Protein AF-A0A917I4Q7-F1 (afdb_monomer)

Foldseek 3Di:
DDDPPPPPLPPDDQPDDDPVRLVVCCVPFVVLDDPVLSVVQVVVCRVLVHDVVVVQKGWDWPPSPDPLLTDIDIAGELNSLVVLQVSSVFKDWDDKDWDADPLLVVLVVQLVVLVPDPDPVSSVVSNVVSCVVRPAQQQCNRRTQKMKTWMWGDDPNDIDIFIFIFGSVQQFQKDWDAPDWDFQFPVDADPVPRHTRTDTHHDDDTGIHGDPVDCCVVCVSVRRRSVRSSVRSCVRCVPSCVPHHHPSNPDVVVSSVVSVVVVVVVVVVVVVCVVVQDDDAQFADLDPVLDTHGDHLVCPLVVLLVSCVVCLVPLVVLVVRCVSCVVSLVVNCVVPVVSSVVSVVSSVVSNVVVVVVVVVVVVVVPPDD

Structure (mmCIF, N/CA/C/O backbone):
data_AF-A0A917I4Q7-F1
#
_entry.id   AF-A0A917I4Q7-F1
#
loop_
_atom_site.group_PDB
_atom_site.id
_atom_site.type_symbol
_atom_site.label_atom_id
_atom_site.label_alt_id
_atom_site.label_comp_id
_atom_site.label_asym_id
_atom_site.label_entity_id
_atom_site.label_seq_id
_atom_site.pdbx_PDB_ins_code
_atom_site.Cartn_x
_atom_site.Cartn_y
_atom_site.Cartn_z
_atom_site.occupancy
_atom_site.B_iso_or_equiv
_atom_site.auth_seq_id
_atom_site.auth_comp_id
_atom_site.auth_asym_id
_atom_site.auth_atom_id
_atom_site.pdbx_PDB_model_num
ATOM 1 N N . MET A 1 1 ? 14.598 47.608 -10.311 1.00 35.94 1 MET A N 1
ATOM 2 C CA . MET A 1 1 ? 14.016 46.550 -11.163 1.00 35.94 1 MET A CA 1
ATOM 3 C C . MET A 1 1 ? 14.691 45.249 -10.763 1.00 35.94 1 MET A C 1
ATOM 5 O O . MET A 1 1 ? 15.860 45.078 -11.078 1.00 35.94 1 MET A O 1
ATOM 9 N N . ASN A 1 2 ? 14.024 44.410 -9.967 1.00 41.19 2 ASN A N 1
ATOM 10 C CA . ASN A 1 2 ? 14.578 43.113 -9.574 1.00 41.19 2 ASN A CA 1
ATOM 11 C C . ASN A 1 2 ? 14.436 42.154 -10.754 1.00 41.19 2 ASN A C 1
ATOM 13 O O . ASN A 1 2 ? 13.331 41.957 -11.255 1.00 41.19 2 ASN A O 1
ATOM 17 N N . ALA A 1 3 ? 15.558 41.604 -11.214 1.00 35.28 3 ALA A N 1
ATOM 18 C CA . ALA A 1 3 ? 15.562 40.559 -12.224 1.00 35.28 3 ALA A CA 1
ATOM 19 C C . ALA A 1 3 ? 14.778 39.336 -11.706 1.00 35.28 3 ALA A C 1
ATOM 21 O O . ALA A 1 3 ? 14.897 39.010 -10.520 1.00 35.28 3 ALA A O 1
ATOM 22 N N . PRO A 1 4 ? 13.990 38.654 -12.553 1.00 44.56 4 PRO A N 1
ATOM 23 C CA . PRO A 1 4 ? 13.347 37.411 -12.160 1.00 44.56 4 PRO A CA 1
ATOM 24 C C . PRO A 1 4 ? 14.432 36.392 -11.797 1.00 44.56 4 PRO A C 1
ATOM 26 O O . PRO A 1 4 ? 15.316 36.094 -12.601 1.00 44.56 4 PRO A O 1
ATOM 29 N N . ILE A 1 5 ? 14.381 35.876 -10.567 1.00 48.00 5 ILE A N 1
ATOM 30 C CA . ILE A 1 5 ? 15.181 34.722 -10.158 1.00 48.00 5 ILE A CA 1
ATOM 31 C C . ILE A 1 5 ? 14.674 33.552 -10.998 1.00 48.00 5 ILE A C 1
ATOM 33 O O . ILE A 1 5 ? 13.614 32.992 -10.727 1.00 48.00 5 ILE A O 1
ATOM 37 N N . ALA A 1 6 ? 15.403 33.214 -12.059 1.00 42.25 6 ALA A N 1
ATOM 38 C CA . ALA A 1 6 ? 15.156 31.997 -12.806 1.00 42.25 6 ALA A CA 1
ATOM 39 C C . ALA A 1 6 ? 15.386 30.817 -11.854 1.00 42.25 6 ALA A C 1
ATOM 41 O O . ALA A 1 6 ? 16.525 30.539 -11.465 1.00 42.25 6 ALA A O 1
ATOM 42 N N . ILE A 1 7 ? 14.307 30.135 -11.464 1.00 52.53 7 ILE A N 1
ATOM 43 C CA . ILE A 1 7 ? 14.391 28.817 -10.840 1.00 52.53 7 ILE A CA 1
ATOM 44 C C . ILE A 1 7 ? 15.008 27.918 -11.911 1.00 52.53 7 ILE A C 1
ATOM 46 O O . ILE A 1 7 ? 14.329 27.469 -12.832 1.00 52.53 7 ILE A O 1
ATOM 50 N N . ARG A 1 8 ? 16.333 27.732 -11.861 1.00 43.12 8 ARG A N 1
ATOM 51 C CA . ARG A 1 8 ? 17.009 26.712 -12.662 1.00 43.12 8 ARG A CA 1
ATOM 52 C C . ARG A 1 8 ? 16.333 25.396 -12.309 1.00 43.12 8 ARG A C 1
ATOM 54 O O . ARG A 1 8 ? 16.529 24.915 -11.196 1.00 43.12 8 ARG A O 1
ATOM 61 N N . GLN A 1 9 ? 15.581 24.810 -13.239 1.00 49.81 9 GLN A N 1
ATOM 62 C CA . GLN A 1 9 ? 15.310 23.382 -13.159 1.00 49.81 9 GLN A CA 1
ATOM 63 C C . GLN A 1 9 ? 16.684 22.704 -13.118 1.00 49.81 9 GLN A C 1
ATOM 65 O O . GLN A 1 9 ? 17.482 22.906 -14.043 1.00 49.81 9 GLN A O 1
ATOM 70 N N . PRO A 1 10 ? 17.046 21.994 -12.037 1.00 46.19 10 PRO A N 1
ATOM 71 C CA . PRO A 1 10 ? 18.266 21.219 -12.062 1.00 46.19 10 PRO A CA 1
ATOM 72 C C . PRO A 1 10 ? 18.080 20.181 -13.167 1.00 46.19 10 PRO A C 1
ATOM 74 O O . PRO A 1 10 ? 17.215 19.317 -13.062 1.00 46.19 10 PRO A O 1
ATOM 77 N N . GLN A 1 11 ? 18.865 20.285 -14.243 1.00 44.78 11 GLN A N 1
ATOM 78 C CA . GLN A 1 11 ? 18.984 19.218 -15.229 1.00 44.78 11 GLN A CA 1
ATOM 79 C C . GLN A 1 11 ? 19.556 18.018 -14.470 1.00 44.78 11 GLN A C 1
ATOM 81 O O . GLN A 1 11 ? 20.761 17.931 -14.225 1.00 44.78 11 GLN A O 1
ATOM 86 N N . ALA A 1 12 ? 18.673 17.172 -13.956 1.00 51.59 12 ALA A N 1
ATOM 87 C CA . ALA A 1 12 ? 19.065 16.120 -13.048 1.00 51.59 12 ALA A CA 1
ATOM 88 C C . ALA A 1 12 ? 19.883 15.089 -13.829 1.00 51.59 12 ALA A C 1
ATOM 90 O O . ALA A 1 12 ? 19.433 14.551 -14.841 1.00 51.59 12 ALA A O 1
ATOM 91 N N . ALA A 1 13 ? 21.116 14.862 -13.374 1.00 52.75 13 ALA A N 1
ATOM 92 C CA . ALA A 1 13 ? 21.976 13.829 -13.921 1.00 52.75 13 ALA A CA 1
ATOM 93 C C . ALA A 1 13 ? 21.224 12.495 -13.860 1.00 52.75 13 ALA A C 1
ATOM 95 O O . ALA A 1 13 ? 20.721 12.116 -12.799 1.00 52.75 13 ALA A O 1
ATOM 96 N N . ALA A 1 14 ? 21.127 11.805 -14.999 1.00 57.84 14 ALA A N 1
ATOM 97 C CA . ALA A 1 14 ? 20.530 10.480 -15.052 1.00 57.84 14 ALA A CA 1
ATOM 98 C C . ALA A 1 14 ? 21.190 9.600 -13.983 1.00 57.84 14 ALA A C 1
ATOM 100 O O . ALA A 1 14 ? 22.419 9.571 -13.870 1.00 57.84 14 ALA A O 1
ATOM 101 N N . ILE A 1 15 ? 20.380 8.909 -13.176 1.00 65.50 15 ILE A N 1
ATOM 102 C CA . ILE A 1 15 ? 20.906 7.971 -12.186 1.00 65.50 15 ILE A CA 1
ATOM 103 C C . ILE A 1 15 ? 21.518 6.800 -12.958 1.00 65.50 15 ILE A C 1
ATOM 105 O O . ILE A 1 15 ? 20.830 5.876 -13.394 1.00 65.50 15 ILE A O 1
ATOM 109 N N . LEU A 1 16 ? 22.830 6.863 -13.160 1.00 71.44 16 LEU A N 1
ATOM 110 C CA . LEU A 1 16 ? 23.604 5.783 -13.745 1.00 71.44 16 LEU A CA 1
ATOM 111 C C . LEU A 1 16 ? 23.990 4.826 -12.622 1.00 71.44 16 LEU A C 1
ATOM 113 O O . LEU A 1 16 ? 24.830 5.142 -11.782 1.00 71.44 16 LEU A O 1
ATOM 117 N N . TYR A 1 17 ? 23.345 3.662 -12.600 1.00 82.38 17 TYR A N 1
ATOM 118 C CA . TYR A 1 17 ? 23.758 2.566 -11.735 1.00 82.38 17 TYR A CA 1
ATOM 119 C C . TYR A 1 17 ? 24.942 1.840 -12.363 1.00 82.38 17 TYR A C 1
ATOM 121 O O . TYR A 1 17 ? 24.873 1.429 -13.524 1.00 82.38 17 TYR A O 1
ATOM 129 N N . ASP A 1 18 ? 26.008 1.649 -11.591 1.00 87.19 18 ASP A N 1
ATOM 130 C CA . ASP A 1 18 ? 27.073 0.734 -11.989 1.00 87.19 18 ASP A CA 1
ATOM 131 C C . ASP A 1 18 ? 26.607 -0.735 -11.884 1.00 87.19 18 ASP A C 1
ATOM 133 O O . ASP A 1 18 ? 25.572 -1.050 -11.286 1.00 87.19 18 ASP A O 1
ATOM 137 N N . LYS A 1 19 ? 27.377 -1.668 -12.457 1.00 89.25 19 LYS A N 1
ATOM 138 C CA . LYS A 1 19 ? 27.023 -3.097 -12.442 1.00 89.25 19 LYS A CA 1
ATOM 139 C C . LYS A 1 19 ? 26.873 -3.657 -11.019 1.00 89.25 19 LYS A C 1
ATOM 141 O O . LYS A 1 19 ? 25.948 -4.418 -10.761 1.00 89.25 19 LYS A O 1
ATOM 146 N N . LYS A 1 20 ? 27.734 -3.250 -10.078 1.00 91.38 20 LYS A N 1
ATOM 147 C CA . LYS A 1 20 ? 27.679 -3.725 -8.684 1.00 91.38 20 LYS A CA 1
ATOM 148 C C . LYS A 1 20 ? 26.423 -3.220 -7.975 1.00 91.38 20 LYS A C 1
ATOM 150 O O . LYS A 1 20 ? 25.862 -3.926 -7.140 1.00 91.38 20 LYS A O 1
ATOM 155 N N . GLN A 1 21 ? 25.987 -2.006 -8.292 1.00 88.50 21 GLN A N 1
ATOM 156 C CA . GLN A 1 21 ? 24.757 -1.413 -7.788 1.00 88.50 21 GLN A CA 1
ATOM 157 C C . GLN A 1 21 ? 23.533 -2.111 -8.371 1.00 88.50 21 GLN A C 1
ATOM 159 O O . GLN A 1 21 ? 22.620 -2.412 -7.611 1.00 88.50 21 GLN A O 1
ATOM 164 N N . LEU A 1 22 ? 23.523 -2.428 -9.668 1.00 91.75 22 LEU A N 1
ATOM 165 C CA . LEU A 1 22 ? 22.445 -3.218 -10.273 1.00 91.75 22 LEU A CA 1
ATOM 166 C C . LEU A 1 22 ? 22.337 -4.602 -9.622 1.00 91.75 22 LEU A C 1
ATOM 168 O O . LEU A 1 22 ? 21.249 -4.979 -9.192 1.00 91.75 22 LEU A O 1
ATOM 172 N N . ASP A 1 23 ? 23.458 -5.299 -9.427 1.00 91.75 23 ASP A N 1
ATOM 173 C CA . ASP A 1 23 ? 23.487 -6.595 -8.735 1.00 91.75 23 ASP A CA 1
ATOM 174 C C . ASP A 1 23 ? 22.988 -6.477 -7.279 1.00 91.75 23 ASP A C 1
ATOM 176 O O . ASP A 1 23 ? 22.279 -7.348 -6.764 1.00 91.75 23 ASP A O 1
ATOM 180 N N . LEU A 1 24 ? 23.331 -5.377 -6.593 1.00 91.62 24 LEU A N 1
ATOM 181 C CA . LEU A 1 24 ? 22.845 -5.082 -5.244 1.00 91.62 24 LEU A CA 1
ATOM 182 C C . LEU A 1 24 ? 21.334 -4.816 -5.222 1.00 91.62 24 LEU A C 1
ATOM 184 O O . LEU A 1 24 ? 20.646 -5.315 -4.331 1.00 91.62 24 LEU A O 1
ATOM 188 N N . ILE A 1 25 ? 20.816 -4.033 -6.166 1.00 91.00 25 ILE A N 1
ATOM 189 C CA . ILE A 1 25 ? 19.386 -3.726 -6.273 1.00 91.00 25 ILE A CA 1
ATOM 190 C C . ILE A 1 25 ? 18.622 -5.020 -6.563 1.00 91.00 25 ILE A C 1
ATOM 192 O O . ILE A 1 25 ? 17.666 -5.330 -5.851 1.00 91.00 25 ILE A O 1
ATOM 196 N N . TRP A 1 26 ? 19.098 -5.832 -7.509 1.00 91.94 26 TRP A N 1
ATOM 197 C CA . TRP A 1 26 ? 18.516 -7.137 -7.811 1.00 91.94 26 TRP A CA 1
ATOM 198 C C . TRP A 1 26 ? 18.400 -7.997 -6.554 1.00 91.94 26 TRP A C 1
ATOM 200 O O . TRP A 1 26 ? 17.307 -8.378 -6.151 1.00 91.94 26 TRP A O 1
ATOM 210 N N . ARG A 1 27 ? 19.519 -8.269 -5.871 1.00 90.25 27 ARG A N 1
ATOM 211 C CA . ARG A 1 27 ? 19.540 -9.229 -4.752 1.00 90.25 27 ARG A CA 1
ATOM 212 C C . ARG A 1 27 ? 18.774 -8.768 -3.509 1.00 90.25 27 ARG A C 1
ATOM 214 O O . ARG A 1 27 ? 18.493 -9.589 -2.641 1.00 90.25 27 ARG A O 1
ATOM 221 N N . THR A 1 28 ? 18.492 -7.470 -3.379 1.00 87.62 28 THR A N 1
ATOM 222 C CA . THR A 1 28 ? 17.867 -6.904 -2.171 1.00 87.62 28 THR A CA 1
ATOM 223 C C . THR A 1 28 ? 16.399 -6.563 -2.373 1.00 87.62 28 THR A C 1
ATOM 225 O O . THR A 1 28 ? 15.549 -7.099 -1.665 1.00 87.62 28 THR A O 1
ATOM 228 N N . VAL A 1 29 ? 16.096 -5.679 -3.320 1.00 85.06 29 VAL A N 1
ATOM 229 C CA . VAL A 1 29 ? 14.776 -5.047 -3.467 1.00 85.06 29 VAL A CA 1
ATOM 230 C C . VAL A 1 29 ? 13.956 -5.629 -4.614 1.00 85.06 29 VAL A C 1
ATOM 232 O O . VAL A 1 29 ? 12.742 -5.469 -4.609 1.00 85.06 29 VAL A O 1
ATOM 235 N N . ALA A 1 30 ? 14.593 -6.331 -5.554 1.00 89.19 30 ALA A N 1
ATOM 236 C CA . ALA A 1 30 ? 13.949 -6.886 -6.745 1.00 89.19 30 ALA A CA 1
ATOM 237 C C . ALA A 1 30 ? 14.266 -8.380 -6.956 1.00 89.19 30 ALA A C 1
ATOM 239 O O . ALA A 1 30 ? 14.260 -8.874 -8.078 1.00 89.19 30 ALA A O 1
ATOM 240 N N . LYS A 1 31 ? 14.527 -9.120 -5.869 1.00 89.19 31 LYS A N 1
ATOM 241 C CA . LYS A 1 31 ? 15.029 -10.511 -5.909 1.00 89.19 31 LYS A CA 1
ATOM 242 C C . LYS A 1 31 ? 14.111 -11.499 -6.630 1.00 89.19 31 LYS A C 1
ATOM 244 O O . LYS A 1 31 ? 14.552 -12.571 -7.024 1.00 89.19 31 LYS A O 1
ATOM 249 N N . ASP A 1 32 ? 12.833 -11.152 -6.714 1.00 88.69 32 ASP A N 1
ATOM 250 C CA . ASP A 1 32 ? 11.785 -11.989 -7.280 1.00 88.69 32 ASP A CA 1
ATOM 251 C C . ASP A 1 32 ? 11.535 -11.699 -8.768 1.00 88.69 32 ASP A C 1
ATOM 253 O O . ASP A 1 32 ? 10.763 -12.421 -9.394 1.00 88.69 32 ASP A O 1
ATOM 257 N N . CYS A 1 33 ? 12.165 -10.658 -9.325 1.00 91.00 33 CYS A N 1
ATOM 258 C CA . CYS A 1 33 ? 12.004 -10.260 -10.721 1.00 91.00 33 CYS A CA 1
ATOM 259 C C . CYS A 1 33 ? 12.710 -11.233 -11.680 1.00 91.00 33 CYS A C 1
ATOM 261 O O . CYS A 1 33 ? 13.751 -11.805 -11.351 1.00 91.00 33 CYS A O 1
ATOM 263 N N . THR A 1 34 ? 12.169 -11.398 -12.888 1.00 92.75 34 THR A N 1
ATOM 264 C CA . THR A 1 34 ? 12.927 -11.907 -14.043 1.00 92.75 34 THR A CA 1
ATOM 265 C C . THR A 1 34 ? 13.897 -10.846 -14.566 1.00 92.75 34 THR A C 1
ATOM 267 O O . THR A 1 34 ? 13.879 -9.694 -14.129 1.00 92.75 34 THR A O 1
ATOM 270 N N . ALA A 1 35 ? 14.759 -11.224 -15.518 1.00 91.75 35 ALA A N 1
ATOM 271 C CA . ALA A 1 35 ? 15.715 -10.296 -16.128 1.00 91.75 35 ALA A CA 1
ATOM 272 C C . ALA A 1 35 ? 15.009 -9.121 -16.820 1.00 91.75 35 ALA A C 1
ATOM 274 O O . ALA A 1 35 ? 15.420 -7.967 -16.668 1.00 91.75 35 ALA A O 1
ATOM 275 N N . ASP A 1 36 ? 13.908 -9.417 -17.504 1.00 92.06 36 ASP A N 1
ATOM 276 C CA . ASP A 1 36 ? 13.111 -8.426 -18.220 1.00 92.06 36 ASP A CA 1
ATOM 277 C C . ASP A 1 36 ? 12.319 -7.553 -17.240 1.00 92.06 36 ASP A C 1
ATOM 279 O O . ASP A 1 36 ? 12.370 -6.327 -17.329 1.00 92.06 36 ASP A O 1
ATOM 283 N N . GLU A 1 37 ? 11.683 -8.156 -16.229 1.00 92.38 37 GLU A N 1
ATOM 284 C CA . GLU A 1 37 ? 10.967 -7.429 -15.169 1.00 92.38 37 GLU A CA 1
ATOM 285 C C . GLU A 1 37 ? 11.893 -6.469 -14.413 1.00 92.38 37 GLU A C 1
ATOM 287 O O . GLU A 1 37 ? 11.541 -5.319 -14.144 1.00 92.38 37 GLU A O 1
ATOM 292 N N . PHE A 1 38 ? 13.107 -6.917 -14.095 1.00 94.50 38 PHE A N 1
ATOM 293 C CA . PHE A 1 38 ? 14.103 -6.073 -13.452 1.00 94.50 38 PHE A CA 1
ATOM 294 C C . PHE A 1 38 ? 14.560 -4.928 -14.354 1.00 94.50 38 PHE A C 1
ATOM 296 O O . PHE A 1 38 ? 14.769 -3.815 -13.872 1.00 94.50 38 PHE A O 1
ATOM 303 N N . SER A 1 39 ? 14.698 -5.177 -15.656 1.00 91.44 39 SER A N 1
ATOM 304 C CA . SER A 1 39 ? 15.061 -4.141 -16.624 1.00 91.44 39 SER A CA 1
ATOM 305 C C . SER A 1 39 ? 13.985 -3.058 -16.695 1.00 91.44 39 SER A C 1
ATOM 307 O O . SER A 1 39 ? 14.316 -1.875 -16.615 1.00 91.44 39 SER A O 1
ATOM 309 N N . VAL A 1 40 ? 12.705 -3.451 -16.728 1.00 90.56 40 VAL A N 1
ATOM 310 C CA . VAL A 1 40 ? 11.569 -2.519 -16.631 1.00 90.56 40 VAL A CA 1
ATOM 311 C C . VAL A 1 40 ? 11.632 -1.733 -15.322 1.00 90.56 40 VAL A C 1
ATOM 313 O O . VAL A 1 40 ? 11.576 -0.506 -15.341 1.00 90.56 40 VAL A O 1
ATOM 316 N N . PHE A 1 41 ? 11.831 -2.409 -14.187 1.00 91.12 41 PHE A N 1
ATOM 317 C CA . PHE A 1 41 ? 11.920 -1.755 -12.881 1.00 91.12 41 PHE A CA 1
ATOM 318 C C . PHE A 1 41 ? 13.043 -0.714 -12.802 1.00 91.12 41 PHE A C 1
ATOM 320 O O . PHE A 1 41 ? 12.829 0.402 -12.320 1.00 91.12 41 PHE A O 1
ATOM 327 N N . VAL A 1 42 ? 14.240 -1.053 -13.284 1.00 91.62 42 VAL A N 1
ATOM 328 C CA . VAL A 1 42 ? 15.385 -0.136 -13.308 1.00 91.62 42 VAL A CA 1
ATOM 329 C C . VAL A 1 42 ? 15.112 1.051 -14.226 1.00 91.62 42 VAL A C 1
ATOM 331 O O . VAL A 1 42 ? 15.448 2.179 -13.861 1.00 91.62 42 VAL A O 1
ATOM 334 N N . GLU A 1 43 ? 14.486 0.827 -15.380 1.00 89.12 43 GLU A N 1
ATOM 335 C CA . GLU A 1 43 ? 14.144 1.908 -16.300 1.00 89.12 43 GLU A CA 1
ATOM 336 C C . GLU A 1 43 ? 13.104 2.855 -15.693 1.00 89.12 43 GLU A C 1
ATOM 338 O O . GLU A 1 43 ? 13.284 4.071 -15.730 1.00 89.12 43 GLU A O 1
ATOM 343 N N . THR A 1 44 ? 12.095 2.327 -14.996 1.00 88.12 44 THR A N 1
ATOM 344 C CA . THR A 1 44 ? 11.155 3.146 -14.219 1.00 88.12 44 THR A CA 1
ATOM 345 C C . THR A 1 44 ? 11.867 3.949 -13.125 1.00 88.12 44 THR A C 1
ATOM 347 O O . THR A 1 44 ? 11.596 5.140 -12.958 1.00 88.12 44 THR A O 1
ATOM 350 N N . CYS A 1 45 ? 12.822 3.347 -12.403 1.00 89.75 45 CYS A N 1
ATOM 351 C CA . CYS A 1 45 ? 13.621 4.060 -11.398 1.00 89.75 45 CYS A CA 1
ATOM 352 C C . CYS A 1 45 ? 14.418 5.217 -12.015 1.00 89.75 45 CYS A C 1
ATOM 354 O O . CYS A 1 45 ? 14.504 6.289 -11.415 1.00 89.75 45 CYS A O 1
ATOM 356 N N . ARG A 1 46 ? 14.988 5.019 -13.210 1.00 88.12 46 ARG A N 1
ATOM 357 C CA . ARG A 1 46 ? 15.728 6.059 -13.939 1.00 88.12 46 ARG A CA 1
ATOM 358 C C . ARG A 1 46 ? 14.810 7.173 -14.419 1.00 88.12 46 ARG A C 1
ATOM 360 O O . ARG A 1 46 ? 15.121 8.335 -14.163 1.00 88.12 46 ARG A O 1
ATOM 367 N N . ALA A 1 47 ? 13.687 6.822 -15.044 1.00 84.88 47 ALA A N 1
ATOM 368 C CA . ALA A 1 47 ? 12.709 7.772 -15.564 1.00 84.88 47 ALA A CA 1
ATOM 369 C C . ALA A 1 47 ? 12.153 8.677 -14.454 1.00 84.88 47 ALA A C 1
ATOM 371 O O . ALA A 1 47 ? 12.139 9.896 -14.594 1.00 84.88 47 ALA A O 1
ATOM 372 N N . LEU A 1 48 ? 11.785 8.094 -13.307 1.00 85.50 48 LEU A N 1
ATOM 373 C CA . LEU A 1 48 ? 11.273 8.837 -12.150 1.00 85.50 48 LEU A CA 1
ATOM 374 C C . LEU A 1 48 ? 12.379 9.403 -11.247 1.00 85.50 48 LEU A C 1
ATOM 376 O O . LEU A 1 48 ? 12.091 10.063 -10.245 1.00 85.50 48 LEU A O 1
ATOM 380 N N . GLN A 1 49 ? 13.647 9.122 -11.556 1.00 88.38 49 GLN A N 1
ATOM 381 C CA . GLN A 1 49 ? 14.808 9.476 -10.737 1.00 88.38 49 GLN A CA 1
ATOM 382 C C . GLN A 1 49 ? 14.639 9.072 -9.265 1.00 88.38 49 GLN A C 1
ATOM 384 O O . GLN A 1 49 ? 14.927 9.838 -8.339 1.00 88.38 49 GLN A O 1
ATOM 389 N N . LEU A 1 50 ? 14.114 7.872 -9.040 1.00 88.75 50 LEU A N 1
ATOM 390 C 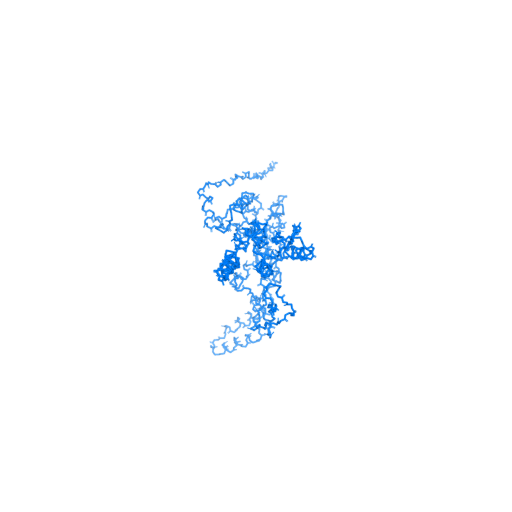CA . LEU A 1 50 ? 13.894 7.311 -7.715 1.00 88.75 50 LEU A CA 1
ATOM 391 C C . LEU A 1 50 ? 15.002 6.330 -7.366 1.00 88.75 50 LEU A C 1
ATOM 393 O O . LEU A 1 50 ? 15.548 5.628 -8.212 1.00 88.75 50 LEU A O 1
ATOM 397 N N . ASN A 1 51 ? 15.338 6.276 -6.081 1.00 88.56 51 ASN A N 1
ATOM 398 C CA . ASN A 1 51 ? 16.340 5.364 -5.567 1.00 88.56 51 ASN A CA 1
ATOM 399 C C . ASN A 1 51 ? 15.670 4.200 -4.813 1.00 88.56 51 ASN A C 1
ATOM 401 O O . ASN A 1 51 ? 15.148 4.401 -3.707 1.00 88.56 51 ASN A O 1
ATOM 405 N N . PRO A 1 52 ? 15.733 2.969 -5.351 1.00 88.69 52 PRO A N 1
ATOM 406 C CA . PRO A 1 52 ? 15.087 1.822 -4.727 1.00 88.69 52 PRO A CA 1
ATOM 407 C C . PRO A 1 52 ? 15.783 1.394 -3.419 1.00 88.69 52 PRO A C 1
ATOM 409 O O . PRO A 1 52 ? 15.120 0.964 -2.477 1.00 88.69 52 PRO A O 1
ATOM 412 N N . LEU A 1 53 ? 17.095 1.629 -3.268 1.00 88.50 53 LEU A N 1
ATOM 413 C CA . LEU A 1 53 ? 17.831 1.364 -2.018 1.00 88.50 53 LEU A CA 1
ATOM 414 C C . LEU A 1 53 ? 17.444 2.330 -0.886 1.00 88.50 53 LEU A C 1
ATOM 416 O O . LEU A 1 53 ? 17.595 2.003 0.290 1.00 88.50 53 LEU A O 1
ATOM 420 N N . ARG A 1 54 ? 16.909 3.509 -1.225 1.00 84.31 54 ARG A N 1
ATOM 421 C CA . ARG A 1 54 ? 16.369 4.482 -0.261 1.00 84.31 54 ARG A CA 1
ATOM 422 C C . ARG A 1 54 ? 14.883 4.279 0.026 1.00 84.31 54 ARG A C 1
ATOM 424 O O . ARG A 1 54 ? 14.285 5.150 0.653 1.00 84.31 54 ARG A O 1
ATOM 431 N N . ARG A 1 55 ? 14.292 3.154 -0.404 1.00 83.75 55 ARG A N 1
ATOM 432 C CA . ARG A 1 55 ? 12.871 2.831 -0.180 1.00 83.75 55 ARG A CA 1
ATOM 433 C C . ARG A 1 55 ? 11.910 3.859 -0.788 1.00 83.75 55 ARG A C 1
ATOM 435 O O . ARG A 1 55 ? 10.843 4.127 -0.241 1.00 83.75 55 ARG A O 1
ATOM 442 N N . GLN A 1 56 ? 12.309 4.464 -1.904 1.00 86.50 56 GLN A N 1
ATOM 443 C CA . GLN A 1 56 ? 11.468 5.412 -2.634 1.00 86.50 56 GLN A CA 1
ATOM 444 C C . GLN A 1 56 ? 10.530 4.709 -3.620 1.00 86.50 56 GLN A C 1
ATOM 446 O O . GLN A 1 56 ? 9.467 5.239 -3.923 1.00 86.50 56 GLN A O 1
ATOM 451 N N . VAL A 1 57 ? 10.902 3.516 -4.082 1.00 88.12 57 VAL A N 1
ATOM 452 C CA . VAL A 1 57 ? 10.140 2.701 -5.030 1.00 88.12 57 VAL A CA 1
ATOM 453 C C . VAL A 1 57 ? 10.397 1.221 -4.745 1.00 88.12 57 VAL A C 1
ATOM 455 O O . VAL A 1 57 ? 11.497 0.853 -4.321 1.00 88.12 57 VAL A O 1
ATOM 458 N N . TYR A 1 58 ? 9.379 0.392 -4.950 1.00 87.88 58 TYR A N 1
ATOM 459 C CA . TYR A 1 58 ? 9.394 -1.047 -4.713 1.00 87.88 58 TYR A CA 1
ATOM 460 C C . TYR A 1 58 ? 8.909 -1.803 -5.950 1.00 87.88 58 TYR A C 1
ATOM 462 O O . TYR A 1 58 ? 8.049 -1.314 -6.680 1.00 87.88 58 TYR A O 1
ATOM 470 N N . ALA A 1 59 ? 9.434 -3.011 -6.147 1.00 89.38 59 ALA A N 1
ATOM 471 C CA . ALA A 1 59 ? 8.948 -3.968 -7.132 1.00 89.38 59 ALA A CA 1
ATOM 472 C C . ALA A 1 59 ? 8.293 -5.144 -6.405 1.00 89.38 59 ALA A C 1
ATOM 474 O O . ALA A 1 59 ? 8.935 -5.820 -5.597 1.00 89.38 59 ALA A O 1
ATOM 475 N N . PHE A 1 60 ? 7.021 -5.397 -6.695 1.00 87.75 60 PHE A N 1
ATOM 476 C CA . PHE A 1 60 ? 6.292 -6.554 -6.194 1.00 87.75 60 PHE A CA 1
ATOM 477 C C . PHE A 1 60 ? 5.970 -7.489 -7.353 1.00 87.75 60 PHE A C 1
ATOM 479 O O . PHE A 1 60 ? 5.381 -7.063 -8.338 1.00 87.75 60 PHE A O 1
ATOM 486 N N . VAL A 1 61 ? 6.348 -8.761 -7.226 1.00 87.81 61 VAL A N 1
ATOM 487 C CA . VAL A 1 61 ? 5.975 -9.807 -8.188 1.00 87.81 61 VAL A CA 1
ATOM 488 C C . VAL A 1 61 ? 4.929 -10.709 -7.547 1.00 87.81 61 VAL A C 1
ATOM 490 O O . VAL A 1 61 ? 5.196 -11.350 -6.521 1.00 87.81 61 VAL A O 1
ATOM 493 N N . TYR A 1 62 ? 3.746 -10.753 -8.149 1.00 85.62 62 TYR A N 1
ATOM 494 C CA . TYR A 1 62 ? 2.636 -11.623 -7.769 1.00 85.62 62 TYR A CA 1
ATOM 495 C C . TYR A 1 62 ? 2.645 -12.908 -8.609 1.00 85.62 62 TYR A C 1
ATOM 497 O O . TYR A 1 62 ? 3.227 -12.942 -9.689 1.00 85.62 62 TYR A O 1
ATOM 505 N N . ASN A 1 63 ? 2.045 -13.984 -8.081 1.00 83.31 63 ASN A N 1
ATOM 506 C CA . ASN A 1 63 ? 1.919 -15.295 -8.743 1.00 83.31 63 ASN A CA 1
ATOM 507 C C . ASN A 1 63 ? 3.236 -15.860 -9.313 1.00 83.31 63 ASN A C 1
ATOM 509 O O . ASN A 1 63 ? 3.271 -16.446 -10.384 1.00 83.31 63 ASN A O 1
ATOM 513 N N . LYS A 1 64 ? 4.338 -15.728 -8.566 1.00 84.25 64 LYS A N 1
ATOM 514 C CA . LYS A 1 64 ? 5.705 -16.085 -9.007 1.00 84.25 64 LYS A CA 1
ATOM 515 C C . LYS A 1 64 ? 5.872 -17.506 -9.571 1.00 84.25 64 LYS A C 1
ATOM 517 O O . LYS A 1 64 ? 6.831 -17.746 -10.296 1.00 84.25 64 LYS A O 1
ATOM 522 N N . GLY A 1 65 ? 5.010 -18.440 -9.165 1.00 80.50 65 GLY A N 1
ATOM 523 C CA . GLY A 1 65 ? 5.060 -19.847 -9.571 1.00 80.50 65 GLY A CA 1
ATOM 524 C C . GLY A 1 65 ? 4.181 -20.204 -10.771 1.00 80.50 65 GLY A C 1
ATOM 525 O O . GLY A 1 65 ? 4.255 -21.339 -11.221 1.00 80.50 65 GLY A O 1
ATOM 526 N N . ASP A 1 66 ? 3.367 -19.272 -11.267 1.00 83.19 66 ASP A N 1
ATOM 527 C CA . ASP A 1 66 ? 2.437 -19.480 -12.378 1.00 83.19 66 ASP A CA 1
ATOM 528 C C . ASP A 1 66 ? 2.780 -18.469 -13.488 1.00 83.19 66 ASP A C 1
ATOM 530 O O . ASP A 1 66 ? 2.493 -17.281 -13.317 1.00 83.19 66 ASP A O 1
ATOM 534 N N . PRO A 1 67 ? 3.451 -18.893 -14.579 1.00 82.12 67 PRO A N 1
ATOM 535 C CA . PRO A 1 67 ? 3.873 -17.995 -15.653 1.00 82.12 67 PRO A CA 1
ATOM 536 C C . PRO A 1 67 ? 2.733 -17.176 -16.263 1.00 82.12 67 PRO A C 1
ATOM 538 O O . PRO A 1 67 ? 2.954 -16.012 -16.585 1.00 82.12 67 PRO A O 1
ATOM 541 N N . ASP A 1 68 ? 1.528 -17.743 -16.354 1.00 81.00 68 ASP A N 1
ATOM 542 C CA . ASP A 1 68 ? 0.384 -17.114 -17.023 1.00 81.00 68 ASP A CA 1
ATOM 543 C C . ASP A 1 68 ? -0.296 -16.061 -16.141 1.00 81.00 68 ASP A C 1
ATOM 545 O O . ASP A 1 68 ? -0.943 -15.138 -16.630 1.00 81.00 68 ASP A O 1
ATOM 549 N N . LYS A 1 69 ? -0.125 -16.166 -14.818 1.00 80.88 69 LYS A N 1
ATOM 550 C CA . LYS A 1 69 ? -0.678 -15.212 -13.841 1.00 80.88 69 LYS A CA 1
ATOM 551 C C . LYS A 1 69 ? 0.372 -14.292 -13.236 1.00 80.88 69 LYS A C 1
ATOM 553 O O . LYS A 1 69 ? 0.035 -13.451 -12.395 1.00 80.88 69 LYS A O 1
ATOM 558 N N . ARG A 1 70 ? 1.645 -14.484 -13.585 1.00 86.50 70 ARG A N 1
ATOM 559 C CA . ARG A 1 70 ? 2.770 -13.728 -13.040 1.00 86.50 70 ARG A CA 1
ATOM 560 C C . ARG A 1 70 ? 2.644 -12.259 -13.424 1.00 86.50 70 ARG A C 1
ATOM 562 O O . ARG A 1 70 ? 2.521 -11.921 -14.595 1.00 86.50 70 ARG A O 1
ATOM 569 N N . GLN A 1 71 ? 2.732 -11.379 -12.431 1.00 83.44 71 GLN A N 1
ATOM 570 C CA . GLN A 1 71 ? 2.556 -9.945 -12.644 1.00 83.44 71 GLN A CA 1
ATOM 571 C C . GLN A 1 71 ? 3.575 -9.140 -11.841 1.00 83.44 71 GLN A C 1
ATOM 573 O O . GLN A 1 71 ? 3.695 -9.314 -10.625 1.00 83.44 71 GLN A O 1
ATOM 578 N N . LEU A 1 72 ? 4.281 -8.232 -12.518 1.00 85.81 72 LEU A N 1
ATOM 579 C CA . LEU A 1 72 ? 5.112 -7.207 -11.892 1.00 85.81 72 LEU A CA 1
ATOM 580 C C . LEU A 1 72 ? 4.269 -5.961 -11.606 1.00 85.81 72 LEU A C 1
ATOM 582 O O . LEU A 1 72 ? 3.642 -5.402 -12.502 1.00 85.81 72 LEU A O 1
ATOM 586 N N . THR A 1 73 ? 4.335 -5.466 -10.376 1.00 85.94 73 THR A N 1
ATOM 587 C CA . THR A 1 73 ? 3.754 -4.185 -9.983 1.00 85.94 73 THR A CA 1
ATOM 588 C C . THR A 1 73 ? 4.815 -3.310 -9.336 1.00 85.94 73 THR A C 1
ATOM 590 O O . THR A 1 73 ? 5.406 -3.666 -8.314 1.00 85.94 73 THR A O 1
ATOM 593 N N . ILE A 1 74 ? 5.054 -2.147 -9.937 1.00 87.00 74 ILE A N 1
ATOM 594 C CA . ILE A 1 74 ? 5.995 -1.151 -9.429 1.00 87.00 74 ILE A CA 1
ATOM 595 C C . ILE A 1 74 ? 5.203 -0.129 -8.626 1.00 87.00 74 ILE A C 1
ATOM 597 O O . ILE A 1 74 ? 4.274 0.491 -9.133 1.00 87.00 74 ILE A O 1
ATOM 601 N N . VAL A 1 75 ? 5.579 0.037 -7.364 1.00 86.88 75 VAL A N 1
ATOM 602 C CA . VAL A 1 75 ? 4.867 0.889 -6.415 1.00 86.88 75 VAL A CA 1
ATOM 603 C C . VAL A 1 75 ? 5.807 1.965 -5.905 1.00 86.88 75 VAL A C 1
ATOM 605 O O . VAL A 1 75 ? 6.889 1.670 -5.389 1.00 86.88 75 VAL A O 1
ATOM 608 N N . THR A 1 76 ? 5.389 3.222 -6.012 1.00 87.50 76 THR A N 1
ATOM 609 C CA . THR A 1 76 ? 6.155 4.349 -5.479 1.00 87.50 76 THR A CA 1
ATOM 610 C C . THR A 1 76 ? 5.728 4.629 -4.049 1.00 87.50 76 THR A C 1
ATOM 612 O O . THR A 1 76 ? 4.555 4.822 -3.752 1.00 87.50 76 THR A O 1
ATOM 615 N N . ALA A 1 77 ? 6.698 4.657 -3.139 1.00 87.81 77 ALA A N 1
ATOM 616 C CA . ALA A 1 77 ? 6.442 4.969 -1.742 1.00 87.81 77 ALA A CA 1
ATOM 617 C C . ALA A 1 77 ? 6.166 6.465 -1.569 1.00 87.81 77 ALA A C 1
ATOM 619 O O . ALA A 1 77 ? 6.700 7.284 -2.317 1.00 87.81 77 ALA A O 1
ATOM 620 N N . ILE A 1 78 ? 5.499 6.857 -0.480 1.00 89.25 78 ILE A N 1
ATOM 621 C CA . ILE A 1 78 ? 5.334 8.283 -0.140 1.00 89.25 78 ILE A CA 1
ATOM 622 C C . ILE A 1 78 ? 6.671 9.048 -0.076 1.00 89.25 78 ILE A C 1
ATOM 624 O O . ILE A 1 78 ? 6.763 10.215 -0.445 1.00 89.25 78 ILE A O 1
ATOM 628 N N . SER A 1 79 ? 7.762 8.380 0.326 1.00 86.94 79 SER A N 1
ATOM 629 C CA . SER A 1 79 ? 9.100 8.982 0.296 1.00 86.94 79 SER A CA 1
ATOM 630 C C . SER A 1 79 ? 9.595 9.269 -1.124 1.00 86.94 79 SER A C 1
ATOM 632 O O . SER A 1 79 ? 10.412 10.173 -1.291 1.00 86.94 79 SER A O 1
ATOM 634 N N . GLY A 1 80 ? 9.170 8.484 -2.115 1.00 89.56 80 GLY A N 1
ATOM 635 C CA . GLY A 1 80 ? 9.419 8.732 -3.530 1.00 89.56 80 GLY A CA 1
ATOM 636 C C . GLY A 1 80 ? 8.608 9.919 -4.029 1.00 89.56 80 GLY A C 1
ATOM 637 O O . GLY A 1 80 ? 9.195 10.833 -4.598 1.00 89.56 80 GLY A O 1
ATOM 638 N N . PHE A 1 81 ? 7.316 9.983 -3.695 1.00 91.56 81 PHE A N 1
ATOM 639 C CA . PHE A 1 81 ? 6.464 11.137 -4.007 1.00 91.56 81 PHE A CA 1
ATOM 640 C C . PHE A 1 81 ? 7.057 12.454 -3.484 1.00 91.56 81 PHE A C 1
ATOM 642 O O . PHE A 1 81 ? 7.272 13.398 -4.240 1.00 91.56 81 PHE A O 1
ATOM 649 N N . ARG A 1 82 ? 7.445 12.487 -2.204 1.00 91.25 82 ARG A N 1
ATOM 650 C CA . ARG A 1 82 ? 8.119 13.648 -1.598 1.00 91.25 82 ARG A CA 1
ATOM 651 C C . ARG A 1 82 ? 9.442 13.990 -2.280 1.00 91.25 82 ARG A C 1
ATOM 653 O O . ARG A 1 82 ? 9.799 15.159 -2.339 1.00 91.25 82 ARG A O 1
ATOM 660 N N . ALA A 1 83 ? 10.192 12.995 -2.757 1.00 90.62 83 ALA A N 1
ATOM 661 C CA . ALA A 1 83 ? 11.457 13.227 -3.449 1.00 90.62 83 ALA A CA 1
ATOM 662 C C . ALA A 1 83 ? 11.245 13.832 -4.843 1.00 90.62 83 ALA A C 1
ATOM 664 O O . ALA A 1 83 ? 11.993 14.731 -5.216 1.00 90.62 83 ALA A O 1
ATOM 665 N N . VAL A 1 84 ? 10.223 13.376 -5.575 1.00 90.44 84 VAL A N 1
ATOM 666 C CA . VAL A 1 84 ? 9.796 13.976 -6.848 1.00 90.44 84 VAL A CA 1
ATOM 667 C C . VAL A 1 84 ? 9.403 15.430 -6.615 1.00 90.44 84 VAL A C 1
ATOM 669 O O . VAL A 1 84 ? 10.024 16.321 -7.191 1.00 90.44 84 VAL A O 1
ATOM 672 N N . ALA A 1 85 ? 8.486 15.676 -5.674 1.00 91.88 85 ALA A N 1
ATOM 673 C CA . ALA A 1 85 ? 8.040 17.022 -5.338 1.00 91.88 85 ALA A CA 1
ATOM 674 C C . ALA A 1 85 ? 9.203 17.910 -4.870 1.00 91.88 85 ALA A C 1
ATOM 676 O O . ALA A 1 85 ? 9.361 19.019 -5.358 1.00 91.88 85 ALA A O 1
ATOM 677 N N . ALA A 1 86 ? 10.095 17.432 -3.998 1.00 90.94 86 ALA A N 1
ATOM 678 C CA . ALA A 1 86 ? 11.235 18.220 -3.522 1.00 90.94 86 ALA A CA 1
ATOM 679 C C . ALA A 1 86 ? 12.208 18.643 -4.639 1.00 90.94 86 ALA A C 1
ATOM 681 O O . ALA A 1 86 ? 12.815 19.709 -4.541 1.00 90.94 86 ALA A O 1
ATOM 682 N N . ARG A 1 87 ? 12.365 17.845 -5.705 1.00 89.62 87 ARG A N 1
ATOM 683 C CA . ARG A 1 87 ? 13.275 18.173 -6.821 1.00 89.62 87 ARG A CA 1
ATOM 684 C C . ARG A 1 87 ? 12.813 19.346 -7.671 1.00 89.62 87 ARG A C 1
ATOM 686 O O . ARG A 1 87 ? 13.654 20.003 -8.277 1.00 89.62 87 ARG A O 1
ATOM 693 N N . THR A 1 88 ? 11.516 19.623 -7.695 1.00 89.06 88 THR A N 1
ATOM 694 C CA . THR A 1 88 ? 10.956 20.784 -8.402 1.00 89.06 88 THR A CA 1
ATOM 695 C C . THR A 1 88 ? 11.465 22.113 -7.825 1.00 89.06 88 THR A C 1
ATOM 697 O O . THR A 1 88 ? 11.414 23.144 -8.489 1.00 89.06 88 THR A O 1
ATOM 700 N N . GLY A 1 89 ? 11.965 22.099 -6.580 1.00 91.56 89 GLY A N 1
ATOM 701 C CA . GLY A 1 89 ? 12.419 23.288 -5.863 1.00 91.56 89 GLY A CA 1
ATOM 702 C C . GLY A 1 89 ? 11.283 24.186 -5.369 1.00 91.56 89 GLY A C 1
ATOM 703 O O . GLY A 1 89 ? 11.563 25.206 -4.743 1.00 91.56 89 GLY A O 1
ATOM 704 N N . ASN A 1 90 ? 10.021 23.814 -5.612 1.00 94.88 90 ASN A N 1
ATOM 705 C CA . ASN A 1 90 ? 8.847 24.596 -5.237 1.00 94.88 90 ASN A CA 1
ATOM 706 C C . ASN A 1 90 ? 7.904 23.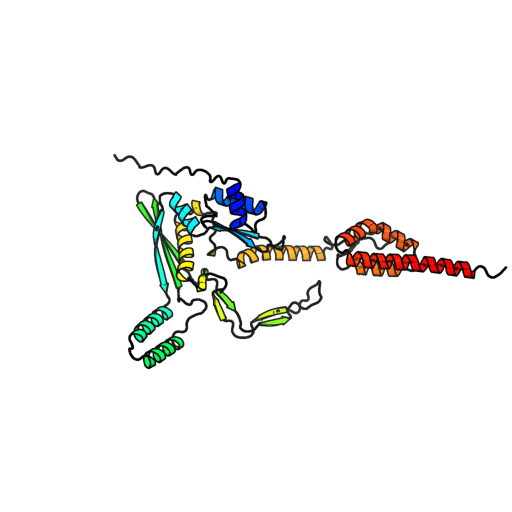867 -4.263 1.00 94.88 90 ASN A C 1
ATOM 708 O O . ASN A 1 90 ? 6.777 24.307 -4.074 1.00 94.88 90 ASN A O 1
ATOM 712 N N . TYR A 1 91 ? 8.360 22.788 -3.621 1.00 95.31 91 TYR A N 1
ATOM 713 C CA . TYR A 1 91 ? 7.588 21.992 -2.661 1.00 95.31 91 TYR A CA 1
ATOM 714 C C . TYR A 1 91 ? 7.907 22.338 -1.201 1.00 95.31 91 TYR A C 1
ATOM 716 O O . TYR A 1 91 ? 9.074 22.418 -0.807 1.00 95.31 91 TYR A O 1
ATOM 724 N N . ARG A 1 92 ? 6.865 22.429 -0.366 1.00 94.56 92 ARG A N 1
ATOM 725 C CA . ARG A 1 92 ? 6.967 22.416 1.099 1.00 94.56 92 ARG A CA 1
ATOM 726 C C . ARG A 1 92 ? 5.855 21.537 1.710 1.00 94.56 92 ARG A C 1
ATOM 728 O O . ARG A 1 92 ? 4.712 21.621 1.265 1.00 94.56 92 ARG A O 1
ATOM 735 N N . PRO A 1 93 ? 6.146 20.732 2.751 1.00 94.38 93 PRO A N 1
ATOM 736 C CA . PRO A 1 93 ? 5.113 19.985 3.469 1.00 94.38 93 PRO A CA 1
ATOM 737 C C . PRO A 1 93 ? 4.168 20.925 4.232 1.00 94.38 93 PRO A C 1
ATOM 739 O O . PRO A 1 93 ? 4.607 21.942 4.778 1.00 94.38 93 PRO A O 1
ATOM 742 N N . GLY A 1 94 ? 2.885 20.578 4.277 1.00 93.94 94 GLY A N 1
ATOM 743 C CA . GLY A 1 94 ? 1.879 21.248 5.096 1.00 93.94 94 GLY A CA 1
ATOM 744 C C . GLY A 1 94 ? 1.458 20.410 6.301 1.00 93.94 94 GLY A C 1
ATOM 745 O O . GLY A 1 94 ? 2.215 19.565 6.788 1.00 93.94 94 GLY A O 1
ATOM 746 N N . ASP A 1 95 ? 0.252 20.676 6.790 1.00 96.00 95 ASP A N 1
ATOM 747 C CA . ASP A 1 95 ? -0.274 20.069 8.009 1.00 96.00 95 ASP A CA 1
ATOM 748 C C . ASP A 1 95 ? -1.041 18.778 7.713 1.00 96.00 95 ASP A C 1
ATOM 750 O O . ASP A 1 95 ? -1.511 18.531 6.602 1.00 96.00 95 ASP A O 1
ATOM 754 N N . THR A 1 96 ? -1.184 17.940 8.737 1.00 97.00 96 THR A N 1
ATOM 755 C CA . THR A 1 96 ? -2.025 16.740 8.701 1.00 97.00 96 THR A CA 1
ATOM 756 C C . THR A 1 96 ? -3.043 16.810 9.824 1.00 97.00 96 THR A C 1
ATOM 758 O O . THR A 1 96 ? -2.680 16.995 10.987 1.00 97.00 96 THR A O 1
ATOM 761 N N . THR A 1 97 ? -4.314 16.620 9.490 1.00 96.94 97 THR A N 1
ATOM 762 C CA . THR A 1 97 ? -5.410 16.548 10.454 1.00 96.94 97 THR A CA 1
ATOM 763 C C . THR A 1 97 ? -6.226 15.277 10.237 1.00 96.94 97 THR A C 1
ATOM 765 O O . THR A 1 97 ? -6.267 14.715 9.144 1.00 96.94 97 THR A O 1
ATOM 768 N N . TRP A 1 98 ? -6.858 14.791 11.305 1.00 96.62 98 TRP A N 1
ATOM 769 C CA . TRP A 1 98 ? -7.728 13.617 11.266 1.00 96.62 98 TRP A CA 1
ATOM 770 C C . TRP A 1 98 ? -9.106 14.007 11.774 1.00 96.62 98 TRP A C 1
ATOM 772 O O . TRP A 1 98 ? -9.226 14.616 12.839 1.00 96.62 98 TRP A O 1
ATOM 782 N N . THR A 1 99 ? -10.138 13.617 11.037 1.00 96.56 99 THR A N 1
ATOM 783 C CA . THR A 1 99 ? -11.515 13.660 11.520 1.00 96.56 99 THR A CA 1
ATOM 784 C C . THR A 1 99 ? -11.818 12.311 12.155 1.00 96.56 99 THR A C 1
ATOM 786 O O . THR A 1 99 ? -11.724 11.278 11.491 1.00 96.56 99 THR A O 1
ATOM 789 N N . ILE A 1 100 ? -12.115 12.318 13.453 1.00 95.62 100 ILE A N 1
ATOM 790 C CA . ILE A 1 100 ? -12.467 11.128 14.232 1.00 95.62 100 ILE A CA 1
ATOM 791 C C . ILE A 1 100 ? -13.972 11.152 14.478 1.00 95.62 100 ILE A C 1
ATOM 793 O O . ILE A 1 100 ? -14.526 12.207 14.789 1.00 95.62 100 ILE A O 1
ATOM 797 N N . ASN A 1 101 ? -14.619 9.996 14.361 1.00 92.56 101 ASN A N 1
ATOM 798 C CA . ASN A 1 101 ? -16.050 9.873 14.564 1.00 92.56 101 ASN A CA 1
ATOM 799 C C . ASN A 1 101 ? -16.453 10.233 16.002 1.00 92.56 101 ASN A C 1
ATOM 801 O O . ASN A 1 101 ? -15.663 10.187 16.959 1.00 92.56 101 ASN A O 1
ATOM 805 N N . GLN A 1 102 ? -17.721 10.607 16.152 1.00 91.44 102 GLN A N 1
ATOM 806 C CA . GLN A 1 102 ? -18.256 11.059 17.430 1.00 91.44 102 GLN A CA 1
ATOM 807 C C . GLN A 1 102 ? -18.151 9.973 18.510 1.00 91.44 102 GLN A C 1
ATOM 809 O O . GLN A 1 102 ? -17.679 10.256 19.608 1.00 91.44 102 GLN A O 1
ATOM 814 N N . ALA A 1 103 ? -18.491 8.723 18.180 1.00 90.19 103 ALA A N 1
ATOM 815 C CA . ALA A 1 103 ? -18.477 7.611 19.130 1.00 90.19 103 ALA A CA 1
ATOM 816 C C . ALA A 1 103 ? -17.086 7.367 19.745 1.00 90.19 103 ALA A C 1
ATOM 818 O O . ALA A 1 103 ? -16.958 7.165 20.954 1.00 90.19 103 ALA A O 1
ATOM 819 N N . ARG A 1 104 ? -16.015 7.430 18.942 1.00 93.12 104 ARG A N 1
ATOM 820 C CA . ARG A 1 104 ? -14.640 7.288 19.436 1.00 93.12 104 ARG A CA 1
ATOM 821 C C . ARG A 1 104 ? -14.212 8.502 20.252 1.00 93.12 104 ARG A C 1
ATOM 823 O O . ARG A 1 104 ? -13.544 8.340 21.272 1.00 93.12 104 ARG A O 1
ATOM 830 N N . THR A 1 105 ? -14.622 9.699 19.842 1.00 92.81 105 THR A N 1
ATOM 831 C CA . THR A 1 105 ? -14.346 10.933 20.587 1.00 92.81 105 THR A CA 1
ATOM 832 C C . THR A 1 105 ? -14.982 10.888 21.981 1.00 92.81 105 THR A C 1
ATOM 834 O O . THR A 1 105 ? -14.313 11.164 22.976 1.00 92.81 105 THR A O 1
ATOM 837 N N . GLU A 1 106 ? -16.248 10.481 22.076 1.00 94.00 106 GLU A N 1
ATOM 838 C CA . GLU A 1 106 ? -16.975 10.314 23.340 1.00 94.00 106 GLU A CA 1
ATOM 839 C C . GLU A 1 106 ? -16.332 9.239 24.223 1.00 94.00 106 GLU A C 1
ATOM 841 O O . GLU A 1 106 ? -16.102 9.462 25.414 1.00 94.00 106 GLU A O 1
ATOM 846 N N . ARG A 1 107 ? -15.937 8.106 23.630 1.00 94.25 107 ARG A N 1
ATOM 847 C CA . ARG A 1 107 ? -15.195 7.048 24.324 1.00 94.25 107 ARG A CA 1
ATOM 848 C C . ARG A 1 107 ? -13.897 7.565 24.942 1.00 94.25 107 ARG A C 1
ATOM 850 O O . ARG A 1 107 ? -13.645 7.324 26.123 1.00 94.25 107 ARG A O 1
ATOM 857 N N . ASP A 1 108 ? -13.083 8.293 24.180 1.00 93.25 108 ASP A N 1
ATOM 858 C CA . ASP A 1 108 ? -11.810 8.837 24.663 1.00 93.25 108 ASP A CA 1
ATOM 859 C C . ASP A 1 108 ? -12.0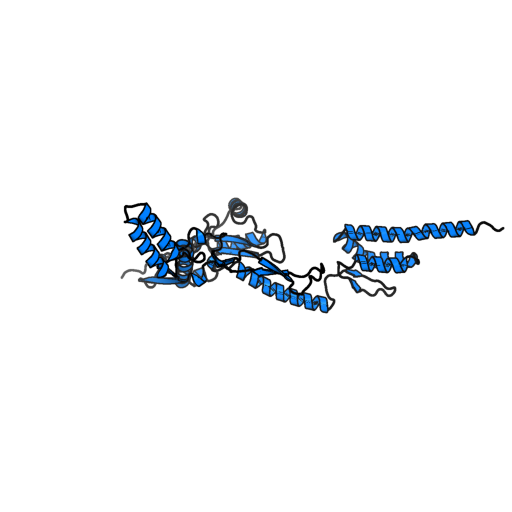28 9.852 25.805 1.00 93.25 108 ASP A C 1
ATOM 861 O O . ASP A 1 108 ? -11.274 9.859 26.786 1.00 93.25 108 ASP A O 1
ATOM 865 N N . GLN A 1 109 ? -13.096 10.658 25.740 1.00 94.75 109 GLN A N 1
ATOM 866 C CA . GLN A 1 109 ? -13.495 11.565 26.823 1.00 94.75 109 GLN A CA 1
ATOM 867 C C . GLN A 1 109 ? -13.909 10.807 28.091 1.00 94.75 109 GLN A C 1
ATOM 869 O O . GLN A 1 109 ? -13.472 11.162 29.190 1.00 94.75 109 GLN A O 1
ATOM 874 N N . GLU A 1 110 ? -14.719 9.755 27.969 1.00 95.00 110 GLU A N 1
ATOM 875 C CA . GLU A 1 110 ? -15.138 8.932 29.107 1.00 95.00 110 GLU A CA 1
ATOM 876 C C . GLU A 1 110 ? -13.964 8.167 29.729 1.00 95.00 110 GLU A C 1
ATOM 878 O O . GLU A 1 110 ? -13.843 8.117 30.956 1.00 95.00 110 GLU A O 1
ATOM 883 N N . ILE A 1 111 ? -13.030 7.660 28.918 1.00 94.25 111 ILE A N 1
ATOM 884 C CA . ILE A 1 111 ? -11.782 7.055 29.406 1.00 94.25 111 ILE A CA 1
ATOM 885 C C . ILE A 1 111 ? -10.952 8.092 30.168 1.00 94.25 111 ILE A C 1
ATOM 887 O O . ILE A 1 111 ? -10.425 7.793 31.243 1.00 94.25 111 ILE A O 1
ATOM 891 N N . ALA A 1 112 ? -10.833 9.318 29.651 1.00 95.69 112 ALA A N 1
ATOM 892 C CA . ALA A 1 112 ? -10.105 10.388 30.325 1.00 95.69 112 ALA A CA 1
ATOM 893 C C . ALA A 1 112 ? -10.736 10.755 31.679 1.00 95.69 112 ALA A C 1
ATOM 895 O O . ALA A 1 112 ? -10.001 10.983 32.641 1.00 95.69 112 ALA A O 1
ATOM 896 N N . LYS A 1 113 ? -12.073 10.760 31.783 1.00 95.62 113 LYS A N 1
ATOM 897 C CA . LYS A 1 113 ? -12.791 10.930 33.059 1.00 95.62 113 LYS A CA 1
ATOM 898 C C . LYS A 1 113 ? -12.533 9.752 34.001 1.00 95.62 113 LYS A C 1
ATOM 900 O O . LYS A 1 113 ? -12.158 9.973 35.148 1.00 95.62 113 LYS A O 1
ATOM 905 N N . ALA A 1 114 ? -12.647 8.51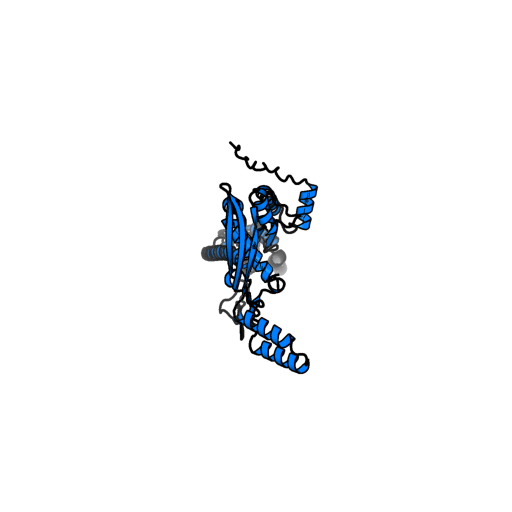6 33.515 1.00 94.56 114 ALA A N 1
ATOM 906 C CA . ALA A 1 114 ? -12.425 7.307 34.311 1.00 94.56 114 ALA A CA 1
ATOM 907 C C . ALA A 1 114 ? -10.996 7.220 34.872 1.00 94.56 114 ALA A C 1
ATOM 909 O O . ALA A 1 114 ? -10.791 6.767 35.993 1.00 94.56 114 ALA A O 1
ATOM 910 N N . ARG A 1 115 ? -9.992 7.703 34.129 1.00 93.94 115 ARG A N 1
ATOM 911 C CA . ARG A 1 115 ? -8.591 7.752 34.584 1.00 93.94 115 ARG A CA 1
ATOM 912 C C . ARG A 1 115 ? -8.349 8.702 35.761 1.00 93.94 115 ARG A C 1
ATOM 914 O O . ARG A 1 115 ? -7.317 8.559 36.407 1.00 93.94 115 ARG A O 1
ATOM 921 N N . ARG A 1 116 ? -9.260 9.646 36.030 1.00 95.19 116 ARG A N 1
ATOM 922 C CA . ARG A 1 116 ? -9.190 10.558 37.188 1.00 95.19 116 ARG A CA 1
ATOM 923 C C . ARG A 1 116 ? -9.746 9.938 38.474 1.00 95.19 116 ARG A C 1
ATOM 925 O O . ARG A 1 116 ? -9.606 10.544 39.526 1.00 95.19 116 ARG A O 1
ATOM 932 N N . ILE A 1 117 ? -10.386 8.769 38.394 1.00 95.12 117 ILE A N 1
ATOM 933 C CA . ILE A 1 117 ? -10.888 8.040 39.562 1.00 95.12 117 ILE A CA 1
ATOM 934 C C . ILE A 1 117 ? -9.693 7.419 40.295 1.00 95.12 117 ILE A C 1
ATOM 936 O O . ILE A 1 117 ? -8.934 6.652 39.699 1.00 95.12 117 ILE A O 1
ATOM 940 N N . GLU A 1 118 ? -9.532 7.759 41.575 1.00 94.62 118 GLU A N 1
ATOM 941 C CA . GLU A 1 118 ? -8.433 7.264 42.418 1.00 94.62 118 GLU A CA 1
ATOM 942 C C . GLU A 1 118 ? -8.628 5.800 42.832 1.00 94.62 118 GLU A C 1
ATOM 944 O O . GLU A 1 118 ? -7.677 5.019 42.814 1.00 94.62 118 GLU A O 1
ATOM 949 N N . ASP A 1 119 ? -9.864 5.411 43.156 1.00 97.19 119 ASP A N 1
ATOM 950 C CA . ASP A 1 119 ? -10.201 4.026 43.484 1.00 97.19 119 ASP A CA 1
ATOM 951 C C . ASP A 1 119 ? -10.039 3.128 42.247 1.00 97.19 119 ASP A C 1
ATOM 953 O O . ASP A 1 119 ? -10.750 3.257 41.246 1.00 97.19 119 ASP A O 1
ATOM 957 N N . LEU A 1 120 ? -9.102 2.183 42.332 1.00 94.50 120 LEU A N 1
ATOM 958 C CA . LEU A 1 120 ? -8.788 1.241 41.263 1.00 94.50 120 LEU A CA 1
ATOM 959 C C . LEU A 1 120 ? -9.954 0.303 40.931 1.00 94.50 120 LEU A C 1
ATOM 961 O O . LEU A 1 120 ? -10.137 -0.026 39.758 1.00 94.50 120 LEU A O 1
ATOM 965 N N . ALA A 1 121 ? -10.737 -0.125 41.925 1.00 95.31 121 ALA A N 1
ATOM 966 C CA . ALA A 1 121 ? -11.862 -1.030 41.710 1.00 95.31 121 ALA A CA 1
ATOM 967 C C . ALA A 1 121 ? -12.998 -0.312 40.974 1.00 95.31 121 ALA A C 1
ATOM 969 O O . ALA A 1 121 ? -13.567 -0.853 40.023 1.00 95.31 121 ALA A O 1
ATOM 970 N N . GLU A 1 122 ? -13.287 0.928 41.363 1.00 95.12 122 GLU A N 1
ATOM 971 C CA . GLU A 1 122 ? -14.294 1.750 40.693 1.00 95.12 122 GLU A CA 1
ATOM 972 C C . GLU A 1 122 ? -13.837 2.184 39.297 1.00 95.12 122 GLU A C 1
ATOM 974 O O . GLU A 1 122 ? -14.595 2.097 38.328 1.00 95.12 122 GLU A O 1
ATOM 979 N N . ARG A 1 123 ? -12.557 2.543 39.145 1.00 96.56 123 ARG A N 1
ATOM 980 C CA . ARG A 1 123 ? -11.952 2.808 37.836 1.00 96.56 123 ARG A CA 1
ATOM 981 C C . ARG A 1 123 ? -12.068 1.601 36.906 1.00 96.56 123 ARG A C 1
ATOM 983 O O . ARG A 1 123 ? -12.418 1.777 35.741 1.00 96.56 123 ARG A O 1
ATOM 990 N N . ALA A 1 124 ? -11.789 0.392 37.394 1.00 94.88 124 ALA A N 1
ATOM 991 C CA . ALA A 1 124 ? -11.898 -0.829 36.598 1.00 94.88 124 ALA A CA 1
ATOM 992 C C . ALA A 1 124 ? -13.343 -1.088 36.143 1.00 94.88 124 ALA A C 1
ATOM 994 O O . ALA A 1 124 ? -13.569 -1.352 34.962 1.00 94.88 124 ALA A O 1
ATOM 995 N N . LYS A 1 125 ? -14.329 -0.927 37.038 1.00 96.31 125 LYS A N 1
ATOM 996 C CA . LYS A 1 125 ? -15.756 -1.027 36.685 1.00 96.31 125 LYS A CA 1
ATOM 997 C C . LYS A 1 125 ? -16.158 0.013 35.644 1.00 96.31 125 LYS A C 1
ATOM 999 O O . LYS A 1 125 ? -16.844 -0.322 34.681 1.00 96.31 125 LYS A O 1
ATOM 1004 N N . ARG A 1 126 ? -15.706 1.263 35.803 1.00 95.31 126 ARG A N 1
ATOM 1005 C CA . ARG A 1 126 ? -16.013 2.338 34.854 1.00 95.31 126 ARG A CA 1
ATOM 1006 C C . ARG A 1 126 ? -15.415 2.060 33.477 1.00 95.31 126 ARG A C 1
ATOM 1008 O O . ARG A 1 126 ? -16.104 2.265 32.486 1.00 95.31 126 ARG A O 1
ATOM 1015 N N . LEU A 1 127 ? -14.176 1.571 33.408 1.00 94.44 127 LEU A N 1
ATOM 1016 C CA . LEU A 1 127 ? -13.543 1.184 32.144 1.00 94.44 127 LEU A CA 1
ATOM 1017 C C . LEU A 1 127 ? -14.284 0.021 31.465 1.00 94.44 127 LEU A C 1
ATOM 1019 O O . LEU A 1 127 ? -14.575 0.120 30.278 1.00 94.44 127 LEU A O 1
ATOM 1023 N N . ALA A 1 128 ? -14.680 -1.012 32.215 1.00 94.44 128 ALA A N 1
ATOM 1024 C CA . ALA A 1 128 ? -15.466 -2.124 31.675 1.00 94.44 128 ALA A CA 1
ATOM 1025 C C . ALA A 1 128 ? -16.842 -1.675 31.146 1.00 94.44 128 ALA A C 1
ATOM 1027 O O . ALA A 1 128 ? -17.292 -2.141 30.102 1.00 94.44 128 ALA A O 1
ATOM 1028 N N . LEU A 1 129 ? -17.498 -0.728 31.826 1.00 95.44 129 LEU A N 1
ATOM 1029 C CA . LEU A 1 129 ? -18.747 -0.135 31.344 1.00 95.44 129 LEU A CA 1
ATOM 1030 C C . LEU A 1 129 ? -18.535 0.671 30.052 1.00 95.44 129 LEU A C 1
ATOM 1032 O O . LEU A 1 129 ? -19.367 0.616 29.152 1.00 95.44 129 LEU A O 1
ATOM 1036 N N . ILE A 1 130 ? -17.423 1.406 29.938 1.00 94.06 130 ILE A N 1
ATOM 1037 C CA . ILE A 1 130 ? -17.081 2.145 28.715 1.00 94.06 130 ILE A CA 1
ATOM 1038 C C . ILE A 1 130 ? -16.864 1.182 27.538 1.00 94.06 130 ILE A C 1
ATOM 1040 O O . ILE A 1 130 ? -17.323 1.472 26.437 1.00 94.06 130 ILE A O 1
ATOM 1044 N N . ASP A 1 131 ? -16.225 0.030 27.758 1.00 92.94 131 ASP A N 1
ATOM 1045 C CA . ASP A 1 131 ? -16.075 -1.032 26.748 1.00 92.94 131 ASP A CA 1
ATOM 1046 C C . ASP A 1 131 ? -17.416 -1.577 26.247 1.00 92.94 131 ASP A C 1
ATOM 1048 O O . ASP A 1 131 ? -17.550 -1.846 25.056 1.00 92.94 131 ASP A O 1
ATOM 1052 N N . GLN A 1 132 ? -18.417 -1.677 27.124 1.00 92.56 132 GLN A N 1
ATOM 1053 C CA . GLN A 1 132 ? -19.767 -2.110 26.754 1.00 92.56 132 GLN A CA 1
ATOM 1054 C C . GLN A 1 132 ? -20.570 -1.025 26.024 1.00 92.56 132 GLN A C 1
ATOM 1056 O O . GLN A 1 132 ? -21.270 -1.329 25.063 1.00 92.56 132 GLN A O 1
ATOM 1061 N N . LEU A 1 133 ? -20.494 0.230 26.480 1.00 92.25 133 LEU A N 1
ATOM 1062 C CA . LEU A 1 133 ? -21.277 1.338 25.916 1.00 92.25 133 LEU A CA 1
ATOM 1063 C C . LEU A 1 133 ? -20.711 1.859 24.592 1.00 92.25 133 LEU A C 1
ATOM 1065 O O . LEU A 1 133 ? -21.469 2.299 23.733 1.00 92.25 133 LEU A O 1
ATOM 1069 N N . TYR A 1 134 ? -19.389 1.814 24.435 1.00 91.69 134 TYR A N 1
ATOM 1070 C CA . TYR A 1 134 ? -18.681 2.332 23.269 1.00 91.69 134 TYR A CA 1
ATOM 1071 C C . TYR A 1 134 ? -17.742 1.257 22.711 1.00 91.69 134 TYR A C 1
ATOM 1073 O O . TYR A 1 134 ? -16.524 1.369 22.886 1.00 91.69 134 TYR A O 1
ATOM 1081 N N . PRO A 1 135 ? -18.262 0.190 22.085 1.00 89.88 135 PRO A N 1
ATOM 1082 C CA . PRO A 1 135 ? -17.426 -0.880 21.552 1.00 89.88 135 PRO A CA 1
ATOM 1083 C C . PRO A 1 135 ? -16.471 -0.356 20.469 1.00 89.88 135 PRO A C 1
ATOM 1085 O O . PRO A 1 135 ? -16.791 0.565 19.717 1.00 89.88 135 PRO A O 1
ATOM 1088 N N . ILE A 1 136 ? -15.276 -0.946 20.395 1.00 90.31 136 ILE A N 1
ATOM 1089 C CA . ILE A 1 136 ? -14.287 -0.623 19.359 1.00 90.31 136 ILE A CA 1
ATOM 1090 C C . ILE A 1 136 ? -14.632 -1.410 18.096 1.00 90.31 136 ILE A C 1
ATOM 1092 O O . ILE A 1 136 ? -14.721 -2.634 18.149 1.00 90.31 136 ILE A O 1
ATOM 1096 N N . ASP A 1 137 ? -14.763 -0.717 16.967 1.00 90.31 137 ASP A N 1
ATOM 1097 C CA . ASP A 1 137 ? -14.920 -1.344 15.654 1.00 90.31 137 ASP A CA 1
ATOM 1098 C C . ASP A 1 137 ? -13.595 -2.008 15.213 1.00 90.31 137 ASP A C 1
ATOM 1100 O O . ASP A 1 137 ? -12.598 -1.304 15.015 1.00 90.31 137 ASP A O 1
ATOM 1104 N N . PRO A 1 138 ? -13.539 -3.339 15.015 1.00 90.25 138 PRO A N 1
ATOM 1105 C CA . PRO A 1 138 ? -12.337 -4.020 14.529 1.00 90.25 138 PRO A CA 1
ATOM 1106 C C . PRO A 1 138 ? -11.897 -3.594 13.115 1.00 90.25 138 PRO A C 1
ATOM 1108 O O . PRO A 1 138 ? -10.725 -3.760 12.759 1.00 90.25 138 PRO A O 1
ATOM 1111 N N . ALA A 1 139 ? -12.804 -3.057 12.294 1.00 91.38 139 ALA A N 1
ATOM 1112 C CA . ALA A 1 139 ? -12.507 -2.513 10.968 1.00 91.38 139 ALA A CA 1
ATOM 1113 C C . ALA A 1 139 ? -12.009 -1.061 11.013 1.00 91.38 139 ALA A C 1
ATOM 1115 O O . ALA A 1 139 ? -11.361 -0.597 10.070 1.00 91.38 139 ALA A O 1
ATOM 1116 N N . ASN A 1 140 ? -12.277 -0.341 12.102 1.00 93.69 140 ASN A N 1
ATOM 1117 C CA . ASN A 1 140 ? -11.794 1.017 12.321 1.00 93.69 140 ASN A CA 1
ATOM 1118 C C . ASN A 1 140 ? -11.517 1.279 13.806 1.00 93.69 140 ASN A C 1
ATOM 1120 O O . ASN A 1 140 ? -12.254 2.029 14.456 1.00 93.69 140 ASN A O 1
ATOM 1124 N N . PRO A 1 141 ? -10.431 0.709 14.361 1.00 91.19 141 PRO A N 1
ATOM 1125 C CA . PRO A 1 141 ? -10.198 0.789 15.795 1.00 91.19 141 PRO A CA 1
ATOM 1126 C C . PRO A 1 141 ? -10.071 2.229 16.286 1.00 91.19 141 PRO A C 1
ATOM 1128 O O . PRO A 1 141 ? -10.556 2.556 17.363 1.00 91.19 141 PRO A O 1
ATOM 1131 N N . GLU A 1 142 ? -9.456 3.100 15.481 1.00 91.69 142 GLU A N 1
ATOM 1132 C CA . GLU A 1 142 ? -9.229 4.517 15.785 1.00 91.69 142 GLU A CA 1
ATOM 1133 C C . GLU A 1 142 ? -10.418 5.430 15.471 1.00 91.69 142 GLU A C 1
ATOM 1135 O O . GLU A 1 142 ? -10.326 6.628 15.726 1.00 91.69 142 GLU A O 1
ATOM 1140 N N . GLY A 1 143 ? -11.519 4.898 14.933 1.00 93.69 143 GLY A N 1
ATOM 1141 C CA . GLY A 1 143 ? -12.691 5.686 14.557 1.00 93.69 143 GLY A CA 1
ATOM 1142 C C . GLY A 1 143 ? -12.383 6.802 13.558 1.00 93.69 143 GLY A C 1
ATOM 1143 O O . GLY A 1 143 ? -13.036 7.838 13.590 1.00 93.69 143 GLY A O 1
ATOM 1144 N N . ILE A 1 144 ? -11.366 6.645 12.708 1.00 95.56 144 ILE A N 1
ATOM 1145 C CA . ILE A 1 144 ? -10.967 7.678 11.746 1.00 95.56 144 ILE A CA 1
ATOM 1146 C C . ILE A 1 144 ? -11.997 7.710 10.619 1.00 95.56 144 ILE A C 1
ATOM 1148 O O . ILE A 1 144 ? -12.239 6.690 9.987 1.00 95.56 144 ILE A O 1
ATOM 1152 N N . GLU A 1 145 ? -12.585 8.866 10.341 1.00 95.94 145 GLU A N 1
ATOM 1153 C CA . GLU A 1 145 ? -13.466 9.057 9.183 1.00 95.94 145 GLU A CA 1
ATOM 1154 C C . GLU A 1 145 ? -12.651 9.438 7.951 1.00 95.94 145 GLU A C 1
ATOM 1156 O O . GLU A 1 145 ? -12.812 8.855 6.878 1.00 95.94 145 GLU A O 1
ATOM 1161 N N . LYS A 1 146 ? -11.727 10.387 8.123 1.00 96.75 146 LYS A N 1
ATOM 1162 C CA . LYS A 1 146 ? -10.798 10.816 7.080 1.00 96.75 146 LYS A CA 1
ATOM 1163 C C . LYS A 1 146 ? -9.519 11.411 7.654 1.00 96.75 146 LYS A C 1
ATOM 1165 O O . LYS A 1 146 ? -9.491 11.872 8.799 1.00 96.75 146 LYS A O 1
ATOM 1170 N N . ALA A 1 147 ? -8.480 11.440 6.831 1.00 97.56 147 ALA A N 1
ATOM 1171 C CA . ALA A 1 147 ? -7.324 12.301 7.037 1.00 97.56 147 ALA A CA 1
ATOM 1172 C C . ALA A 1 147 ? -7.281 13.381 5.961 1.00 97.56 147 ALA A C 1
ATOM 1174 O O . ALA A 1 147 ? -7.502 13.091 4.787 1.00 97.56 147 ALA A O 1
ATOM 1175 N N . THR A 1 148 ? -6.962 14.601 6.373 1.00 97.81 148 THR A N 1
ATOM 1176 C CA . THR A 1 148 ? -6.734 15.739 5.487 1.00 97.81 148 THR A CA 1
ATOM 1177 C C . THR A 1 148 ? -5.263 16.110 5.574 1.00 97.81 148 THR A C 1
ATOM 1179 O O . THR A 1 148 ? -4.744 16.346 6.668 1.00 97.81 148 THR A O 1
ATOM 1182 N N . VAL A 1 149 ? -4.582 16.165 4.434 1.00 97.75 149 VAL A N 1
ATOM 1183 C CA . VAL A 1 149 ? -3.183 16.600 4.352 1.00 97.75 149 VAL A CA 1
ATOM 1184 C C . VAL A 1 149 ? -3.081 17.793 3.423 1.00 97.75 149 VAL A C 1
ATOM 1186 O O . VAL A 1 149 ? -3.703 17.806 2.359 1.00 97.75 149 VAL A O 1
ATOM 1189 N N . SER A 1 150 ? -2.282 18.784 3.822 1.00 97.31 150 SER A N 1
ATOM 1190 C CA . SER A 1 150 ? -1.905 19.891 2.956 1.00 97.31 150 SER A CA 1
ATOM 1191 C C . SER A 1 150 ? -0.452 19.813 2.500 1.00 97.31 150 SER A C 1
ATOM 1193 O O . SER A 1 150 ? 0.439 19.353 3.217 1.00 97.31 150 SER A O 1
ATOM 1195 N N . VAL A 1 151 ? -0.213 20.268 1.276 1.00 96.94 151 VAL A N 1
ATOM 1196 C CA . VAL A 1 151 ? 1.112 20.492 0.698 1.00 96.94 151 VAL A CA 1
ATOM 1197 C C . VAL A 1 151 ? 1.132 21.866 0.049 1.00 96.94 151 VAL A C 1
ATOM 1199 O O . VAL A 1 151 ? 0.105 22.370 -0.399 1.00 96.94 151 VAL A O 1
ATOM 1202 N N . TRP A 1 152 ? 2.302 22.486 0.008 1.00 97.06 152 TRP A N 1
ATOM 1203 C CA . TRP A 1 152 ? 2.468 23.829 -0.526 1.00 97.06 152 TRP A CA 1
ATOM 1204 C C . TRP A 1 152 ? 3.315 23.791 -1.791 1.00 97.06 152 TRP A C 1
ATOM 1206 O O . TRP A 1 152 ? 4.413 23.225 -1.785 1.00 97.06 152 TRP A O 1
ATOM 1216 N N . GLN A 1 153 ? 2.811 24.425 -2.847 1.00 96.69 153 GLN A N 1
ATOM 1217 C CA . GLN A 1 153 ? 3.499 24.606 -4.118 1.00 96.69 153 GLN A CA 1
ATOM 1218 C C . GLN A 1 153 ? 3.779 26.094 -4.351 1.00 96.69 153 GLN A C 1
ATOM 1220 O O . GLN A 1 153 ? 2.878 26.924 -4.260 1.00 96.69 153 GLN A O 1
ATOM 1225 N N . PHE A 1 154 ? 5.023 26.446 -4.669 1.00 95.38 154 PHE A N 1
ATOM 1226 C CA . PHE A 1 154 ? 5.377 27.806 -5.070 1.00 95.38 154 PHE A CA 1
ATOM 1227 C C . PHE A 1 154 ? 5.203 27.984 -6.583 1.00 95.38 154 PHE A C 1
ATOM 1229 O O . PHE A 1 154 ? 5.867 27.326 -7.390 1.00 95.38 154 PHE A O 1
ATOM 1236 N N . SER A 1 155 ? 4.307 28.881 -6.979 1.00 91.88 155 SER A N 1
ATOM 1237 C CA . SER A 1 155 ? 4.021 29.210 -8.377 1.00 91.88 155 SER A CA 1
ATOM 1238 C C . SER A 1 155 ? 3.645 30.687 -8.471 1.00 91.88 155 SER A C 1
ATOM 1240 O O . SER A 1 155 ? 3.184 31.255 -7.491 1.00 91.88 155 SER A O 1
ATOM 1242 N N . HIS A 1 156 ? 3.862 31.343 -9.612 1.00 91.69 156 HIS A N 1
ATOM 1243 C CA . HIS A 1 156 ? 3.439 32.743 -9.808 1.00 91.69 156 HIS A CA 1
ATOM 1244 C C . HIS A 1 156 ? 3.883 33.718 -8.691 1.00 91.69 156 HIS A C 1
ATOM 1246 O O . HIS A 1 156 ? 3.175 34.663 -8.365 1.00 91.69 156 HIS A O 1
ATOM 1252 N N . CYS A 1 157 ? 5.081 33.500 -8.131 1.00 93.00 157 CYS A N 1
ATOM 1253 C CA . CYS A 1 157 ? 5.655 34.264 -7.013 1.00 93.00 157 CYS A CA 1
ATOM 1254 C C . CYS A 1 157 ? 4.913 34.147 -5.669 1.00 93.00 157 CYS A C 1
ATOM 1256 O O . CYS A 1 157 ? 5.220 34.899 -4.744 1.00 93.00 157 CYS A O 1
ATOM 1258 N N . GLU A 1 158 ? 4.003 33.187 -5.528 1.00 95.94 158 GLU A N 1
ATOM 1259 C CA . GLU A 1 158 ? 3.218 32.965 -4.319 1.00 95.94 158 GLU A CA 1
ATOM 1260 C C . GLU A 1 158 ? 3.189 31.481 -3.932 1.00 95.94 158 GLU A C 1
ATOM 1262 O O . GLU A 1 158 ? 3.485 30.580 -4.719 1.00 95.94 158 GLU A O 1
ATOM 1267 N N . TRP A 1 159 ? 2.880 31.222 -2.664 1.00 96.00 159 TRP A N 1
ATOM 1268 C CA . TRP A 1 159 ? 2.684 29.869 -2.157 1.00 96.00 159 TRP A CA 1
ATOM 1269 C C . TRP A 1 159 ? 1.203 29.509 -2.230 1.00 96.00 159 TRP A C 1
ATOM 1271 O O . TRP A 1 159 ? 0.374 30.177 -1.614 1.00 96.00 159 TRP A O 1
ATOM 1281 N N . HIS A 1 160 ? 0.889 28.425 -2.932 1.00 95.50 160 HIS A N 1
ATOM 1282 C CA . HIS A 1 160 ? -0.454 27.870 -3.035 1.00 95.50 160 HIS A CA 1
ATOM 1283 C C . HIS A 1 160 ? -0.555 26.612 -2.182 1.00 95.50 160 HIS A C 1
ATOM 1285 O O . HIS A 1 160 ? 0.296 25.722 -2.254 1.00 95.50 160 HIS A O 1
ATOM 1291 N N . GLU A 1 161 ? -1.590 26.550 -1.352 1.00 96.81 161 GLU A N 1
ATOM 1292 C CA . GLU A 1 161 ? -1.892 25.369 -0.556 1.00 96.81 161 GLU A CA 1
ATOM 1293 C C . GLU A 1 161 ? -2.791 24.422 -1.354 1.00 96.81 161 GLU A C 1
ATOM 1295 O O . GLU A 1 161 ? -3.846 24.819 -1.847 1.00 96.81 161 GLU A O 1
ATOM 1300 N N . HIS A 1 162 ? -2.397 23.157 -1.423 1.00 96.44 162 HIS A N 1
ATOM 1301 C CA . HIS A 1 162 ? -3.191 22.069 -1.975 1.00 96.44 162 HIS A CA 1
ATOM 1302 C C . HIS A 1 162 ? -3.560 21.128 -0.838 1.00 96.44 162 HIS A C 1
ATOM 1304 O O . HIS A 1 162 ? -2.691 20.678 -0.091 1.00 96.44 162 HIS A O 1
ATOM 1310 N N . LYS A 1 163 ? -4.855 20.853 -0.687 1.00 97.19 163 LYS A N 1
ATOM 1311 C CA . LYS A 1 163 ? -5.410 20.020 0.380 1.00 97.19 163 LYS A CA 1
ATOM 1312 C C . LYS A 1 163 ? -6.159 18.854 -0.229 1.00 97.19 163 LYS A C 1
ATOM 1314 O O . LYS A 1 163 ? -7.028 19.065 -1.071 1.00 97.19 163 LYS A O 1
ATOM 1319 N N . ALA A 1 164 ? -5.877 17.653 0.258 1.00 96.69 164 ALA A N 1
ATOM 1320 C CA . ALA A 1 164 ? -6.629 16.472 -0.122 1.00 96.69 164 ALA A CA 1
ATOM 1321 C C . ALA A 1 164 ? -7.094 15.686 1.098 1.00 96.69 164 ALA A C 1
ATOM 1323 O O . ALA A 1 164 ? -6.423 15.637 2.133 1.00 96.69 164 ALA A O 1
ATOM 1324 N N . ASP A 1 165 ? -8.248 15.053 0.917 1.00 96.75 165 ASP A N 1
ATOM 1325 C CA . ASP A 1 165 ? -8.897 14.195 1.892 1.00 96.75 165 ASP A CA 1
ATOM 1326 C C . ASP A 1 165 ? -8.779 12.739 1.436 1.00 96.75 165 ASP A C 1
ATOM 1328 O O . ASP A 1 165 ? -9.067 12.427 0.282 1.00 96.75 165 ASP A O 1
ATOM 1332 N N . ALA A 1 166 ? -8.394 11.847 2.348 1.00 95.75 166 ALA A N 1
ATOM 1333 C CA . ALA A 1 166 ? -8.517 10.404 2.164 1.00 95.75 166 ALA A CA 1
ATOM 1334 C C . ALA A 1 166 ? -9.519 9.847 3.173 1.00 95.75 166 ALA A C 1
ATOM 1336 O O . ALA A 1 166 ? -9.310 9.950 4.389 1.00 95.75 166 ALA A O 1
ATOM 1337 N N . PHE A 1 167 ? -10.599 9.251 2.669 1.00 95.75 167 PHE A N 1
ATOM 1338 C CA . PHE A 1 167 ? -11.650 8.664 3.493 1.00 95.75 167 PHE A CA 1
ATOM 1339 C C . PHE A 1 167 ? -11.284 7.246 3.923 1.00 95.75 167 PHE A C 1
ATOM 1341 O O . PHE A 1 167 ? -10.847 6.419 3.122 1.00 95.75 167 PHE A O 1
ATOM 1348 N N . TRP A 1 168 ? -11.502 6.930 5.199 1.00 94.44 168 TRP A N 1
ATOM 1349 C CA . TRP A 1 168 ? -11.212 5.601 5.738 1.00 94.44 168 TRP A CA 1
ATOM 1350 C C . TRP A 1 168 ? -11.972 4.500 4.995 1.00 94.44 168 TRP A C 1
ATOM 1352 O O . TRP A 1 168 ? -11.409 3.449 4.709 1.00 94.44 168 TRP A O 1
ATOM 1362 N N . SER A 1 169 ? -13.229 4.765 4.630 1.00 92.06 169 SER A N 1
ATOM 1363 C CA . SER A 1 169 ? -14.087 3.837 3.886 1.00 92.06 169 SER A CA 1
ATOM 1364 C C . SER A 1 169 ? -13.555 3.457 2.504 1.00 92.06 169 SER A C 1
ATOM 1366 O O . SER A 1 169 ? -13.958 2.423 1.984 1.00 92.06 169 SER A O 1
ATOM 1368 N N . GLU A 1 170 ? -12.690 4.280 1.908 1.00 89.62 170 GLU A N 1
ATOM 1369 C CA . GLU A 1 170 ? -12.160 4.067 0.557 1.00 89.62 170 GLU A CA 1
ATOM 1370 C C . GLU A 1 170 ? -10.807 3.353 0.572 1.00 89.62 170 GLU A C 1
ATOM 1372 O O . GLU A 1 170 ? -10.555 2.493 -0.268 1.00 89.62 170 GLU A O 1
ATOM 1377 N N . PHE A 1 171 ? -9.941 3.702 1.529 1.00 90.56 171 PHE A N 1
ATOM 1378 C CA . PHE A 1 171 ? -8.541 3.265 1.532 1.00 90.56 171 PHE A CA 1
ATOM 1379 C C . PHE A 1 171 ? -8.230 2.151 2.533 1.00 90.56 171 PHE A C 1
ATOM 1381 O O . PHE A 1 171 ? -7.253 1.421 2.350 1.00 90.56 171 PHE A O 1
ATOM 1388 N N . ALA A 1 172 ? -8.999 2.020 3.618 1.00 90.94 172 ALA A N 1
ATOM 1389 C CA . ALA A 1 172 ? -8.688 1.032 4.642 1.00 90.94 172 ALA A CA 1
ATOM 1390 C C . ALA A 1 172 ? -8.952 -0.393 4.114 1.00 90.94 172 ALA A C 1
ATOM 1392 O O . ALA A 1 172 ? -10.070 -0.691 3.687 1.00 90.94 172 ALA A O 1
ATOM 1393 N N . PRO A 1 173 ? -7.969 -1.312 4.181 1.00 88.94 173 PRO A N 1
ATOM 1394 C CA . PRO A 1 173 ? -8.136 -2.679 3.708 1.00 88.94 173 PRO A CA 1
ATOM 1395 C C . PRO A 1 173 ? -8.951 -3.478 4.728 1.00 88.94 173 PRO A C 1
ATOM 1397 O O . PRO A 1 173 ? -8.400 -4.108 5.635 1.00 88.94 173 PRO A O 1
ATOM 1400 N N . VAL A 1 174 ? -10.273 -3.426 4.595 1.00 89.69 174 VAL A N 1
ATOM 1401 C CA . VAL A 1 174 ? -11.213 -4.169 5.438 1.00 89.69 174 VAL A CA 1
ATOM 1402 C C . VAL A 1 174 ? -11.537 -5.502 4.775 1.00 89.69 174 VAL A C 1
ATOM 1404 O O . VAL A 1 174 ? -11.943 -5.552 3.617 1.00 89.69 174 VAL A O 1
ATOM 1407 N N . LYS A 1 175 ? -11.365 -6.587 5.527 1.00 85.25 175 LYS A N 1
ATOM 1408 C CA . LYS A 1 175 ? -11.760 -7.940 5.151 1.00 85.25 175 LYS A CA 1
ATOM 1409 C C . LYS A 1 175 ? -12.967 -8.380 5.956 1.00 85.25 175 LYS A C 1
ATOM 1411 O O . LYS A 1 175 ? -13.147 -7.997 7.110 1.00 85.25 175 LYS A O 1
ATOM 1416 N N . GLU A 1 176 ? -13.765 -9.207 5.310 1.00 82.44 176 GLU A N 1
ATOM 1417 C CA . GLU A 1 176 ? -14.864 -9.933 5.918 1.00 82.44 176 GLU A CA 1
ATOM 1418 C C . GLU A 1 176 ? -14.363 -11.325 6.302 1.00 82.44 176 GLU A C 1
ATOM 1420 O O . GLU A 1 176 ? -13.951 -12.107 5.442 1.00 82.44 176 GLU A O 1
ATOM 1425 N N . GLU A 1 177 ? -14.343 -11.612 7.601 1.00 68.75 177 GLU A N 1
ATOM 1426 C CA . GLU A 1 177 ? -13.963 -12.911 8.146 1.00 68.75 177 GLU A CA 1
ATOM 1427 C C . GLU A 1 177 ? -15.150 -13.492 8.920 1.00 68.75 177 GLU A C 1
ATOM 1429 O O . GLU A 1 177 ? -15.741 -12.833 9.772 1.00 68.75 177 GLU A O 1
ATOM 1434 N N . ALA A 1 178 ? -15.514 -14.733 8.606 1.00 70.19 178 ALA A N 1
ATOM 1435 C CA . ALA A 1 178 ? -16.461 -15.517 9.391 1.00 70.19 178 ALA A CA 1
ATOM 1436 C C . ALA A 1 178 ? -15.710 -16.485 10.312 1.00 70.19 178 ALA A C 1
ATOM 1438 O O . ALA A 1 178 ? -14.624 -16.955 9.953 1.00 70.19 178 ALA A O 1
ATOM 1439 N N . GLU A 1 179 ? -16.297 -16.785 11.474 1.00 61.84 179 GLU A N 1
ATOM 1440 C CA . GLU A 1 179 ? -15.749 -17.750 12.438 1.00 61.84 179 GLU A CA 1
ATOM 1441 C C . GLU A 1 179 ? -15.674 -19.158 11.841 1.00 61.84 179 GLU A C 1
ATOM 1443 O O . GLU A 1 179 ? -14.645 -19.821 11.954 1.00 61.84 179 GLU A O 1
ATOM 1448 N N . ASP A 1 180 ? -16.726 -19.563 11.125 1.00 62.22 180 ASP A N 1
ATOM 1449 C CA . ASP A 1 180 ? -16.810 -20.844 10.440 1.00 62.22 180 ASP A CA 1
ATOM 1450 C C . ASP A 1 180 ? -17.182 -20.664 8.968 1.00 62.22 180 ASP A C 1
ATOM 1452 O O . ASP A 1 180 ? -17.838 -19.704 8.556 1.00 62.22 180 ASP A O 1
ATOM 1456 N N . TYR A 1 181 ? -16.761 -21.622 8.148 1.00 70.19 181 TYR A N 1
ATOM 1457 C CA . TYR A 1 181 ? -17.098 -21.655 6.732 1.00 70.19 181 TYR A CA 1
ATOM 1458 C C . TYR A 1 181 ? -17.634 -23.026 6.363 1.00 70.19 181 TYR A C 1
ATOM 1460 O O . TYR A 1 181 ? -16.952 -24.036 6.544 1.00 70.19 181 TYR A O 1
ATOM 1468 N N . ASP A 1 182 ? -18.823 -23.043 5.775 1.00 66.81 182 ASP A N 1
ATOM 1469 C CA . ASP A 1 182 ? -19.359 -24.236 5.146 1.00 66.81 182 ASP A CA 1
ATOM 1470 C C . ASP A 1 182 ? -18.905 -24.273 3.682 1.00 66.81 182 ASP A C 1
ATOM 1472 O O . ASP A 1 182 ? -18.900 -23.273 2.958 1.00 66.81 182 ASP A O 1
ATOM 1476 N N . TYR A 1 183 ? -18.506 -25.455 3.227 1.00 70.31 183 TYR A N 1
ATOM 1477 C CA . TYR A 1 183 ? -18.173 -25.694 1.828 1.00 70.31 183 TYR A CA 1
ATOM 1478 C C . TYR A 1 183 ? -19.398 -26.278 1.139 1.00 70.31 183 TYR A C 1
ATOM 1480 O O . TYR A 1 183 ? -19.607 -27.494 1.155 1.00 70.31 183 TYR A O 1
ATOM 1488 N N . VAL A 1 184 ? -20.213 -25.395 0.567 1.00 72.25 184 VAL A N 1
ATOM 1489 C CA . VAL A 1 184 ? -21.453 -25.764 -0.118 1.00 72.25 184 VAL A CA 1
ATOM 1490 C C . VAL A 1 184 ? -21.126 -26.144 -1.556 1.00 72.25 184 VAL A C 1
ATOM 1492 O O . VAL A 1 184 ? -20.375 -25.447 -2.238 1.00 72.25 184 VAL A O 1
ATOM 1495 N N . ASP A 1 185 ? -21.664 -27.270 -2.005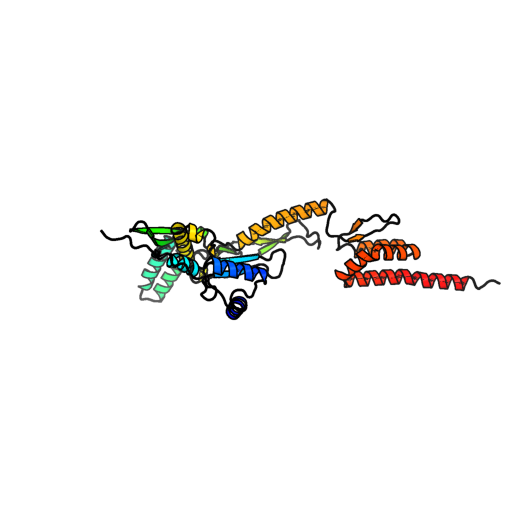 1.00 70.44 185 ASP A N 1
ATOM 1496 C CA . ASP A 1 185 ? -21.559 -27.720 -3.391 1.00 70.44 185 ASP A CA 1
ATOM 1497 C C . ASP A 1 185 ? -22.277 -26.726 -4.318 1.00 70.44 185 ASP A C 1
ATOM 1499 O O . ASP A 1 185 ? -23.435 -26.380 -4.079 1.00 70.44 185 ASP A O 1
ATOM 1503 N N . THR A 1 186 ? -21.594 -26.225 -5.347 1.00 63.41 186 THR A N 1
ATOM 1504 C CA . THR A 1 186 ? -22.188 -25.290 -6.314 1.00 63.41 186 THR A CA 1
ATOM 1505 C C . THR A 1 186 ? -23.020 -25.991 -7.384 1.00 63.41 186 THR A C 1
ATOM 1507 O O . THR A 1 186 ? -23.606 -25.307 -8.218 1.00 63.41 186 THR A O 1
ATOM 1510 N N . GLY A 1 187 ? -23.067 -27.329 -7.393 1.00 66.31 187 GLY A N 1
ATOM 1511 C CA . GLY A 1 187 ? -23.751 -28.122 -8.419 1.00 66.31 187 GLY A CA 1
ATOM 1512 C C . GLY A 1 187 ? -22.984 -28.215 -9.743 1.00 66.31 187 GLY A C 1
ATOM 1513 O O . GLY A 1 187 ? -23.431 -28.880 -10.673 1.00 66.31 187 GLY A O 1
ATOM 1514 N N . GLU A 1 188 ? -21.814 -27.581 -9.823 1.00 62.12 188 GLU A N 1
ATOM 1515 C CA . GLU A 1 188 ? -20.877 -27.694 -10.937 1.00 62.12 188 GLU A CA 1
ATOM 1516 C C . GLU A 1 188 ? -19.754 -28.655 -10.558 1.00 62.12 188 GLU A C 1
ATOM 1518 O O . GLU A 1 188 ? -19.236 -28.591 -9.448 1.00 62.12 188 GLU A O 1
ATOM 1523 N N . VAL A 1 189 ? -19.322 -29.505 -11.483 1.00 72.25 189 VAL A N 1
ATOM 1524 C CA . VAL A 1 189 ? -18.178 -30.406 -11.292 1.00 72.25 189 VAL A CA 1
ATOM 1525 C C . VAL A 1 189 ? -16.968 -29.903 -12.067 1.00 72.25 189 VAL A C 1
ATOM 1527 O O . VAL A 1 189 ? -17.101 -29.321 -13.144 1.00 72.25 189 VAL A O 1
ATOM 1530 N N . TRP A 1 190 ? -15.776 -30.108 -11.509 1.00 55.34 190 TRP A N 1
ATOM 1531 C CA . TRP A 1 190 ? -14.524 -29.887 -12.229 1.00 55.34 190 TRP A CA 1
ATOM 1532 C C . TRP A 1 190 ? -14.446 -30.846 -13.436 1.00 55.34 190 TRP A C 1
ATOM 1534 O O . TRP A 1 190 ? -14.556 -32.058 -13.220 1.00 55.34 190 TRP A O 1
ATOM 1544 N N . PRO A 1 191 ? -14.275 -30.354 -14.680 1.00 49.22 191 PRO A N 1
ATOM 1545 C CA . PRO A 1 191 ? -14.250 -31.185 -15.897 1.00 49.22 191 PRO A CA 1
ATOM 1546 C C . PRO A 1 191 ? -13.177 -32.284 -15.884 1.00 49.22 191 PRO A C 1
ATOM 1548 O O . PRO A 1 191 ? -13.329 -33.341 -16.488 1.00 49.22 191 PRO A O 1
ATOM 1551 N N . ASP A 1 192 ? -12.098 -32.006 -15.170 1.00 52.38 192 ASP A N 1
ATOM 1552 C CA . ASP A 1 192 ? -10.843 -32.735 -15.065 1.00 52.38 192 ASP A CA 1
ATOM 1553 C C . ASP A 1 192 ? -10.836 -33.781 -13.938 1.00 52.38 192 ASP A C 1
ATOM 1555 O O . ASP A 1 192 ? -10.177 -34.811 -14.054 1.00 52.38 192 ASP A O 1
ATOM 1559 N N . THR A 1 193 ? -11.587 -33.563 -12.854 1.00 60.97 193 THR A N 1
ATOM 1560 C CA . THR A 1 193 ? -11.571 -34.456 -11.677 1.00 60.97 193 THR A CA 1
ATOM 1561 C C . THR A 1 193 ? -12.935 -35.024 -11.289 1.00 60.97 193 THR A C 1
ATOM 1563 O O . THR A 1 193 ? -13.001 -35.871 -10.397 1.00 60.97 193 THR A O 1
ATOM 1566 N N . GLY A 1 194 ? -14.034 -34.562 -11.902 1.00 61.31 194 GLY A N 1
ATOM 1567 C CA . GLY A 1 194 ? -15.405 -34.990 -11.591 1.00 61.31 194 GLY A CA 1
ATOM 1568 C C . GLY A 1 194 ? -15.871 -34.644 -10.171 1.00 61.31 194 GLY A C 1
ATOM 1569 O O . GLY A 1 194 ? -16.977 -35.006 -9.771 1.00 61.31 194 GLY A O 1
ATOM 1570 N N . LYS A 1 195 ? -15.038 -33.949 -9.385 1.00 68.81 195 LYS A N 1
ATOM 1571 C CA . LYS A 1 195 ? -15.363 -33.536 -8.020 1.00 68.81 195 LYS A CA 1
ATOM 1572 C C . LYS A 1 195 ? -16.253 -32.296 -8.058 1.00 68.81 195 LYS A C 1
ATOM 1574 O O . LYS A 1 195 ? -15.975 -31.388 -8.846 1.00 68.81 195 LYS A O 1
ATOM 1579 N N . PRO A 1 196 ? -17.274 -32.217 -7.191 1.00 67.62 196 PRO A N 1
ATOM 1580 C CA . PRO A 1 196 ? -18.096 -31.026 -7.092 1.00 67.62 196 PRO A CA 1
ATOM 1581 C C . PRO A 1 196 ? -17.252 -29.825 -6.673 1.00 67.62 196 PRO A C 1
ATOM 1583 O O . PRO A 1 196 ? -16.482 -29.883 -5.705 1.00 67.62 196 PRO A O 1
ATOM 1586 N N . LYS A 1 197 ? -17.401 -28.730 -7.413 1.00 65.31 197 LYS A N 1
ATOM 1587 C CA . LYS A 1 197 ? -16.896 -27.420 -7.034 1.00 65.31 197 LYS A CA 1
ATOM 1588 C C . LYS A 1 197 ? -17.620 -27.021 -5.757 1.00 65.31 197 LYS A C 1
ATOM 1590 O O . LYS A 1 197 ? -18.844 -26.998 -5.685 1.00 65.31 197 LYS A O 1
ATOM 1595 N N . LYS A 1 198 ? -16.849 -26.727 -4.716 1.00 71.12 198 LYS A N 1
ATOM 1596 C CA . LYS A 1 198 ? -17.400 -26.231 -3.460 1.00 71.12 198 LYS A CA 1
ATOM 1597 C C . LYS A 1 198 ? -17.121 -24.748 -3.355 1.00 71.12 198 LYS A C 1
ATOM 1599 O O . LYS A 1 198 ? -15.968 -24.327 -3.444 1.00 71.12 198 LYS A O 1
ATOM 1604 N N . LYS A 1 199 ? -18.165 -23.962 -3.129 1.00 65.25 199 LYS A N 1
ATOM 1605 C CA . LYS A 1 199 ? -18.039 -22.554 -2.773 1.00 65.25 199 LYS A CA 1
ATOM 1606 C C . LYS A 1 199 ? -17.935 -22.456 -1.262 1.00 65.25 199 LYS A C 1
ATOM 1608 O O . LYS A 1 199 ? -18.750 -23.006 -0.525 1.00 65.25 199 LYS A O 1
ATOM 1613 N N . LYS A 1 200 ? -16.904 -21.748 -0.812 1.00 66.38 200 LYS A N 1
ATOM 1614 C CA . LYS A 1 200 ? -16.734 -21.390 0.591 1.00 66.38 200 LYS A CA 1
ATOM 1615 C C . LYS A 1 200 ? -17.788 -20.335 0.927 1.00 66.38 200 LYS A C 1
ATOM 1617 O O . LYS A 1 200 ? -17.732 -19.227 0.397 1.00 66.38 200 LYS A O 1
ATOM 1622 N N . VAL A 1 201 ? -18.758 -20.693 1.757 1.00 67.25 201 VAL A N 1
ATOM 1623 C CA . VAL A 1 201 ? -19.804 -19.791 2.244 1.00 67.25 201 VAL A CA 1
ATOM 1624 C C . VAL A 1 201 ? -19.573 -19.579 3.735 1.00 67.25 201 VAL A C 1
ATOM 1626 O O . VAL A 1 201 ? -19.313 -20.527 4.472 1.00 67.25 201 VAL A O 1
ATOM 1629 N N . ALA A 1 202 ? -19.606 -18.324 4.170 1.00 63.00 202 ALA A N 1
ATOM 1630 C CA . ALA A 1 202 ? -19.512 -17.979 5.581 1.00 63.00 202 ALA A CA 1
ATOM 1631 C C . ALA A 1 202 ? -20.691 -18.585 6.353 1.00 63.00 202 ALA A C 1
ATOM 1633 O O . ALA A 1 202 ? -21.847 -18.407 5.965 1.00 63.00 202 ALA A O 1
ATOM 1634 N N . ARG A 1 203 ? -20.396 -19.290 7.445 1.00 56.94 203 ARG A N 1
ATOM 1635 C CA . ARG A 1 203 ? -21.392 -19.790 8.385 1.00 56.94 203 ARG A CA 1
ATOM 1636 C C . ARG A 1 203 ? -21.432 -18.844 9.582 1.00 56.94 203 ARG A C 1
ATOM 1638 O O . ARG A 1 203 ? -20.440 -18.684 10.283 1.00 56.94 203 ARG A O 1
ATOM 1645 N N . GLY A 1 204 ? -22.593 -18.243 9.824 1.00 68.56 204 GLY A N 1
ATOM 1646 C CA . GLY A 1 204 ? -22.801 -17.338 10.955 1.00 68.56 204 GLY A CA 1
ATOM 1647 C C . GLY A 1 204 ? -22.474 -15.877 10.645 1.00 68.56 204 GLY A C 1
ATOM 1648 O O . GLY A 1 204 ? -22.611 -15.422 9.508 1.00 68.56 204 GLY A O 1
ATOM 1649 N N . THR A 1 205 ? -22.114 -15.128 11.687 1.00 71.94 205 THR A N 1
ATOM 1650 C CA . THR A 1 205 ? -21.859 -13.687 11.603 1.00 71.94 205 THR A CA 1
ATOM 1651 C C . THR A 1 205 ? -20.540 -13.426 10.885 1.00 71.94 205 THR A C 1
ATOM 1653 O O . THR A 1 205 ? -19.495 -13.945 11.270 1.00 71.94 205 THR A O 1
ATOM 1656 N N . VAL A 1 206 ? -20.592 -12.606 9.839 1.00 74.94 206 VAL A N 1
ATOM 1657 C CA . VAL A 1 206 ? -19.405 -12.107 9.146 1.00 74.94 206 VAL A CA 1
ATOM 1658 C C . VAL A 1 206 ? -18.931 -10.856 9.875 1.00 74.94 206 VAL A C 1
ATOM 1660 O O . VAL A 1 206 ? -19.627 -9.839 9.884 1.00 74.94 206 VAL A O 1
ATOM 1663 N N . GLU A 1 207 ? -17.759 -10.922 10.501 1.00 80.75 207 GLU A N 1
ATOM 1664 C CA . GLU A 1 207 ? -17.137 -9.758 11.121 1.00 80.75 207 GLU A CA 1
ATOM 1665 C C . GLU A 1 207 ? -16.279 -9.008 10.102 1.00 80.75 207 GLU A C 1
ATOM 1667 O O . GLU A 1 207 ? -15.494 -9.589 9.348 1.00 80.75 207 GLU A O 1
ATOM 1672 N N . ARG A 1 208 ? -16.400 -7.679 10.101 1.00 87.88 208 ARG A N 1
ATOM 1673 C CA . ARG A 1 208 ? -15.525 -6.797 9.327 1.00 87.88 208 ARG A CA 1
ATOM 1674 C C . ARG A 1 208 ? -14.321 -6.428 10.182 1.00 87.88 208 ARG A C 1
ATOM 1676 O O . ARG A 1 208 ? -14.473 -5.933 11.296 1.00 87.88 208 ARG A O 1
ATOM 1683 N N . ARG A 1 209 ? -13.117 -6.633 9.656 1.00 89.56 209 ARG A N 1
ATOM 1684 C CA . ARG A 1 209 ? -11.862 -6.325 10.351 1.00 89.56 209 ARG A CA 1
ATOM 1685 C C . ARG A 1 209 ? -10.809 -5.822 9.378 1.00 89.56 209 ARG A C 1
ATOM 1687 O O . ARG A 1 209 ? -10.793 -6.208 8.215 1.00 89.56 209 ARG A O 1
ATOM 1694 N N . LEU A 1 210 ? -9.891 -4.981 9.848 1.00 89.38 210 LEU A N 1
ATOM 1695 C CA . LEU A 1 210 ? -8.694 -4.646 9.075 1.00 89.38 210 LEU A CA 1
ATOM 1696 C C . LEU A 1 210 ? -7.865 -5.893 8.748 1.00 89.38 210 LEU A C 1
ATOM 1698 O O . LEU A 1 210 ? -7.655 -6.741 9.613 1.00 89.38 210 LEU A O 1
ATOM 1702 N N . ASP A 1 211 ? -7.318 -5.958 7.534 1.00 86.81 211 ASP A N 1
ATOM 1703 C CA . ASP A 1 211 ? -6.440 -7.054 7.130 1.00 86.81 211 ASP A CA 1
ATOM 1704 C C . ASP A 1 211 ? -5.205 -7.132 8.053 1.00 86.81 211 ASP A C 1
ATOM 1706 O O . ASP A 1 211 ? -4.335 -6.243 7.997 1.00 86.81 211 ASP A O 1
ATOM 1710 N N . PRO A 1 212 ? -5.069 -8.202 8.865 1.00 83.44 212 PRO A N 1
ATOM 1711 C CA . PRO A 1 212 ? -3.978 -8.342 9.825 1.00 83.44 212 PRO A CA 1
ATOM 1712 C C . PRO A 1 212 ? -2.607 -8.483 9.153 1.00 83.44 212 PRO A C 1
ATOM 1714 O O . PRO A 1 212 ? -1.578 -8.302 9.806 1.00 83.44 212 PRO A O 1
ATOM 1717 N N . LYS A 1 213 ? -2.567 -8.792 7.849 1.00 82.38 213 LYS A N 1
ATOM 1718 C CA . LYS A 1 213 ? -1.325 -8.905 7.073 1.00 82.38 213 LYS A CA 1
ATOM 1719 C C . LYS A 1 213 ? -0.741 -7.546 6.676 1.00 82.38 213 LYS A C 1
ATOM 1721 O O . LYS A 1 213 ? 0.383 -7.495 6.176 1.00 82.38 213 LYS A O 1
ATOM 1726 N N . THR A 1 214 ? -1.472 -6.452 6.884 1.00 82.44 214 THR A N 1
ATOM 1727 C CA . THR A 1 214 ? -1.037 -5.095 6.526 1.00 82.44 214 THR A CA 1
ATOM 1728 C C . THR A 1 214 ? -0.492 -4.326 7.738 1.00 82.44 214 THR A C 1
ATOM 1730 O O . THR A 1 214 ? -0.558 -4.787 8.875 1.00 82.44 214 THR A O 1
ATOM 1733 N N . GLN A 1 215 ? 0.072 -3.131 7.519 1.00 83.50 215 GLN A N 1
ATOM 1734 C CA . GLN A 1 215 ? 0.498 -2.242 8.615 1.00 83.50 215 GLN A CA 1
ATOM 1735 C C . GLN A 1 215 ? -0.647 -1.399 9.202 1.00 83.50 215 GLN A C 1
ATOM 1737 O O . GLN A 1 215 ? -0.453 -0.757 10.236 1.00 83.50 215 GLN A O 1
ATOM 1742 N N . TRP A 1 216 ? -1.834 -1.414 8.585 1.00 88.94 216 TRP A N 1
ATOM 1743 C CA . TRP A 1 216 ? -2.989 -0.612 9.002 1.00 88.94 216 TRP A CA 1
ATOM 1744 C C . TRP A 1 216 ? -3.431 -0.864 10.450 1.00 88.94 216 TRP A C 1
ATOM 1746 O O . TRP A 1 216 ? -3.631 0.123 11.153 1.00 88.94 216 TRP A O 1
ATOM 1756 N N . PRO A 1 217 ? -3.478 -2.111 10.968 1.00 89.12 217 PRO A N 1
ATOM 1757 C CA . PRO A 1 217 ? -3.803 -2.347 12.377 1.00 89.12 217 PRO A CA 1
ATOM 1758 C C . PRO A 1 217 ? -2.792 -1.739 13.360 1.00 89.12 217 PRO A C 1
ATOM 1760 O O . PRO A 1 217 ? -3.145 -1.418 14.489 1.00 89.12 217 PRO A O 1
ATOM 1763 N N . LYS A 1 218 ? -1.523 -1.593 12.952 1.00 89.88 218 LYS A N 1
ATOM 1764 C CA . LYS A 1 218 ? -0.442 -1.103 13.825 1.00 89.88 218 LYS A CA 1
ATOM 1765 C C . LYS A 1 218 ? -0.288 0.414 13.782 1.00 89.88 218 LYS A C 1
ATOM 1767 O O . LYS A 1 218 ? 0.029 1.018 14.800 1.00 89.88 218 LYS A O 1
ATOM 1772 N N . MET A 1 219 ? -0.443 1.023 12.605 1.00 91.00 219 MET A N 1
ATOM 1773 C CA . MET A 1 219 ? -0.196 2.456 12.388 1.00 91.00 219 MET A CA 1
ATOM 1774 C C . MET A 1 219 ? -1.313 3.127 11.563 1.00 91.00 219 MET A C 1
ATOM 1776 O O . MET A 1 219 ? -1.021 3.764 10.550 1.00 91.00 219 MET A O 1
ATOM 1780 N N . PRO A 1 220 ? -2.589 3.033 11.976 1.00 93.44 220 PRO A N 1
ATOM 1781 C CA . PRO A 1 220 ? -3.743 3.419 11.153 1.00 93.44 220 PRO A CA 1
ATOM 1782 C C . PRO A 1 220 ? -3.722 4.890 10.712 1.00 93.44 220 PRO A C 1
ATOM 1784 O O . PRO A 1 220 ? -3.869 5.180 9.527 1.00 93.44 220 PRO A O 1
ATOM 1787 N N . ARG A 1 221 ? -3.442 5.820 11.637 1.00 93.75 221 ARG A N 1
ATOM 1788 C CA . ARG A 1 221 ? -3.367 7.269 11.357 1.00 93.75 221 ARG A CA 1
ATOM 1789 C C . ARG A 1 221 ? -2.311 7.619 10.314 1.00 93.75 221 ARG A C 1
ATOM 1791 O O . ARG A 1 221 ? -2.545 8.479 9.471 1.00 93.75 221 ARG A O 1
ATOM 1798 N N . LEU A 1 222 ? -1.156 6.957 10.387 1.00 92.31 222 LEU A N 1
ATOM 1799 C CA . LEU A 1 222 ? -0.056 7.177 9.455 1.00 92.31 222 LEU A CA 1
ATOM 1800 C C . LEU A 1 222 ? -0.394 6.630 8.067 1.00 92.31 222 LEU A C 1
ATOM 1802 O O . LEU A 1 222 ? -0.027 7.252 7.078 1.00 92.31 222 LEU A O 1
ATOM 1806 N N . MET A 1 223 ? -1.061 5.476 7.989 1.00 93.31 223 MET A N 1
ATOM 1807 C CA . MET A 1 223 ? -1.404 4.861 6.706 1.00 93.31 223 MET A CA 1
ATOM 1808 C C . MET A 1 223 ? -2.379 5.737 5.918 1.00 93.31 223 MET A C 1
ATOM 1810 O O . MET A 1 223 ? -2.061 6.118 4.798 1.00 93.31 223 MET A O 1
ATOM 1814 N N . ILE A 1 224 ? -3.484 6.164 6.533 1.00 94.44 224 ILE A N 1
ATOM 1815 C CA . ILE A 1 224 ? -4.462 7.031 5.858 1.00 94.44 224 ILE A CA 1
ATOM 1816 C C . ILE A 1 224 ? -3.895 8.423 5.528 1.00 94.44 224 ILE A C 1
A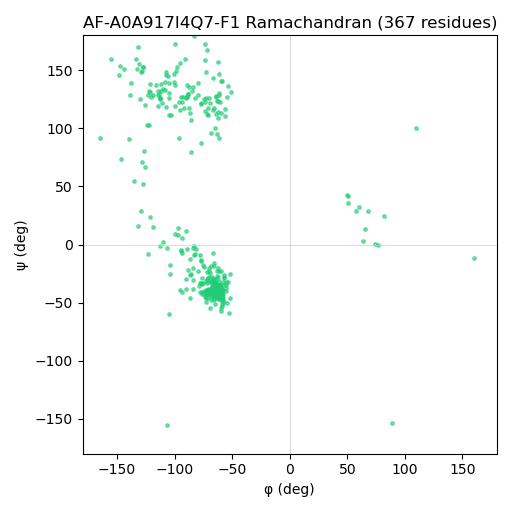TOM 1818 O O . ILE A 1 224 ? -4.210 8.990 4.486 1.00 94.44 224 ILE A O 1
ATOM 1822 N N . ALA A 1 225 ? -3.001 8.964 6.368 1.00 95.06 225 ALA A N 1
ATOM 1823 C CA . ALA A 1 225 ? -2.336 10.234 6.083 1.00 95.06 225 ALA A CA 1
ATOM 1824 C C . ALA A 1 225 ? -1.437 10.150 4.839 1.00 95.06 225 ALA A C 1
ATOM 1826 O O . ALA A 1 225 ? -1.377 11.103 4.073 1.00 95.06 225 ALA A O 1
ATOM 1827 N N . LYS A 1 226 ? -0.773 9.011 4.593 1.00 93.06 226 LYS A N 1
ATOM 1828 C CA . LYS A 1 226 ? 0.018 8.816 3.365 1.00 93.06 226 LYS A CA 1
ATOM 1829 C C . LYS A 1 226 ? -0.855 8.805 2.113 1.00 93.06 226 LYS A C 1
ATOM 1831 O O . LYS A 1 226 ? -0.444 9.387 1.115 1.00 93.06 226 LYS A O 1
ATOM 1836 N N . CYS A 1 227 ? -2.039 8.194 2.184 1.00 93.12 227 CYS A N 1
ATOM 1837 C CA . CYS A 1 227 ? -3.025 8.230 1.102 1.00 93.12 227 CYS A CA 1
ATOM 1838 C C . CYS A 1 227 ? -3.425 9.680 0.791 1.00 93.12 227 CYS A C 1
ATOM 1840 O O . CYS A 1 227 ? -3.307 10.128 -0.346 1.00 93.12 227 CYS A O 1
ATOM 1842 N N . ALA A 1 228 ? -3.808 10.446 1.820 1.00 95.56 228 ALA A N 1
ATOM 1843 C CA . ALA A 1 228 ? -4.184 11.854 1.670 1.00 95.56 228 ALA A CA 1
ATOM 1844 C C . ALA A 1 228 ? -3.031 12.711 1.123 1.00 95.56 228 ALA A C 1
ATOM 1846 O O . ALA A 1 228 ? -3.232 13.548 0.248 1.00 95.56 228 ALA A O 1
ATOM 1847 N N . GLU A 1 229 ? -1.805 12.484 1.594 1.00 95.19 229 GLU A N 1
ATOM 1848 C CA . GLU A 1 229 ? -0.627 13.200 1.106 1.00 95.19 229 GLU A CA 1
ATOM 1849 C C . GLU A 1 229 ? -0.324 12.882 -0.362 1.00 95.19 229 GLU A C 1
ATOM 1851 O O . GLU A 1 229 ? -0.021 13.794 -1.127 1.00 95.19 229 GLU A O 1
ATOM 1856 N N . ALA A 1 230 ? -0.434 11.617 -0.780 1.00 93.38 230 ALA A N 1
ATOM 1857 C CA . ALA A 1 230 ? -0.257 11.235 -2.178 1.00 93.38 230 ALA A CA 1
ATOM 1858 C C . ALA A 1 230 ? -1.281 11.942 -3.082 1.00 93.38 230 ALA A C 1
ATOM 1860 O O . ALA A 1 230 ? -0.900 12.505 -4.109 1.00 93.38 230 ALA A O 1
ATOM 1861 N N . LEU A 1 231 ? -2.550 12.008 -2.660 1.00 94.12 231 LEU A N 1
ATOM 1862 C CA . LEU A 1 231 ? -3.592 12.760 -3.364 1.00 94.12 231 LEU A CA 1
ATOM 1863 C C . LEU A 1 231 ? -3.269 14.260 -3.444 1.00 94.12 231 LEU A C 1
ATOM 1865 O O . LEU A 1 231 ? -3.385 14.855 -4.515 1.00 94.12 231 LEU A O 1
ATOM 1869 N N . ALA A 1 232 ? -2.818 14.872 -2.346 1.00 96.12 232 ALA A N 1
ATOM 1870 C CA . ALA A 1 232 ? -2.460 16.291 -2.317 1.00 96.12 232 ALA A CA 1
ATOM 1871 C C . ALA A 1 232 ? -1.268 16.594 -3.244 1.00 96.12 232 ALA A C 1
ATOM 1873 O O . ALA A 1 232 ? -1.275 17.583 -3.977 1.00 96.12 232 ALA A O 1
ATOM 1874 N N . LEU A 1 233 ? -0.264 15.711 -3.266 1.00 94.19 233 LEU A N 1
ATOM 1875 C CA . LEU A 1 233 ? 0.889 15.816 -4.162 1.00 94.19 233 LEU A CA 1
ATOM 1876 C C . LEU A 1 233 ? 0.483 15.668 -5.636 1.00 94.19 233 LEU A C 1
ATOM 1878 O O . LEU A 1 233 ? 0.956 16.449 -6.459 1.00 94.19 233 LEU A O 1
ATOM 1882 N N . ARG A 1 234 ? -0.432 14.746 -5.969 1.00 91.69 234 ARG A N 1
ATOM 1883 C CA . ARG A 1 234 ? -0.997 14.620 -7.328 1.00 91.69 234 ARG A CA 1
ATOM 1884 C C . ARG A 1 234 ? -1.732 15.882 -7.772 1.00 91.69 234 ARG A C 1
ATOM 1886 O O . ARG A 1 234 ? -1.613 16.271 -8.927 1.00 91.69 234 ARG A O 1
ATOM 1893 N N . GLN A 1 235 ? -2.484 16.515 -6.872 1.00 92.00 235 GLN A N 1
ATOM 1894 C CA . GLN A 1 235 ? -3.193 17.759 -7.179 1.00 92.00 235 GLN A CA 1
ATOM 1895 C C . GLN A 1 235 ? -2.235 18.924 -7.439 1.00 92.00 235 GLN A C 1
ATOM 1897 O O . GLN A 1 235 ? -2.516 19.763 -8.290 1.00 92.00 235 GLN A O 1
ATOM 1902 N N . ALA A 1 236 ? -1.127 18.990 -6.702 1.00 93.94 236 ALA A N 1
ATOM 1903 C CA . ALA A 1 236 ? -0.148 20.059 -6.842 1.00 93.94 236 ALA A CA 1
ATOM 1904 C C . ALA A 1 236 ? 0.770 19.869 -8.067 1.00 93.94 236 ALA A C 1
ATOM 1906 O O . ALA A 1 236 ? 1.027 20.829 -8.787 1.00 93.94 236 ALA A O 1
ATOM 1907 N N . TRP A 1 237 ? 1.231 18.648 -8.358 1.00 93.56 237 TRP A N 1
ATOM 1908 C CA . TRP A 1 237 ? 2.128 18.355 -9.490 1.00 93.56 237 TRP A CA 1
ATOM 1909 C C . TRP A 1 237 ? 1.572 17.247 -10.406 1.00 93.56 237 TRP A C 1
ATOM 1911 O O . TRP A 1 237 ? 2.142 16.156 -10.472 1.00 93.56 237 TRP A O 1
ATOM 1921 N N . PRO A 1 238 ? 0.456 17.485 -11.119 1.00 89.19 238 PRO A N 1
ATOM 1922 C CA . PRO A 1 238 ? -0.210 16.448 -11.909 1.00 89.19 238 PRO A CA 1
ATOM 1923 C C . PRO A 1 238 ? 0.694 15.841 -12.992 1.00 89.19 238 PRO A C 1
ATOM 1925 O O . PRO A 1 238 ? 0.711 14.621 -13.144 1.00 89.19 238 PRO A O 1
ATOM 1928 N N . ASP A 1 239 ? 1.494 16.659 -13.684 1.00 85.94 239 ASP A N 1
ATOM 1929 C CA . ASP A 1 239 ? 2.390 16.194 -14.753 1.00 85.94 239 ASP A CA 1
ATOM 1930 C C . ASP A 1 239 ? 3.540 15.324 -14.216 1.00 85.94 239 ASP A C 1
ATOM 1932 O O . ASP A 1 239 ? 3.900 14.318 -14.830 1.00 85.94 239 ASP A O 1
ATOM 1936 N N . ASP A 1 240 ? 4.079 15.655 -13.037 1.00 86.00 240 ASP A N 1
ATOM 1937 C CA . ASP A 1 240 ? 5.151 14.883 -12.397 1.00 86.00 240 ASP A CA 1
ATOM 1938 C C . ASP A 1 240 ? 4.657 13.528 -11.848 1.00 86.00 240 ASP A C 1
ATOM 1940 O O . ASP A 1 240 ? 5.447 12.593 -11.688 1.00 86.00 240 ASP A O 1
ATOM 1944 N N . PHE A 1 241 ? 3.352 13.400 -11.564 1.00 85.31 241 PHE A N 1
ATOM 1945 C CA . PHE A 1 241 ? 2.738 12.199 -10.979 1.00 85.31 241 PHE A CA 1
ATOM 1946 C C . PHE A 1 241 ? 1.822 11.412 -11.932 1.00 85.31 241 PHE A C 1
ATOM 1948 O O . PHE A 1 241 ? 1.276 10.383 -11.524 1.00 85.31 241 PHE A O 1
ATOM 1955 N N . ALA A 1 242 ? 1.686 11.828 -13.196 1.00 68.25 242 ALA A N 1
ATOM 1956 C CA . ALA A 1 242 ? 0.757 11.243 -14.170 1.00 68.25 242 ALA A CA 1
ATOM 1957 C C . ALA A 1 242 ? 0.949 9.730 -14.415 1.00 68.25 242 ALA A C 1
ATOM 1959 O O . ALA A 1 242 ? -0.010 9.038 -14.739 1.00 68.25 242 ALA A O 1
ATOM 1960 N N . ASN A 1 243 ? 2.161 9.199 -14.209 1.00 66.94 243 ASN A N 1
ATOM 1961 C CA . ASN A 1 243 ? 2.499 7.780 -14.411 1.00 66.94 243 ASN A CA 1
ATOM 1962 C C . ASN A 1 243 ? 3.038 7.092 -13.145 1.00 66.94 243 ASN A C 1
ATOM 1964 O O . ASN A 1 243 ? 3.778 6.111 -13.220 1.00 66.94 243 ASN A O 1
ATOM 1968 N N . VAL A 1 244 ? 2.711 7.626 -11.969 1.00 69.69 244 VAL A N 1
ATOM 1969 C CA . VAL A 1 244 ? 3.147 7.086 -10.679 1.00 69.69 244 VAL A CA 1
ATOM 1970 C C . VAL A 1 244 ? 1.938 6.496 -9.965 1.00 69.69 244 VAL A C 1
ATOM 1972 O O . VAL A 1 244 ? 0.897 7.140 -9.906 1.00 69.69 244 VAL A O 1
ATOM 1975 N N . TYR A 1 245 ? 2.077 5.294 -9.404 1.00 67.75 245 TYR A N 1
ATOM 1976 C CA . TYR A 1 245 ? 1.060 4.650 -8.567 1.00 67.75 245 TYR A CA 1
ATOM 1977 C C . TYR A 1 245 ? 1.583 4.473 -7.137 1.00 67.75 245 TYR A C 1
ATOM 1979 O O . TYR A 1 245 ? 2.746 4.103 -6.929 1.00 67.75 245 TYR A O 1
ATOM 1987 N N . GLU A 1 246 ? 0.727 4.760 -6.158 1.00 68.00 246 GLU A N 1
ATOM 1988 C CA . GLU A 1 246 ? 0.996 4.579 -4.726 1.00 68.00 246 GLU A CA 1
ATOM 1989 C C . GLU A 1 246 ? 0.384 3.257 -4.231 1.00 68.00 246 GLU A C 1
ATOM 1991 O O . GLU A 1 246 ? -0.578 2.757 -4.810 1.00 68.00 246 GLU A O 1
ATOM 1996 N N . GLU A 1 247 ? 0.956 2.654 -3.183 1.00 62.44 247 GLU A N 1
ATOM 1997 C CA . GLU A 1 247 ? 0.573 1.315 -2.704 1.00 62.44 247 GLU A CA 1
ATOM 1998 C C . GLU A 1 247 ? -0.920 1.186 -2.378 1.00 62.44 247 GLU A C 1
ATOM 2000 O O . GLU A 1 247 ? -1.510 0.143 -2.633 1.00 62.44 247 GLU A O 1
ATOM 2005 N N . SER A 1 248 ? -1.531 2.231 -1.824 1.00 56.47 248 SER A N 1
ATOM 2006 C CA . SER A 1 248 ? -2.942 2.254 -1.439 1.00 56.47 248 SER A CA 1
ATOM 2007 C C . SER A 1 248 ? -3.906 2.391 -2.616 1.00 56.47 248 SER A C 1
ATOM 2009 O O . SER A 1 248 ? -5.078 2.058 -2.473 1.00 56.47 248 SER A O 1
ATOM 2011 N N . GLU A 1 249 ? -3.426 2.825 -3.782 1.00 60.00 249 GLU A N 1
ATOM 2012 C CA . GLU A 1 249 ? -4.214 2.867 -5.021 1.00 60.00 249 GLU A CA 1
ATOM 2013 C C . GLU A 1 249 ? -4.118 1.552 -5.803 1.00 60.00 249 GLU A C 1
ATOM 2015 O O . GLU A 1 249 ? -4.987 1.215 -6.608 1.00 60.00 249 GLU A O 1
ATOM 2020 N N . VAL A 1 250 ? -3.059 0.785 -5.545 1.00 59.72 250 VAL A N 1
ATOM 2021 C CA . VAL A 1 250 ? -2.856 -0.549 -6.092 1.00 59.72 250 VAL A CA 1
ATOM 2022 C C . VAL A 1 250 ? -3.566 -1.544 -5.180 1.00 59.72 250 VAL A C 1
ATOM 2024 O O . VAL A 1 250 ? -2.962 -2.215 -4.341 1.00 59.72 250 VAL A O 1
ATOM 2027 N N . ASP A 1 251 ? -4.881 -1.653 -5.344 1.00 54.59 251 ASP A N 1
ATOM 2028 C CA . ASP A 1 251 ? -5.616 -2.735 -4.706 1.00 54.59 251 ASP A CA 1
ATOM 2029 C C . ASP A 1 251 ? -5.133 -4.067 -5.298 1.00 54.59 251 ASP A C 1
ATOM 2031 O O . ASP A 1 251 ? -5.337 -4.369 -6.478 1.00 54.59 251 ASP A O 1
ATOM 2035 N N . LYS A 1 252 ? -4.463 -4.867 -4.461 1.00 50.50 252 LYS A N 1
ATOM 2036 C CA . LYS A 1 252 ? -3.975 -6.200 -4.834 1.00 50.50 252 LYS A CA 1
ATOM 2037 C C . LYS A 1 252 ? -5.117 -7.067 -5.362 1.00 50.50 252 LYS A C 1
ATOM 2039 O O . LYS A 1 252 ? -4.865 -7.881 -6.240 1.00 50.50 252 LYS A O 1
ATOM 2044 N N . ALA A 1 253 ? -6.345 -6.880 -4.867 1.00 42.50 253 ALA A N 1
ATOM 2045 C CA . ALA A 1 253 ? -7.526 -7.575 -5.364 1.00 42.50 253 ALA A CA 1
ATOM 2046 C C . ALA A 1 253 ? -7.961 -7.061 -6.748 1.00 42.50 253 ALA A C 1
ATOM 2048 O O . ALA A 1 253 ? -8.186 -7.874 -7.634 1.00 42.50 253 ALA A O 1
ATOM 2049 N N . LYS A 1 254 ? -7.975 -5.742 -6.998 1.00 42.34 254 LYS A N 1
ATOM 2050 C CA . LYS A 1 254 ? -8.346 -5.193 -8.323 1.00 42.34 254 LYS A CA 1
ATOM 2051 C C . LYS A 1 254 ? -7.324 -5.493 -9.420 1.00 42.34 254 LYS A C 1
ATOM 2053 O O . LYS A 1 254 ? -7.712 -5.675 -10.566 1.00 42.34 254 LYS A O 1
ATOM 2058 N N . MET A 1 255 ? -6.032 -5.567 -9.090 1.00 37.09 255 MET A N 1
ATOM 2059 C CA . MET A 1 255 ? -4.993 -6.011 -10.036 1.00 37.09 255 MET A CA 1
ATOM 2060 C C . MET A 1 255 ? -5.161 -7.493 -10.408 1.00 37.09 255 MET A C 1
ATOM 2062 O O . MET A 1 255 ? -5.009 -7.851 -11.578 1.00 37.09 255 MET A O 1
ATOM 2066 N N . LEU A 1 256 ? -5.529 -8.331 -9.428 1.00 37.56 256 LEU A N 1
ATOM 2067 C CA . LEU A 1 256 ? -5.901 -9.730 -9.656 1.00 37.56 256 LEU A CA 1
ATOM 2068 C C . LEU A 1 256 ? -7.199 -9.844 -10.471 1.00 37.56 256 LEU A C 1
ATOM 2070 O O . LEU A 1 256 ? -7.286 -10.734 -11.306 1.00 37.56 256 LEU A O 1
ATOM 2074 N N . ASP A 1 257 ? -8.170 -8.944 -10.287 1.00 34.72 257 ASP A N 1
ATOM 2075 C CA . ASP A 1 257 ? -9.446 -8.963 -11.017 1.00 34.72 257 ASP A CA 1
ATOM 2076 C C . ASP A 1 257 ? -9.345 -8.425 -12.455 1.00 34.72 257 ASP A C 1
ATOM 2078 O O . ASP A 1 257 ? -10.028 -8.945 -13.336 1.00 34.72 257 ASP A O 1
ATOM 2082 N N . LEU A 1 258 ? -8.473 -7.443 -12.736 1.00 36.75 258 LEU A N 1
ATOM 2083 C CA . LEU A 1 258 ? -8.228 -6.973 -14.112 1.00 36.75 258 LEU A CA 1
ATOM 2084 C C . LEU A 1 258 ? -7.687 -8.111 -14.990 1.00 36.75 258 LEU A C 1
ATOM 2086 O O . LEU A 1 258 ? -8.169 -8.325 -16.097 1.00 36.75 258 LEU A O 1
ATOM 2090 N N . THR A 1 259 ? -6.744 -8.890 -14.449 1.00 40.22 259 THR A N 1
ATOM 2091 C CA . THR A 1 259 ? -6.221 -10.093 -15.110 1.00 40.22 259 THR A CA 1
ATOM 2092 C C . THR A 1 259 ? -7.198 -11.262 -15.036 1.00 40.22 259 THR A C 1
ATOM 2094 O O . THR A 1 259 ? -7.266 -12.029 -15.987 1.00 40.22 259 THR A O 1
ATOM 2097 N N . ALA A 1 260 ? -7.993 -11.410 -13.968 1.00 37.66 260 ALA A N 1
ATOM 2098 C CA . ALA A 1 260 ? -8.994 -12.473 -13.865 1.00 37.66 260 ALA A CA 1
ATOM 2099 C C . ALA A 1 260 ? -10.159 -12.292 -14.841 1.00 37.66 260 ALA A C 1
ATOM 2101 O O . ALA A 1 260 ? -10.689 -13.293 -15.302 1.00 37.66 260 ALA A O 1
ATOM 2102 N N . SER A 1 261 ? -10.556 -11.059 -15.172 1.00 40.06 261 SER A N 1
ATOM 2103 C CA . SER A 1 261 ? -11.589 -10.809 -16.182 1.00 40.06 261 SER A CA 1
ATOM 2104 C C . SER A 1 261 ? -11.062 -11.097 -17.588 1.00 40.06 261 SER A C 1
ATOM 2106 O O . SER A 1 261 ? -11.754 -11.740 -18.366 1.00 40.06 261 SER A O 1
ATOM 2108 N N . GLU A 1 262 ? -9.808 -10.740 -17.884 1.00 46.06 262 GLU A N 1
ATOM 2109 C CA . GLU A 1 262 ? -9.134 -11.125 -19.132 1.00 46.06 262 GLU A CA 1
ATOM 2110 C C . GLU A 1 262 ? -8.881 -12.643 -19.207 1.00 46.06 262 GLU A C 1
ATOM 2112 O O . GLU A 1 262 ? -9.057 -13.239 -20.263 1.00 46.06 262 GLU A O 1
ATOM 2117 N N . LEU A 1 263 ? -8.558 -13.301 -18.087 1.00 45.34 263 LEU A N 1
ATOM 2118 C CA . LEU A 1 263 ? -8.475 -14.764 -17.949 1.00 45.34 263 LEU A CA 1
ATOM 2119 C C . LEU A 1 263 ? -9.849 -15.441 -17.992 1.00 45.34 263 LEU A C 1
ATOM 2121 O O . LEU A 1 263 ? -9.939 -16.589 -18.405 1.00 45.34 263 LEU A O 1
ATOM 2125 N N . ALA A 1 264 ? -10.921 -14.770 -17.574 1.00 48.47 264 ALA A N 1
ATOM 2126 C CA . ALA A 1 264 ? -12.290 -15.259 -17.704 1.00 48.47 264 ALA A CA 1
ATOM 2127 C C . ALA A 1 264 ? -12.776 -15.115 -19.148 1.00 48.47 264 ALA A C 1
ATOM 2129 O O . ALA A 1 264 ? -13.483 -15.994 -19.633 1.00 48.47 264 ALA A O 1
ATOM 2130 N N . ASP A 1 265 ? -12.347 -14.071 -19.857 1.00 48.25 265 ASP A N 1
ATOM 2131 C CA . ASP A 1 265 ? -12.584 -13.891 -21.286 1.00 48.25 265 ASP A CA 1
ATOM 2132 C C . ASP A 1 265 ? -11.734 -14.853 -22.124 1.00 48.25 265 ASP A C 1
ATOM 2134 O O . ASP A 1 265 ? -12.247 -15.444 -23.076 1.00 48.25 265 ASP A O 1
ATOM 2138 N N . LEU A 1 266 ? -10.477 -15.097 -21.741 1.00 43.50 266 LEU A N 1
ATOM 2139 C CA . LEU A 1 266 ? -9.635 -16.162 -22.290 1.00 43.50 266 LEU A CA 1
ATOM 2140 C C . LEU A 1 266 ? -10.217 -17.532 -21.961 1.00 43.50 266 LEU A C 1
ATOM 2142 O O . LEU A 1 266 ? -10.363 -18.323 -22.871 1.00 43.50 266 LEU A O 1
ATOM 2146 N N . GLY A 1 267 ? -10.678 -17.784 -20.738 1.00 45.38 267 GLY A N 1
ATOM 2147 C CA . GLY A 1 267 ? -11.336 -19.030 -20.340 1.00 45.38 267 GLY A CA 1
ATOM 2148 C C . GLY A 1 267 ? -12.682 -19.241 -21.039 1.00 45.38 267 GLY A C 1
ATOM 2149 O O . GLY A 1 267 ? -13.042 -20.364 -21.388 1.00 45.38 267 GLY A O 1
ATOM 2150 N N . ALA A 1 268 ? -13.418 -18.166 -21.331 1.00 46.00 268 ALA A N 1
ATOM 2151 C CA . ALA A 1 268 ? -14.614 -18.198 -22.168 1.00 46.00 268 ALA A CA 1
ATOM 2152 C C . ALA A 1 268 ? -14.265 -18.413 -23.648 1.00 46.00 268 ALA A C 1
ATOM 2154 O O . ALA A 1 268 ? -15.042 -19.030 -24.374 1.00 46.00 268 ALA A O 1
ATOM 2155 N N . THR A 1 269 ? -13.106 -17.932 -24.101 1.00 44.72 269 THR A N 1
ATOM 2156 C CA . THR A 1 269 ? -12.580 -18.130 -25.458 1.00 44.72 269 THR A CA 1
ATOM 2157 C C . THR A 1 269 ? -12.022 -19.543 -25.636 1.00 44.72 269 THR A C 1
ATOM 2159 O O . THR A 1 269 ? -12.363 -20.191 -26.617 1.00 44.72 269 THR A O 1
ATOM 2162 N N . GLU A 1 270 ? -11.310 -20.081 -24.652 1.00 42.09 270 GLU A N 1
ATOM 2163 C CA . GLU A 1 270 ? -10.880 -21.474 -24.526 1.00 42.09 270 GLU A CA 1
ATOM 2164 C C . GLU A 1 270 ? -12.091 -22.402 -24.439 1.00 42.09 270 GLU A C 1
ATOM 2166 O O . GLU A 1 270 ? -12.167 -23.361 -25.189 1.00 42.09 270 GLU A O 1
ATOM 2171 N N . SER A 1 271 ? -13.120 -22.060 -23.656 1.00 45.38 271 SER A N 1
ATOM 2172 C CA . SER A 1 271 ? -14.388 -22.811 -23.625 1.00 45.38 271 SER A CA 1
ATOM 2173 C C . SER A 1 271 ? -15.127 -22.786 -24.972 1.00 45.38 271 SER A C 1
ATOM 2175 O O . SER A 1 271 ? -15.908 -23.692 -25.271 1.00 45.38 271 SER A O 1
ATOM 2177 N N . ARG A 1 272 ? -14.935 -21.741 -25.794 1.00 49.50 272 ARG A N 1
ATOM 2178 C CA . ARG A 1 272 ? -15.443 -21.680 -27.179 1.00 49.50 272 ARG A CA 1
ATOM 2179 C C . ARG A 1 272 ? -14.555 -22.489 -28.131 1.00 49.50 272 ARG A C 1
ATOM 2181 O O . ARG A 1 272 ? -15.101 -23.126 -29.025 1.00 49.50 272 ARG A O 1
ATOM 2188 N N . MET A 1 273 ? -13.237 -22.508 -27.922 1.00 41.47 273 MET A N 1
ATOM 2189 C CA . MET A 1 273 ? -12.267 -23.295 -28.695 1.00 41.47 273 MET A CA 1
ATOM 2190 C C . MET A 1 273 ? -12.378 -24.803 -28.410 1.00 41.47 273 MET A C 1
ATOM 2192 O O . MET A 1 273 ? -12.390 -25.587 -29.356 1.00 41.47 273 MET A O 1
ATOM 2196 N N . GLU A 1 274 ? -12.605 -25.213 -27.156 1.00 46.59 274 GLU A N 1
ATOM 2197 C CA . GLU A 1 274 ? -12.934 -26.591 -26.756 1.00 46.59 274 GLU A CA 1
ATOM 2198 C C . GLU A 1 274 ? -14.236 -27.063 -27.408 1.00 46.59 274 GLU A C 1
ATOM 2200 O O . GLU A 1 274 ? -14.313 -28.174 -27.929 1.00 46.59 274 GLU A O 1
ATOM 2205 N N . LYS A 1 275 ? -15.262 -26.203 -27.444 1.00 50.81 275 LYS A N 1
ATOM 2206 C CA . LYS A 1 275 ? -16.528 -26.499 -28.135 1.00 50.81 275 LYS A CA 1
ATOM 2207 C C . LYS A 1 275 ? -16.391 -26.508 -29.661 1.00 50.81 275 LYS A C 1
ATOM 2209 O O . LYS A 1 275 ? -17.235 -27.101 -30.327 1.00 50.81 275 LYS A O 1
ATOM 2214 N N . ALA A 1 276 ? -15.353 -25.870 -30.203 1.00 43.66 276 ALA A N 1
ATOM 2215 C CA . ALA A 1 276 ? -15.036 -25.845 -31.629 1.00 43.66 276 ALA A CA 1
ATOM 2216 C C . ALA A 1 276 ? -14.017 -26.922 -32.052 1.00 43.66 276 ALA A C 1
ATOM 2218 O O . ALA A 1 276 ? -13.769 -27.066 -33.247 1.00 43.66 276 ALA A O 1
ATOM 2219 N N . GLY A 1 277 ? -13.451 -27.687 -31.107 1.00 44.81 277 GLY A N 1
ATOM 2220 C CA . GLY A 1 277 ? -12.520 -28.785 -31.387 1.00 44.81 277 GLY A CA 1
ATOM 2221 C C . GLY A 1 277 ? -11.166 -28.345 -31.951 1.00 44.81 277 GLY A C 1
ATOM 2222 O O . GLY A 1 277 ? -10.568 -29.091 -32.722 1.00 44.81 277 GLY A O 1
ATOM 2223 N N . VAL A 1 278 ? -10.697 -27.138 -31.619 1.00 50.69 278 VAL A N 1
ATOM 2224 C CA . VAL A 1 278 ? -9.408 -26.620 -32.100 1.00 50.69 278 VAL A CA 1
ATOM 2225 C C . VAL A 1 278 ? -8.530 -26.239 -30.912 1.00 50.69 278 VAL A C 1
ATOM 2227 O O . VAL A 1 278 ? -8.691 -25.161 -30.349 1.00 50.69 278 VAL A O 1
ATOM 2230 N N . GLY A 1 279 ? -7.558 -27.100 -30.593 1.00 54.06 279 GLY A N 1
ATOM 2231 C CA . GLY A 1 279 ? -6.337 -26.707 -29.888 1.00 54.06 279 GLY A CA 1
ATOM 2232 C C . GLY A 1 279 ? -6.233 -27.204 -28.450 1.00 54.06 279 GLY A C 1
ATOM 2233 O O . GLY A 1 279 ? -6.809 -26.600 -27.555 1.00 54.06 279 GLY A O 1
ATOM 2234 N N . LEU A 1 280 ? -5.458 -28.282 -28.261 1.00 57.16 280 LEU A N 1
ATOM 2235 C CA . LEU A 1 280 ? -4.573 -28.618 -27.117 1.00 57.16 280 LEU A CA 1
ATOM 2236 C C . LEU A 1 280 ? -4.258 -30.131 -27.069 1.00 57.16 280 LEU A C 1
ATOM 2238 O O . LEU A 1 280 ? -3.378 -30.553 -26.311 1.00 57.16 280 LEU A O 1
ATOM 2242 N N . GLY A 1 281 ? -4.960 -30.951 -27.856 1.00 68.81 281 GLY A N 1
ATOM 2243 C CA . GLY A 1 281 ? -4.732 -32.388 -27.945 1.00 68.81 281 GLY A CA 1
ATOM 2244 C C . GLY A 1 281 ? -3.605 -32.795 -28.899 1.00 68.81 281 GLY A C 1
ATOM 2245 O O . GLY A 1 281 ? -2.913 -31.970 -29.500 1.00 68.81 281 GLY A O 1
ATOM 2246 N N . LEU A 1 282 ? -3.377 -34.105 -28.977 1.00 80.06 282 LEU A N 1
ATOM 2247 C CA . LEU A 1 282 ? -2.465 -34.719 -29.934 1.00 80.06 282 LEU A CA 1
ATOM 2248 C C . LEU A 1 282 ? -3.260 -35.150 -31.162 1.00 80.06 282 LEU A C 1
ATOM 2250 O O . LEU A 1 282 ? -4.221 -35.908 -31.047 1.00 80.06 282 LEU A O 1
ATOM 2254 N N . LEU A 1 283 ? -2.824 -34.712 -32.341 1.00 87.06 283 LEU A N 1
ATOM 2255 C CA . LEU A 1 283 ? -3.384 -35.187 -33.601 1.00 87.06 283 LEU A CA 1
ATOM 2256 C C . LEU A 1 283 ? -2.934 -36.630 -33.839 1.00 87.06 283 LEU A C 1
ATOM 2258 O O . LEU A 1 283 ? -1.748 -36.890 -34.051 1.00 87.06 283 LEU A O 1
ATOM 2262 N N . MET A 1 284 ? -3.882 -37.561 -33.794 1.00 88.19 284 MET A N 1
ATOM 2263 C CA . MET A 1 284 ? -3.646 -38.998 -33.942 1.00 88.19 284 MET A CA 1
ATOM 2264 C C . MET A 1 284 ? -4.606 -39.601 -34.965 1.00 88.19 284 MET A C 1
ATOM 2266 O O . MET A 1 284 ? -5.697 -39.081 -35.188 1.00 88.19 284 MET A O 1
ATOM 2270 N N . THR A 1 285 ? -4.210 -40.716 -35.573 1.00 89.69 285 THR A N 1
ATOM 2271 C CA . THR A 1 285 ? -5.068 -41.495 -36.476 1.00 89.69 285 THR A CA 1
ATOM 2272 C C . THR A 1 285 ? -5.480 -42.806 -35.820 1.00 89.69 285 THR A C 1
ATOM 2274 O O . THR A 1 285 ? -4.660 -43.455 -35.174 1.00 89.69 285 THR A O 1
ATOM 2277 N N . PHE A 1 286 ? -6.736 -43.211 -36.001 1.00 88.62 286 PHE A N 1
ATOM 2278 C CA . PHE A 1 286 ? -7.303 -44.469 -35.483 1.00 88.62 286 PHE A CA 1
ATOM 2279 C C . PHE A 1 286 ? -8.075 -45.239 -36.559 1.00 88.62 286 PHE A C 1
ATOM 2281 O O . PHE A 1 286 ? -8.888 -46.104 -36.248 1.00 88.62 286 PHE A O 1
ATOM 2288 N N . ASP A 1 287 ? -7.873 -44.891 -37.824 1.00 84.12 287 ASP A N 1
ATOM 2289 C CA . ASP A 1 287 ? -8.444 -45.604 -38.956 1.00 84.12 287 ASP A CA 1
ATOM 2290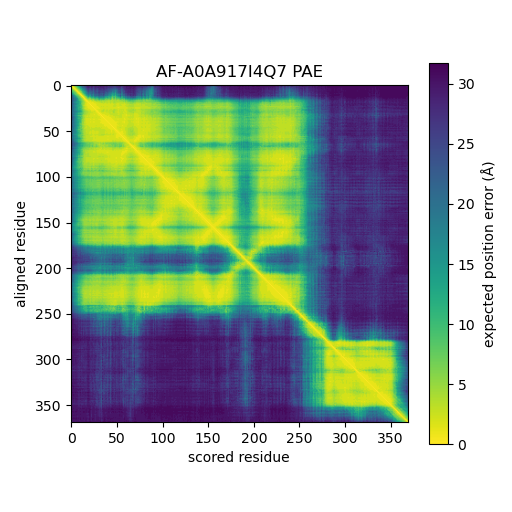 C C . ASP A 1 287 ? -7.375 -45.880 -40.017 1.00 84.12 287 ASP A C 1
ATOM 2292 O O . ASP A 1 287 ? -6.242 -45.380 -39.961 1.00 84.12 287 ASP A O 1
ATOM 2296 N N . ASP A 1 288 ? -7.751 -46.700 -40.996 1.00 74.62 288 ASP A N 1
ATOM 2297 C CA . ASP A 1 288 ? -6.871 -47.078 -42.098 1.00 74.62 288 ASP A CA 1
ATOM 2298 C C . ASP A 1 288 ? -6.716 -45.991 -43.162 1.00 74.62 288 ASP A C 1
ATOM 2300 O O . ASP A 1 288 ? -5.799 -46.063 -43.985 1.00 74.62 288 ASP A O 1
ATOM 2304 N N . LEU A 1 289 ? -7.593 -44.986 -43.129 1.00 76.44 289 LEU A N 1
ATOM 2305 C CA . LEU A 1 289 ? -7.648 -43.882 -44.082 1.00 76.44 289 LEU A CA 1
ATOM 2306 C C . LEU A 1 289 ? -6.716 -42.727 -43.690 1.00 76.44 289 LEU A C 1
ATOM 2308 O O . LEU A 1 289 ? -6.437 -41.867 -44.525 1.00 76.44 289 LEU A O 1
ATOM 2312 N N . GLY A 1 290 ? -6.190 -42.724 -42.461 1.00 76.44 290 GLY A N 1
ATOM 2313 C CA . GLY A 1 290 ? -5.267 -41.702 -41.974 1.00 76.44 290 GLY A CA 1
ATOM 2314 C C . GLY A 1 290 ? -5.971 -40.437 -41.485 1.00 76.44 290 GLY A C 1
ATOM 2315 O O . GLY A 1 290 ? -5.368 -39.361 -41.518 1.00 76.44 290 GLY A O 1
ATOM 2316 N N . THR A 1 291 ? -7.236 -40.533 -41.066 1.00 84.06 291 THR A N 1
ATOM 2317 C CA . THR A 1 291 ? -7.995 -39.378 -40.577 1.00 84.06 291 THR A CA 1
ATOM 2318 C C . THR A 1 291 ? -7.368 -38.864 -39.286 1.00 84.06 291 THR A C 1
ATOM 2320 O O . THR A 1 291 ? -7.340 -39.561 -38.271 1.00 84.06 291 THR A O 1
ATOM 2323 N N . LEU A 1 292 ? -6.882 -37.622 -39.308 1.00 84.12 292 LEU A N 1
ATOM 2324 C CA . LEU A 1 292 ? -6.330 -36.977 -38.122 1.00 84.12 292 LEU A CA 1
ATOM 2325 C C . LEU A 1 292 ? -7.461 -36.503 -37.210 1.00 84.12 292 LEU A C 1
ATOM 2327 O O . LEU A 1 292 ? -8.289 -35.680 -37.598 1.00 84.12 292 LEU A O 1
ATOM 2331 N N . VAL A 1 293 ? -7.461 -37.011 -35.984 1.00 83.25 293 VAL A N 1
ATOM 2332 C CA . VAL A 1 293 ? -8.395 -36.650 -34.921 1.00 83.25 293 VAL A CA 1
ATOM 2333 C C . VAL A 1 293 ? -7.606 -35.975 -33.810 1.00 83.25 293 VAL A C 1
ATOM 2335 O O . VAL A 1 293 ? -6.571 -36.487 -33.384 1.00 83.25 293 VAL A O 1
ATOM 2338 N N . ASP A 1 294 ? -8.093 -34.833 -33.331 1.00 81.38 294 ASP A N 1
ATOM 2339 C CA . ASP A 1 294 ? -7.532 -34.184 -32.149 1.00 81.38 294 ASP A CA 1
ATOM 2340 C C . ASP A 1 294 ? -7.932 -34.963 -30.890 1.00 81.38 294 ASP A C 1
ATOM 2342 O O . ASP A 1 294 ? -9.117 -35.080 -30.562 1.00 81.38 294 ASP A O 1
ATOM 2346 N N . VAL A 1 295 ? -6.948 -35.551 -30.208 1.00 80.69 295 VAL A N 1
ATOM 2347 C CA . VAL A 1 295 ? -7.153 -36.339 -28.992 1.00 80.69 295 VAL A CA 1
ATOM 2348 C C . VAL A 1 295 ? -6.740 -35.509 -27.783 1.00 80.69 295 VAL A C 1
ATOM 2350 O O . VAL A 1 295 ? -5.541 -35.292 -27.582 1.00 80.69 295 VAL A O 1
ATOM 2353 N N . PRO A 1 296 ? -7.688 -35.081 -26.926 1.00 79.25 296 PRO A N 1
ATOM 2354 C CA . PRO A 1 296 ? -7.359 -34.357 -25.706 1.00 79.25 296 PRO A CA 1
ATOM 2355 C C . PRO A 1 296 ? -6.352 -35.133 -24.861 1.00 79.25 296 PRO A C 1
ATOM 2357 O O . PRO A 1 296 ? -6.500 -36.339 -24.665 1.00 79.25 296 PRO A O 1
ATOM 2360 N N . TYR A 1 297 ? -5.353 -34.434 -24.329 1.00 70.06 297 TYR A N 1
ATOM 2361 C CA . TYR A 1 297 ? -4.179 -35.038 -23.702 1.00 70.06 297 TYR A CA 1
ATOM 2362 C C . TYR A 1 297 ? -4.502 -36.086 -22.621 1.00 70.06 297 TYR A C 1
ATOM 2364 O O . TYR A 1 297 ? -3.977 -37.198 -22.651 1.00 70.06 297 TYR A O 1
ATOM 2372 N N . GLY A 1 298 ? -5.436 -35.774 -21.718 1.00 71.19 298 GLY A N 1
ATOM 2373 C CA . GLY A 1 298 ? -5.864 -36.690 -20.653 1.00 71.19 298 GLY A CA 1
ATOM 2374 C C . GLY A 1 298 ? -6.605 -37.945 -21.133 1.00 71.19 298 GLY A C 1
ATOM 2375 O O . GLY A 1 298 ? -6.888 -38.812 -20.321 1.00 71.19 298 GLY A O 1
ATOM 2376 N N . LYS A 1 299 ? -6.929 -38.051 -22.429 1.00 77.75 299 LYS A N 1
ATOM 2377 C CA . LYS A 1 299 ? -7.638 -39.189 -23.044 1.00 77.75 299 LYS A CA 1
ATOM 2378 C C . LYS A 1 299 ? -6.770 -39.985 -24.018 1.00 77.75 299 LYS A C 1
ATOM 2380 O O . LYS A 1 299 ? -7.252 -40.958 -24.595 1.00 77.75 299 LYS A O 1
ATOM 2385 N N . VAL A 1 300 ? -5.519 -39.569 -24.230 1.00 81.88 300 VAL A N 1
ATOM 2386 C CA . VAL A 1 300 ? -4.606 -40.199 -25.197 1.00 81.88 300 VAL A CA 1
ATOM 2387 C C . VAL A 1 300 ? -4.366 -41.661 -24.839 1.00 81.88 300 VAL A C 1
ATOM 2389 O O . VAL A 1 300 ? -4.479 -42.515 -25.715 1.00 81.88 300 VAL A O 1
ATOM 2392 N N . PHE A 1 301 ? -4.101 -41.954 -23.562 1.00 83.12 301 PHE A N 1
ATOM 2393 C CA . PHE A 1 301 ? -3.871 -43.320 -23.094 1.00 83.12 301 PHE A CA 1
ATOM 2394 C C . PHE A 1 301 ? -5.081 -44.220 -23.366 1.00 83.12 301 PHE A C 1
ATOM 2396 O O . PHE A 1 301 ? -4.952 -45.195 -24.100 1.00 83.12 301 PHE A O 1
ATOM 2403 N N . ASP A 1 302 ? -6.258 -43.846 -22.858 1.00 79.69 302 ASP A N 1
ATOM 2404 C CA . ASP A 1 302 ? -7.476 -44.660 -22.960 1.00 79.69 302 ASP A CA 1
ATOM 2405 C C . ASP A 1 302 ? -7.883 -44.911 -24.416 1.00 79.69 302 ASP A C 1
ATOM 2407 O O . ASP A 1 302 ? -8.247 -46.024 -24.788 1.00 79.69 302 ASP A O 1
ATOM 2411 N N . ARG A 1 303 ? -7.783 -43.887 -25.276 1.00 83.62 303 ARG A N 1
ATOM 2412 C CA . ARG A 1 303 ? -8.098 -44.016 -26.707 1.00 83.62 303 ARG A CA 1
ATOM 2413 C C . ARG A 1 303 ? -7.130 -44.934 -27.440 1.00 83.62 303 ARG A C 1
ATOM 2415 O O . ARG A 1 303 ? -7.557 -45.691 -28.310 1.00 83.62 303 ARG A O 1
ATOM 2422 N N . CYS A 1 304 ? -5.842 -44.846 -27.117 1.00 86.94 304 CYS A N 1
ATOM 2423 C CA . CYS A 1 304 ? -4.832 -45.727 -27.684 1.00 86.94 304 CYS A CA 1
ATOM 2424 C C . CYS A 1 304 ? -5.033 -47.166 -27.210 1.00 86.94 304 CYS A C 1
ATOM 2426 O O . CYS A 1 304 ? -5.024 -48.071 -28.035 1.00 86.94 304 CYS A O 1
ATOM 2428 N N . ASP A 1 305 ? -5.265 -47.375 -25.916 1.00 85.88 305 ASP A N 1
ATOM 2429 C CA . ASP A 1 305 ? -5.484 -48.698 -25.332 1.00 85.88 305 ASP A CA 1
ATOM 2430 C C . ASP A 1 305 ? -6.728 -49.384 -25.915 1.00 85.88 305 ASP A C 1
ATOM 2432 O O . ASP A 1 305 ? -6.646 -50.514 -26.394 1.00 85.88 305 ASP A O 1
ATOM 2436 N N . GLU A 1 306 ? -7.854 -48.668 -26.011 1.00 86.25 306 GLU A N 1
ATOM 2437 C CA . GLU A 1 306 ? -9.088 -49.186 -26.616 1.00 86.25 306 GLU A CA 1
ATOM 2438 C C . GLU A 1 306 ? -8.882 -49.584 -28.087 1.00 86.25 306 GLU A C 1
ATOM 2440 O O . GLU A 1 306 ? -9.407 -50.599 -28.551 1.00 86.25 306 GLU A O 1
ATOM 2445 N N . HIS A 1 307 ? -8.124 -48.787 -28.843 1.00 86.88 307 HIS A N 1
ATOM 2446 C CA . HIS A 1 307 ? -7.848 -49.083 -30.245 1.00 86.88 307 HIS A CA 1
ATOM 2447 C C . HIS A 1 307 ? -6.892 -50.272 -30.402 1.00 86.88 307 HIS A C 1
ATOM 2449 O O . HIS A 1 307 ? -7.152 -51.160 -31.212 1.00 86.88 307 HIS A O 1
ATOM 2455 N N . MET A 1 308 ? -5.843 -50.351 -29.580 1.00 86.75 308 MET A N 1
ATOM 2456 C CA . MET A 1 308 ? -4.942 -51.505 -29.556 1.00 86.75 308 MET A CA 1
ATOM 2457 C C . MET A 1 308 ? -5.672 -52.787 -29.151 1.00 86.75 308 MET A C 1
ATOM 2459 O O . MET A 1 308 ? -5.438 -53.830 -29.752 1.00 86.75 308 MET A O 1
ATOM 2463 N N . ALA A 1 309 ? -6.610 -52.714 -28.205 1.00 84.88 309 ALA A N 1
ATOM 2464 C CA . ALA A 1 309 ? -7.434 -53.851 -27.808 1.00 84.88 309 ALA A CA 1
ATOM 2465 C C . ALA A 1 309 ? -8.344 -54.357 -28.944 1.00 84.88 309 ALA A C 1
ATOM 2467 O O . ALA A 1 309 ? -8.620 -55.555 -29.007 1.00 84.88 309 ALA A O 1
ATOM 2468 N N . LYS A 1 310 ? -8.792 -53.481 -29.856 1.00 86.88 310 LYS A N 1
ATOM 2469 C CA . LYS A 1 310 ? -9.540 -53.877 -31.069 1.00 86.88 310 LYS A CA 1
ATOM 2470 C C . LYS A 1 310 ? -8.648 -54.559 -32.103 1.00 86.88 310 LYS A C 1
ATOM 2472 O O . LYS A 1 310 ? -9.114 -55.450 -32.799 1.00 86.88 310 LYS A O 1
ATOM 2477 N N . LEU A 1 311 ? -7.382 -54.152 -32.180 1.00 84.44 311 LEU A N 1
ATOM 2478 C CA . LEU A 1 311 ? -6.388 -54.686 -33.116 1.00 84.44 311 LEU A CA 1
ATOM 2479 C C . LEU A 1 311 ? -5.543 -55.827 -32.529 1.00 84.44 311 LEU A C 1
ATOM 2481 O O . LEU A 1 311 ? -4.607 -56.286 -33.178 1.00 84.44 311 LEU A O 1
ATOM 2485 N N . LYS A 1 312 ? -5.851 -56.298 -31.313 1.00 80.31 312 LYS A N 1
ATOM 2486 C CA . LYS A 1 312 ? -5.061 -57.321 -30.608 1.00 80.31 312 LYS A CA 1
ATOM 2487 C C . LYS A 1 312 ? -4.920 -58.628 -31.404 1.00 80.31 312 LYS A C 1
ATOM 2489 O O . LYS A 1 312 ? -3.889 -59.282 -31.317 1.00 80.31 312 LYS A O 1
ATOM 2494 N N . ASP A 1 313 ? -5.941 -58.972 -32.191 1.00 80.81 313 ASP A N 1
ATOM 2495 C CA . ASP A 1 313 ? -5.998 -60.200 -32.990 1.00 80.81 313 ASP A CA 1
ATOM 2496 C C . ASP A 1 313 ? -5.384 -60.001 -34.400 1.00 80.81 313 ASP A C 1
ATOM 2498 O O . ASP A 1 313 ? -5.244 -60.957 -35.161 1.00 80.81 313 ASP A O 1
ATOM 2502 N N . GLU A 1 314 ? -4.965 -58.772 -34.745 1.00 84.62 314 GLU A N 1
ATOM 2503 C CA . GLU A 1 314 ? -4.401 -58.380 -36.047 1.00 84.62 314 GLU A CA 1
ATOM 2504 C C . GLU A 1 314 ? -3.032 -57.666 -35.900 1.00 84.62 314 GLU A C 1
ATOM 2506 O O . GLU A 1 314 ? -2.927 -56.437 -36.012 1.00 84.62 314 GLU A O 1
ATOM 2511 N N . PRO A 1 315 ? -1.926 -58.413 -35.710 1.00 77.81 315 PRO A N 1
ATOM 2512 C CA . PRO A 1 315 ? -0.616 -57.839 -35.371 1.00 77.81 315 PRO A CA 1
ATOM 2513 C C . PRO A 1 315 ? -0.049 -56.869 -36.407 1.00 77.81 315 PRO A C 1
ATOM 2515 O O . PRO A 1 315 ? 0.610 -55.887 -36.062 1.00 77.81 315 PRO A O 1
ATOM 2518 N N . SER A 1 316 ? -0.284 -57.137 -37.693 1.00 82.75 316 SER A N 1
ATOM 2519 C CA . SER A 1 316 ? 0.191 -56.277 -38.778 1.00 82.75 316 SER A CA 1
ATOM 2520 C C . SER A 1 316 ? -0.503 -54.916 -38.771 1.00 82.75 316 SER A C 1
ATOM 2522 O O . SER A 1 316 ? 0.146 -53.904 -39.035 1.00 82.75 316 SER A O 1
ATOM 2524 N N . ALA A 1 317 ? -1.797 -54.880 -38.439 1.00 83.94 317 ALA A N 1
ATOM 2525 C CA . ALA A 1 317 ? -2.564 -53.643 -38.325 1.00 83.94 317 ALA A CA 1
ATOM 2526 C C . ALA A 1 317 ? -2.141 -52.854 -37.078 1.00 83.94 317 ALA A C 1
ATOM 2528 O O . ALA A 1 317 ? -1.900 -51.648 -37.160 1.00 83.94 317 ALA A O 1
ATOM 2529 N N . LEU A 1 318 ? -1.939 -53.546 -35.951 1.00 87.12 318 LEU A N 1
ATOM 2530 C CA . LEU A 1 318 ? -1.452 -52.954 -34.705 1.00 87.12 318 LEU A CA 1
ATOM 2531 C C . LEU A 1 318 ? -0.072 -52.288 -34.875 1.00 87.12 318 LEU A C 1
ATOM 2533 O O . LEU A 1 318 ? 0.121 -51.140 -34.466 1.00 87.12 318 LEU A O 1
ATOM 2537 N N . ALA A 1 319 ? 0.878 -52.972 -35.521 1.00 86.31 319 ALA A N 1
ATOM 2538 C CA . ALA A 1 319 ? 2.216 -52.435 -35.777 1.00 86.31 319 ALA A CA 1
ATOM 2539 C C . ALA A 1 319 ? 2.192 -51.225 -36.727 1.00 86.31 319 ALA A C 1
ATOM 2541 O O . ALA A 1 319 ? 2.889 -50.235 -36.494 1.00 86.31 319 ALA A O 1
ATOM 2542 N N . LEU A 1 320 ? 1.363 -51.280 -37.775 1.00 88.12 320 LEU A N 1
ATOM 2543 C CA . LEU A 1 320 ? 1.199 -50.179 -38.722 1.00 88.12 320 LEU A CA 1
ATOM 2544 C C . LEU A 1 320 ? 0.581 -48.944 -38.053 1.00 88.12 320 LEU A C 1
ATOM 2546 O O . LEU A 1 320 ? 1.029 -47.823 -38.293 1.00 88.12 320 LEU A O 1
ATOM 2550 N N . TRP A 1 321 ? -0.423 -49.134 -37.196 1.00 92.25 321 TRP A N 1
ATOM 2551 C CA . TRP A 1 321 ? -1.041 -48.052 -36.430 1.00 92.25 321 TRP A CA 1
ATOM 2552 C C . TRP A 1 321 ? -0.049 -47.386 -35.464 1.00 92.25 321 TRP A C 1
ATOM 2554 O O . TRP A 1 321 ? 0.005 -46.153 -35.387 1.00 92.25 321 TRP A O 1
ATOM 2564 N N . TRP A 1 322 ? 0.768 -48.186 -34.771 1.00 91.62 322 TRP A N 1
ATOM 2565 C CA . TRP A 1 322 ? 1.795 -47.683 -33.856 1.00 91.62 322 TRP A CA 1
ATOM 2566 C C . TRP A 1 322 ? 2.844 -46.834 -34.586 1.00 91.62 322 TRP A C 1
ATOM 2568 O O . TRP A 1 322 ? 3.204 -45.750 -34.121 1.00 91.62 322 TRP A O 1
ATOM 2578 N N . ASP A 1 323 ? 3.295 -47.282 -35.762 1.00 89.75 323 ASP A N 1
ATOM 2579 C CA . ASP A 1 323 ? 4.248 -46.530 -36.585 1.00 89.75 323 ASP A CA 1
ATOM 2580 C C . ASP A 1 323 ? 3.636 -45.236 -37.148 1.00 89.75 323 ASP A C 1
ATOM 2582 O O . ASP A 1 323 ? 4.238 -44.163 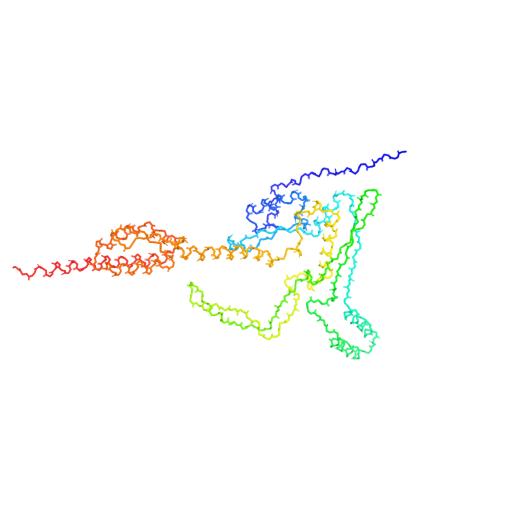-37.043 1.00 89.75 323 ASP A O 1
ATOM 2586 N N . ARG A 1 324 ? 2.388 -45.290 -37.637 1.00 89.62 324 ARG A N 1
ATOM 2587 C CA . ARG A 1 324 ? 1.642 -44.106 -38.108 1.00 89.62 324 ARG A CA 1
ATOM 2588 C C . ARG A 1 324 ? 1.518 -43.024 -37.033 1.00 89.62 324 ARG A C 1
ATOM 2590 O O . ARG A 1 324 ? 1.585 -41.838 -37.346 1.00 89.62 324 ARG A O 1
ATOM 2597 N N . ASN A 1 325 ? 1.396 -43.419 -35.767 1.00 93.00 325 ASN A N 1
ATOM 2598 C CA . ASN A 1 325 ? 1.291 -42.509 -34.626 1.00 93.00 325 ASN A CA 1
ATOM 2599 C C . ASN A 1 325 ? 2.628 -42.255 -33.904 1.00 93.00 325 ASN A C 1
ATOM 2601 O O . ASN A 1 325 ? 2.647 -41.681 -32.816 1.00 93.00 325 ASN A O 1
ATOM 2605 N N . ARG A 1 326 ? 3.778 -42.602 -34.497 1.00 90.94 326 ARG A N 1
ATOM 2606 C CA . ARG A 1 326 ? 5.096 -42.455 -33.852 1.00 90.94 326 ARG A CA 1
ATOM 2607 C C . ARG A 1 326 ? 5.396 -41.035 -33.359 1.00 90.94 326 ARG A C 1
ATOM 2609 O O . ARG A 1 326 ? 6.007 -40.863 -32.305 1.00 90.94 326 ARG A O 1
ATOM 2616 N N . VAL A 1 327 ? 5.019 -40.014 -34.131 1.00 87.69 327 VAL A N 1
ATOM 2617 C CA . VAL A 1 327 ? 5.267 -38.602 -33.785 1.00 87.69 327 VAL A CA 1
ATOM 2618 C C . VAL A 1 327 ? 4.412 -38.151 -32.594 1.00 87.69 327 VAL A C 1
ATOM 2620 O O . VAL A 1 327 ? 5.018 -37.728 -31.604 1.00 87.69 327 VAL A O 1
ATOM 2623 N N . PRO A 1 328 ? 3.069 -38.287 -32.614 1.00 89.38 328 PRO A N 1
ATOM 2624 C CA . PRO A 1 328 ? 2.252 -37.941 -31.453 1.00 89.38 328 PRO A CA 1
ATOM 2625 C C . PRO A 1 328 ? 2.561 -38.818 -30.229 1.00 89.38 328 PRO A C 1
ATOM 2627 O O . PRO A 1 328 ? 2.595 -38.301 -29.120 1.00 89.38 328 PRO A O 1
ATOM 2630 N N . LEU A 1 329 ? 2.909 -40.101 -30.388 1.00 89.94 329 LEU A N 1
ATOM 2631 C CA . LEU A 1 329 ? 3.320 -40.956 -29.260 1.00 89.94 329 LEU A CA 1
ATOM 2632 C C . LEU A 1 329 ? 4.648 -40.511 -28.622 1.00 89.94 329 LEU A C 1
ATOM 2634 O O . LEU A 1 329 ? 4.820 -40.601 -27.405 1.00 89.94 329 LEU A O 1
ATOM 2638 N N . ARG A 1 330 ? 5.594 -39.986 -29.413 1.00 88.44 330 ARG A N 1
ATOM 2639 C CA . ARG A 1 330 ? 6.831 -39.392 -28.877 1.00 88.44 330 ARG A CA 1
ATOM 2640 C C . ARG A 1 330 ? 6.543 -38.106 -28.105 1.00 88.44 330 ARG A C 1
ATOM 2642 O O . ARG A 1 330 ? 7.178 -37.853 -27.084 1.00 88.44 330 ARG A O 1
ATOM 2649 N N . GLU A 1 331 ? 5.609 -37.301 -28.598 1.00 83.12 331 GLU A N 1
ATOM 2650 C CA . GLU A 1 331 ? 5.153 -36.100 -27.903 1.00 83.12 331 GLU A CA 1
ATOM 2651 C C . GLU A 1 331 ? 4.422 -36.447 -26.600 1.00 83.12 331 GLU A C 1
ATOM 2653 O O . GLU A 1 331 ? 4.691 -35.835 -25.567 1.00 83.12 331 GLU A O 1
ATOM 2658 N N . PHE A 1 332 ? 3.592 -37.493 -26.614 1.00 86.19 332 PHE A N 1
ATOM 2659 C CA . PHE A 1 332 ? 2.944 -38.034 -25.424 1.00 86.19 332 PHE A CA 1
ATOM 2660 C C . PHE A 1 332 ? 3.970 -38.469 -24.371 1.00 86.19 332 PHE A C 1
ATOM 2662 O O . PHE A 1 332 ? 3.879 -38.051 -23.221 1.00 86.19 332 PHE A O 1
ATOM 2669 N N . TRP A 1 333 ? 5.015 -39.202 -24.771 1.00 85.38 333 TRP A N 1
ATOM 2670 C CA . TRP A 1 333 ? 6.099 -39.600 -23.867 1.00 85.38 333 TRP A CA 1
ATOM 2671 C C . TRP A 1 333 ? 6.850 -38.415 -23.248 1.00 85.38 333 TRP A C 1
ATOM 2673 O O . TRP A 1 333 ? 7.228 -38.471 -22.078 1.00 85.38 333 TRP A O 1
ATOM 2683 N N . ALA A 1 334 ? 7.074 -37.344 -24.015 1.00 77.81 334 ALA A N 1
ATOM 2684 C CA . ALA A 1 334 ? 7.765 -36.156 -23.518 1.00 77.81 334 ALA A CA 1
ATOM 2685 C C . ALA A 1 334 ? 6.953 -35.406 -22.448 1.00 77.81 334 ALA A C 1
ATOM 2687 O O . ALA A 1 334 ? 7.542 -34.751 -21.589 1.00 77.81 334 ALA A O 1
ATOM 2688 N N . ARG A 1 335 ? 5.620 -35.505 -22.500 1.00 72.88 335 ARG A N 1
ATOM 2689 C CA . ARG A 1 335 ? 4.706 -34.817 -21.583 1.00 72.88 335 ARG A CA 1
ATOM 2690 C C . ARG A 1 335 ? 4.309 -35.689 -20.376 1.00 72.88 335 ARG A C 1
ATOM 2692 O O . ARG A 1 335 ? 4.293 -35.179 -19.260 1.00 72.88 335 ARG A O 1
ATOM 2699 N N . ASP A 1 336 ? 4.046 -36.987 -20.561 1.00 73.44 336 ASP A N 1
ATOM 2700 C CA . ASP A 1 336 ? 3.743 -37.959 -19.493 1.00 73.44 336 ASP A CA 1
ATOM 2701 C C . ASP A 1 336 ? 4.428 -39.292 -19.787 1.00 73.44 336 ASP A C 1
ATOM 2703 O O . ASP A 1 336 ? 3.915 -40.212 -20.433 1.00 73.44 336 ASP A O 1
ATOM 2707 N N . LYS A 1 337 ? 5.641 -39.383 -19.251 1.00 76.38 337 LYS A N 1
ATOM 2708 C CA . LYS A 1 337 ? 6.501 -40.553 -19.363 1.00 76.38 337 LYS A CA 1
ATOM 2709 C C . LYS A 1 337 ? 5.869 -41.806 -18.752 1.00 76.38 337 LYS A C 1
ATOM 2711 O O . LYS A 1 337 ? 6.127 -42.895 -19.255 1.00 76.38 337 LYS A O 1
ATOM 2716 N N . SER A 1 338 ? 5.097 -41.683 -17.670 1.00 72.88 338 SER A N 1
ATOM 2717 C CA . SER A 1 338 ? 4.565 -42.844 -16.948 1.00 72.88 338 SER A CA 1
ATOM 2718 C C . SER A 1 338 ? 3.461 -43.519 -17.755 1.00 72.88 338 SER A C 1
ATOM 2720 O O . SER A 1 338 ? 3.519 -44.727 -17.983 1.00 72.88 338 SER A O 1
ATOM 2722 N N . ALA A 1 339 ? 2.497 -42.736 -18.243 1.00 71.88 339 ALA A N 1
ATOM 2723 C CA . ALA A 1 339 ? 1.406 -43.249 -19.064 1.00 71.88 339 ALA A CA 1
ATOM 2724 C C . ALA A 1 339 ? 1.916 -43.779 -20.415 1.00 71.88 339 ALA A C 1
ATOM 2726 O O . ALA A 1 339 ? 1.523 -44.858 -20.851 1.00 71.88 339 ALA A O 1
ATOM 2727 N N . ALA A 1 340 ? 2.858 -43.082 -21.057 1.00 81.50 340 ALA A N 1
ATOM 2728 C CA . ALA A 1 340 ? 3.429 -43.535 -22.325 1.00 81.50 340 ALA A CA 1
ATOM 2729 C C . ALA A 1 340 ? 4.202 -44.861 -22.205 1.00 81.50 340 ALA A C 1
ATOM 2731 O O . ALA A 1 340 ? 4.169 -45.675 -23.129 1.00 81.50 340 ALA A O 1
ATOM 2732 N N . LEU A 1 341 ? 4.890 -45.097 -21.081 1.00 80.81 341 LEU A N 1
ATOM 2733 C CA . LEU A 1 341 ? 5.575 -46.369 -20.831 1.00 80.81 341 LEU A CA 1
ATOM 2734 C C . LEU A 1 341 ? 4.580 -47.516 -20.620 1.00 80.81 341 LEU A C 1
ATOM 2736 O O . LEU A 1 341 ? 4.739 -48.551 -21.258 1.00 80.81 341 LEU A O 1
ATOM 2740 N N . ALA A 1 342 ? 3.521 -47.313 -19.832 1.00 80.19 342 ALA A N 1
ATOM 2741 C CA . ALA A 1 342 ? 2.472 -48.321 -19.641 1.00 80.19 342 ALA A CA 1
ATOM 2742 C C . ALA A 1 342 ? 1.735 -48.667 -20.953 1.00 80.19 342 ALA A C 1
ATOM 2744 O O . ALA A 1 342 ? 1.369 -49.819 -21.201 1.00 80.19 342 ALA A O 1
ATOM 2745 N N . LEU A 1 343 ? 1.555 -47.678 -21.833 1.00 85.75 343 LEU A N 1
ATOM 2746 C CA . LEU A 1 343 ? 0.935 -47.878 -23.143 1.00 85.75 343 LEU A CA 1
ATOM 2747 C C . LEU A 1 343 ? 1.841 -48.717 -24.051 1.00 85.75 343 LEU A C 1
ATOM 2749 O O . LEU A 1 343 ? 1.383 -49.628 -24.738 1.00 85.75 343 LEU A O 1
ATOM 2753 N N . LYS A 1 344 ? 3.146 -48.434 -24.011 1.00 88.69 344 LYS A N 1
ATOM 2754 C CA . LYS A 1 344 ? 4.162 -49.190 -24.741 1.00 88.69 344 LYS A CA 1
ATOM 2755 C C . LYS A 1 344 ? 4.270 -50.635 -24.248 1.00 88.69 344 LYS A C 1
ATOM 2757 O O . LYS A 1 344 ? 4.355 -51.536 -25.073 1.00 88.69 344 LYS A O 1
ATOM 2762 N N . GLU A 1 345 ? 4.208 -50.868 -22.939 1.00 86.44 345 GLU A N 1
ATOM 2763 C CA . GLU A 1 345 ? 4.165 -52.224 -22.369 1.00 86.44 345 GLU A CA 1
ATOM 2764 C C . GLU A 1 345 ? 2.940 -53.009 -22.863 1.00 86.44 345 GLU A C 1
ATOM 2766 O O . GLU A 1 345 ? 3.037 -54.196 -23.169 1.00 86.44 345 GLU A O 1
ATOM 2771 N N . THR A 1 346 ? 1.787 -52.347 -22.997 1.00 84.12 346 THR A N 1
ATOM 2772 C CA . THR A 1 346 ? 0.573 -52.971 -23.544 1.00 84.12 346 THR A CA 1
ATOM 2773 C C . THR A 1 346 ? 0.708 -53.311 -25.028 1.00 84.12 346 THR A C 1
ATOM 2775 O O . THR A 1 346 ? 0.345 -54.414 -25.434 1.00 84.12 346 THR A O 1
ATOM 2778 N N . PHE A 1 347 ? 1.302 -52.421 -25.823 1.00 88.50 347 PHE A N 1
ATOM 2779 C CA . PHE A 1 347 ? 1.626 -52.702 -27.222 1.00 88.50 347 PHE A CA 1
ATOM 2780 C C . PHE A 1 347 ? 2.577 -53.898 -27.375 1.00 88.50 347 PHE A C 1
ATOM 2782 O O . PHE A 1 347 ? 2.347 -54.776 -28.209 1.00 88.50 347 PHE A O 1
ATOM 2789 N N . GLU A 1 348 ? 3.634 -53.957 -26.560 1.00 87.12 348 GLU A N 1
ATOM 2790 C CA . GLU A 1 348 ? 4.600 -55.060 -26.571 1.00 87.12 348 GLU A CA 1
ATOM 2791 C C . GLU A 1 348 ? 3.945 -56.385 -26.163 1.00 87.12 348 GLU A C 1
ATOM 2793 O O . GLU A 1 348 ? 4.199 -57.406 -26.801 1.00 87.12 348 GLU A O 1
ATOM 2798 N N . ARG A 1 349 ? 3.043 -56.367 -25.171 1.00 84.00 349 ARG A N 1
ATOM 2799 C CA . ARG A 1 349 ? 2.260 -57.541 -24.759 1.00 84.00 349 ARG A CA 1
ATOM 2800 C C . ARG A 1 349 ? 1.412 -58.094 -25.907 1.00 84.00 349 ARG A C 1
ATOM 2802 O O . ARG A 1 349 ? 1.555 -59.267 -26.240 1.00 84.00 349 ARG A O 1
ATOM 2809 N N . TYR A 1 350 ? 0.599 -57.257 -26.554 1.00 83.62 350 TYR A N 1
ATOM 2810 C CA . TYR A 1 350 ? -0.231 -57.694 -27.686 1.00 83.62 350 TYR A CA 1
ATOM 2811 C C . TYR A 1 350 ? 0.599 -58.132 -28.897 1.00 83.62 350 TYR A C 1
ATOM 2813 O O . TYR A 1 350 ? 0.229 -59.067 -29.600 1.00 83.62 350 TYR A O 1
ATOM 2821 N N . SER A 1 351 ? 1.767 -57.522 -29.107 1.00 77.25 351 SER A N 1
ATOM 2822 C CA . SER A 1 351 ? 2.692 -57.945 -30.163 1.00 77.25 351 SER A CA 1
ATOM 2823 C C . SER A 1 351 ? 3.358 -59.302 -29.868 1.00 77.25 351 SER A C 1
ATOM 2825 O O . SER A 1 351 ? 3.671 -60.045 -30.799 1.00 77.25 351 SER A O 1
ATOM 2827 N N . ALA A 1 352 ? 3.581 -59.639 -28.591 1.00 73.06 352 ALA A N 1
ATOM 2828 C CA . ALA A 1 352 ? 4.249 -60.869 -28.161 1.00 73.06 352 ALA A CA 1
ATOM 2829 C C . ALA A 1 352 ? 3.306 -62.083 -28.073 1.00 73.06 352 ALA A C 1
ATOM 2831 O O . ALA A 1 352 ? 3.704 -63.177 -28.474 1.00 73.06 352 ALA A O 1
ATOM 2832 N N . GLU A 1 353 ? 2.062 -61.899 -27.610 1.00 62.19 353 GLU A N 1
ATOM 2833 C CA . GLU A 1 353 ? 1.055 -62.971 -27.468 1.00 62.19 353 GLU A CA 1
ATOM 2834 C C . GLU A 1 353 ? 0.779 -63.707 -28.795 1.00 62.19 353 GLU A C 1
ATOM 2836 O O . GLU A 1 353 ? 0.499 -64.909 -28.811 1.00 62.19 353 GLU A O 1
ATOM 2841 N N . VAL A 1 354 ? 0.961 -63.029 -29.931 1.00 55.09 354 VAL A N 1
ATOM 2842 C CA . VAL A 1 354 ? 0.754 -63.623 -31.257 1.00 55.09 354 VAL A CA 1
ATOM 2843 C C . VAL A 1 354 ? 1.998 -64.344 -31.798 1.00 55.09 354 VAL A C 1
ATOM 2845 O O . VAL A 1 354 ? 1.865 -65.325 -32.529 1.00 55.09 354 VAL A O 1
ATOM 2848 N N . GLN A 1 355 ? 3.215 -63.966 -31.383 1.00 52.84 355 GLN A N 1
ATOM 2849 C CA . GLN A 1 355 ? 4.427 -64.733 -31.724 1.00 52.84 355 GLN A CA 1
ATOM 2850 C C . GLN A 1 355 ? 4.447 -66.120 -31.065 1.00 52.84 355 GLN A C 1
ATOM 2852 O O . GLN A 1 355 ? 5.012 -67.056 -31.633 1.00 52.84 355 GLN A O 1
ATOM 2857 N N . THR A 1 356 ? 3.819 -66.268 -29.898 1.00 53.06 356 THR A N 1
ATOM 2858 C CA . THR A 1 356 ? 3.610 -67.562 -29.234 1.00 53.06 356 THR A CA 1
ATOM 2859 C C . THR A 1 356 ? 2.514 -68.392 -29.908 1.00 53.06 356 THR A C 1
ATOM 2861 O O . THR A 1 356 ? 2.747 -69.561 -30.192 1.00 53.06 356 THR A O 1
ATOM 2864 N N . GLY A 1 357 ? 1.385 -67.783 -30.299 1.00 51.78 357 GLY A N 1
ATOM 2865 C CA . GLY A 1 357 ? 0.295 -68.496 -30.985 1.00 51.78 357 GLY A CA 1
ATOM 2866 C C . GLY A 1 357 ? 0.647 -69.015 -32.389 1.00 51.78 357 GLY A C 1
ATOM 2867 O O . GLY A 1 357 ? 0.150 -70.058 -32.805 1.00 51.78 357 GLY A O 1
ATOM 2868 N N . VAL A 1 358 ? 1.547 -68.338 -33.115 1.00 50.00 358 VAL A N 1
ATOM 2869 C CA . VAL A 1 358 ? 2.060 -68.819 -34.417 1.00 50.00 358 VAL A CA 1
ATOM 2870 C C . VAL A 1 358 ? 3.013 -70.013 -34.256 1.00 50.00 358 VAL A C 1
ATOM 2872 O O . VAL A 1 358 ? 3.063 -70.863 -35.143 1.00 50.00 358 VAL A O 1
ATOM 2875 N N . LYS A 1 359 ? 3.736 -70.110 -33.131 1.00 44.81 359 LYS A N 1
ATOM 2876 C CA . LYS A 1 359 ? 4.590 -71.267 -32.811 1.00 44.81 359 LYS A CA 1
ATOM 2877 C C . LYS A 1 359 ? 3.767 -72.497 -32.432 1.00 44.81 359 LYS A C 1
ATOM 2879 O O . LYS A 1 359 ? 3.998 -73.557 -33.001 1.00 44.81 359 LYS A O 1
ATOM 2884 N N . ASP A 1 360 ? 2.765 -72.334 -31.571 1.00 46.19 360 ASP A N 1
ATOM 2885 C CA . ASP A 1 360 ? 1.912 -7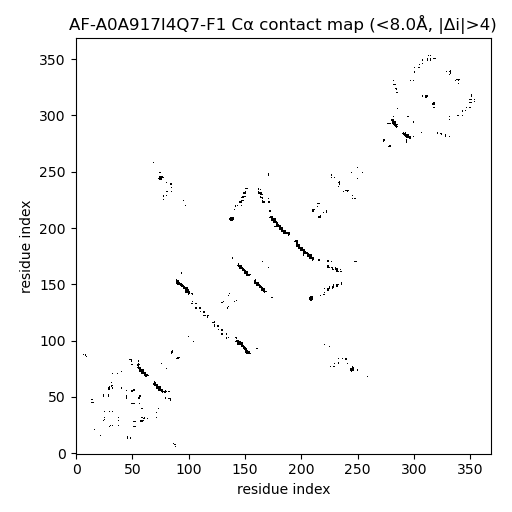3.449 -31.137 1.00 46.19 360 ASP A CA 1
ATOM 2886 C C . ASP A 1 360 ? 1.099 -74.040 -32.311 1.00 46.19 360 ASP A C 1
ATOM 2888 O O . ASP A 1 360 ? 0.940 -75.253 -32.416 1.00 46.19 360 ASP A O 1
ATOM 2892 N N . ALA A 1 361 ? 0.671 -73.207 -33.271 1.00 49.22 361 ALA A N 1
ATOM 2893 C CA . ALA A 1 361 ? -0.001 -73.663 -34.494 1.00 49.22 361 ALA A CA 1
ATOM 2894 C C . ALA A 1 361 ? 0.935 -74.322 -35.533 1.00 49.22 361 ALA A C 1
ATOM 2896 O O . ALA A 1 361 ? 0.460 -75.022 -36.431 1.00 49.22 361 ALA A O 1
ATOM 2897 N N . GLN A 1 362 ? 2.252 -74.093 -35.455 1.00 48.16 362 GLN A N 1
ATOM 2898 C CA . GLN A 1 362 ? 3.240 -74.785 -36.293 1.00 48.16 362 GLN A CA 1
ATOM 2899 C C . GLN A 1 362 ? 3.648 -76.143 -35.709 1.00 48.16 362 GLN A C 1
ATOM 2901 O O . GLN A 1 362 ? 3.916 -77.060 -36.486 1.00 48.16 362 GLN A O 1
ATOM 2906 N N . ASP A 1 363 ? 3.631 -76.296 -34.384 1.00 49.72 363 ASP A N 1
ATOM 2907 C CA . ASP A 1 363 ? 3.943 -77.562 -33.712 1.00 49.72 363 ASP A CA 1
ATOM 2908 C C . ASP A 1 363 ? 2.784 -78.586 -33.806 1.00 49.72 363 ASP A C 1
ATOM 2910 O O . ASP A 1 363 ? 3.040 -79.786 -33.915 1.00 49.72 363 ASP A O 1
ATOM 2914 N N . ASP A 1 364 ? 1.523 -78.138 -33.897 1.00 51.41 364 ASP A N 1
ATOM 2915 C CA . ASP A 1 364 ? 0.342 -79.012 -34.083 1.00 51.41 364 ASP A CA 1
ATOM 2916 C C . ASP A 1 364 ? 0.156 -79.531 -35.530 1.00 51.41 364 ASP A C 1
ATOM 2918 O O . ASP A 1 364 ? -0.603 -80.470 -35.768 1.00 51.41 364 ASP A O 1
ATOM 2922 N N . ASN A 1 365 ? 0.870 -78.971 -36.515 1.00 50.03 365 ASN A N 1
ATOM 2923 C CA . ASN A 1 365 ? 0.819 -79.399 -37.926 1.00 50.03 365 ASN A CA 1
ATOM 2924 C C . ASN A 1 365 ? 1.957 -80.372 -38.316 1.00 50.03 365 ASN A C 1
ATOM 2926 O O . ASN A 1 365 ? 2.140 -80.676 -39.496 1.00 50.03 365 ASN A O 1
ATOM 2930 N N . GLY A 1 366 ? 2.737 -80.853 -37.339 1.00 48.97 366 GLY A N 1
ATOM 2931 C CA . GLY A 1 366 ? 3.854 -81.792 -37.521 1.00 48.97 366 GLY A CA 1
ATOM 2932 C C . GLY A 1 366 ? 3.541 -83.261 -37.206 1.00 48.97 366 GLY A C 1
ATOM 2933 O O . GLY A 1 366 ? 4.464 -84.072 -37.155 1.00 48.97 366 GLY A O 1
ATOM 2934 N N . GLY A 1 367 ? 2.272 -83.610 -36.973 1.00 48.88 367 GLY A N 1
ATOM 2935 C CA . GLY A 1 367 ? 1.843 -84.932 -36.506 1.00 48.88 367 GLY A CA 1
ATOM 2936 C C . GLY A 1 367 ? 0.755 -85.587 -37.356 1.00 48.88 367 GLY A C 1
ATOM 2937 O O . GLY A 1 367 ? -0.257 -85.984 -36.800 1.00 48.88 367 GLY A O 1
ATOM 2938 N N . ASP A 1 368 ? 0.946 -85.687 -38.674 1.00 47.06 368 ASP A N 1
ATOM 2939 C CA . ASP A 1 368 ? 0.362 -86.768 -39.490 1.00 47.06 368 ASP A CA 1
ATOM 2940 C C . ASP A 1 368 ? 1.059 -86.831 -40.866 1.00 47.06 368 ASP A C 1
ATOM 2942 O O . ASP A 1 368 ? 0.694 -86.134 -41.817 1.00 47.06 368 ASP A O 1
ATOM 2946 N N . ALA A 1 369 ? 2.113 -87.652 -40.942 1.00 37.72 369 ALA A N 1
ATOM 2947 C CA . ALA A 1 369 ? 2.659 -88.264 -42.158 1.00 37.72 369 ALA A CA 1
ATOM 2948 C C . ALA A 1 369 ? 3.461 -89.522 -41.798 1.00 37.72 369 ALA A C 1
ATOM 2950 O O . ALA A 1 369 ? 4.361 -89.416 -40.930 1.00 37.72 369 ALA A O 1
#

pLDDT: mean 79.37, std 17.36, range [34.72, 97.81]

Radius of gyration: 34.76 Å; Cα contacts (8 Å, |Δi|>4): 454; chains: 1; bounding box: 51×135×88 Å

Organism: NCBI:txid340221

Sequence (369 aa):
MNAPIAIRQPQAAAILYDKKQLDLIWRTVAKDCTADEFSVFVETCRALQLNPLRRQVYAFVYNKGDPDKRQLTIVTAISGFRAVAARTGNYRPGDTTWTINQARTERDQEIAKARRIEDLAERAKRLALIDQLYPIDPANPEGIEKATVSVWQFSHCEWHEHKADAFWSEFAPVKEEAEDYDYVDTGEVWPDTGKPKKKKVARGTVERRLDPKTQWPKMPRLMIAKCAEALALRQAWPDDFANVYEESEVDKAKMLDLTASELADLGATESRMEKAGVGLGLLMTFDDLGTLVDVPYGKVFDRCDEHMAKLKDEPSALALWWDRNRVPLREFWARDKSAALALKETFERYSAEVQTGVKDAQDDNGGDA

Secondary structure (DSSP, 8-state):
-PPP-------PPP----HHHHHHHHHHHSTT--HHHHHHHHHHHHHTT--GGGTSEEEEEESTT-TTT-EEEEEE-HHHHHHHHHHTS-EEEEEEEEEE-HHHHHHHHHHHHHTT---HHHHHHHHHHHHHHSPPPTT-TT-EEEEEEEEEEEETTEEEEEEEEEEHHHHS-EEEEEEEEEEEEEEEE-TTT-PEEEEEEEEEEEEEEE-TTSSTTTSHHHHHHHHHHHHHHHHH-HHHHTT--BTTTS-HHHHHHHHHHHHHHHHHHHHHHHHHT-SSSEEEE-STT--EEEE-GGGHHHHHHHHHHHSTT-HHHHHHHHHHTHHHHHHHHHH-HHHHHHHHHHHHHHHHHHHHHHHHHHHTTSS--

Solvent-accessible surface area (backbone atoms only — not comparable to full-atom values): 21184 Å² total; per-residue (Å²): 134,83,76,82,79,74,79,74,76,72,85,70,76,75,70,78,71,53,72,69,52,49,55,48,44,36,71,68,61,36,64,77,51,53,77,66,56,43,49,52,52,52,48,51,28,41,75,66,66,45,47,54,92,75,58,13,37,46,57,45,66,43,52,83,88,38,84,92,65,45,40,81,46,72,32,37,30,69,63,25,55,51,50,53,45,48,64,72,73,34,54,44,87,53,58,76,50,72,45,61,35,68,66,49,53,53,42,54,52,53,50,57,56,36,68,70,46,81,54,63,69,60,26,51,52,48,50,55,48,45,50,71,76,46,64,75,44,64,52,43,71,79,29,54,49,30,17,39,17,34,32,33,39,57,53,97,94,42,78,45,80,30,74,22,75,23,47,36,91,77,60,56,63,63,39,80,47,43,88,40,69,44,72,44,69,69,86,44,57,41,93,89,74,70,46,68,39,58,46,82,38,71,42,76,70,69,44,58,25,42,42,81,91,50,62,50,82,81,42,47,73,61,51,42,38,48,52,3,40,52,51,11,50,36,72,67,39,46,82,86,38,72,90,62,48,43,62,79,75,55,44,71,66,58,59,51,45,60,52,45,52,53,49,47,51,48,49,52,46,47,57,49,28,65,75,65,72,58,90,82,42,44,65,38,54,89,57,96,85,60,56,75,40,75,34,50,64,96,47,44,64,60,56,50,50,58,51,47,64,72,29,47,92,38,58,70,59,40,54,50,49,52,60,76,32,45,66,44,51,52,54,43,34,76,76,40,52,68,63,41,49,56,50,49,52,51,52,52,49,45,58,47,61,51,61,54,53,57,48,57,60,54,63,72,71,72,77,84,132

Mean predicted aligned error: 16.73 Å

Nearest PDB structures (foldseek):
  4v3a-assembly1_C  TM=4.342E-01  e=4.317E+00  Pleurotus ostreatus
  4dq3-assembly1_A  TM=4.928E-01  e=2.371E+00  Bos taurus
  4rcl-assembly2_B  TM=1.483E-01  e=1.395E-01  Mycolicibacterium smegmatis MC2 155
  5xkl-assembly1_A  TM=2.036E-01  e=5.158E-01  Mycobacterium tuberculosis H37Rv
  7nw1-assembly1_AAA  TM=3.008E-01  e=4.317E+00  Homo sapiens

InterPro domains:
  IPR010183 Bacteriophage lambda, Recombination protein bet [TIGR01913] (20-251)
  IPR018330 RecT family [PF03837] (20-250)